Protein 2Z30 (pdb70)

Sequence (385 aa):
STQPAQTIPWGIERVKAPSVWSITDGSVSVIQVAVLDTGVDYDHPDLAANIAWCVSTLRGKVSTKLRDCADQNGHGTHVIGTIAALNNDIGVVGVAPGVQIYSVRVLDARGSGSYSDIAIGIEQAILGPDGVADKDGDGIIAGDPDDDAAEVISMSLGGPADDSYLYDMIIQAYNAGIVIVAASGNEGAPSPSYPAAYPEVIAVGAIDSNDNIASFSNRQPEVSAPGVDILSTYPDDSYETLMGTAMATPHVSGVVALIQAAYYQKYGKILPVGTFDDISKNTVRGILHITADDLGPTGWDADYGYGVVRAALAVQAALGTIRVIVSVDKAKFNPHEVLGIGGHIVYQFKLIPAVVVDVPANAVGKLKKMPGVEKVEFDHQAVLL

Secondary structure (DSSP, 8-state):
--PPBP---HHHHHTT-GGGTTT--S--TT-EEEEEES-B-TT-TTTGGGEEEEEE-GGG--B--HHHHB-SSSHHHHHHHHHH--SSSBS---SSTT-EEEEEE-S-TTSEEEHHHHHHHHHHHHHTTTT-S-TTSSS--TT-TTS---SEEEE-EEBS---HHHHHHHHHHHHTT-EEEEE--SS--SS--BTTTSTTEEEEEEE-TTSPBPTTSPSS-SEEEE-SSEEEEETTTEEEEE-SHHHHHHHHHHHHHHHHHHHHHHHSS------TT--STTSHHHHHHHHSB--SSSSSBTTTBT-B--HHHHHHHHH-/-EEEEEEE-GGG--GGGGGGGT-EEEEE-SSSSEEEEEE-GGGHHHHHTSTTEEEEEE--EEEE-

Nearest PDB structures (foldseek):
  2z30-assembly1_A  TM=1.003E+00  e=4.078E-76  Thermococcus kodakarensis KOD1
  3a3p-assembly1_A  TM=1.003E+00  e=5.289E-72  Thermococcus kodakarensis
  2z2x-assembly1_A  TM=9.991E-01  e=8.228E-72  Thermococcus kodakarensis KOD1
  3wiu-assembly3_C  TM=9.965E-01  e=1.815E-70  Thermococcus kodakarensis KOD1
  2z2y-assembly2_C  TM=9.960E-01  e=3.634E-70  Thermococcus kodakarensis KOD1

Solvent-accessible surface area: 13635 Å² total; per-residue (Å²): 154,133,48,67,88,49,70,63,13,68,0,2,82,37,0,98,0,35,79,2,44,111,62,8,45,0,73,20,95,13,0,14,0,0,1,0,1,0,1,0,12,76,84,0,55,0,0,41,88,12,30,54,30,12,0,4,0,36,160,2,147,59,24,82,128,94,166,47,0,25,16,96,46,0,6,0,0,0,1,0,0,4,0,0,0,32,84,56,124,37,3,3,1,0,0,0,4,12,0,52,0,8,0,0,12,0,0,27,43,177,0,20,5,19,2,0,7,2,0,0,0,0,0,14,0,3,3,1,74,64,22,68,15,34,111,75,61,75,53,94,24,5,7,9,98,60,12,27,2,0,2,0,0,0,0,1,1,4,5,120,17,84,6,39,0,2,63,55,0,0,50,70,0,61,106,6,21,0,0,1,0,0,0,0,0,46,110,42,26,103,52,20,20,55,3,2,39,11,87,26,3,0,6,0,0,0,0,32,68,117,42,82,26,7,100,41,0,1,57,88,0,4,0,0,0,0,0,21,82,3,57,1,0,50,44,109,47,50,39,73,62,49,111,1,0,0,0,0,0,0,1,0,0,0,0,0,0,0,0,0,0,1,24,43,103,116,91,49,110,29,7,80,7,7,72,77,111,30,125,35,121,99,17,0,2,0,0,1,8,81,15,7,36,65,30,48,95,134,29,89,16,45,50,20,0,33,0,0,0,56,0,22,82,0,0,101,19,6,29,92,116,58,52,0,0,0,10,2,53,93,102,136,21,78,31,127,52,0,88,80,38,44,6,97,51,33,31,82,8,131,36,8,57,1,1,0,0,15,0,37,67,120,0,16,45,110,0,108,191,27,93,14,21,126,93,10,12,111,32,62,96,1,72,58,15

Foldseek 3Di:
DDFAFEDAWPQLVVQAQPVLVVLPLLQFQLAEAEEAWQAELCVQVQHPVQAPFFWECPPNDIDRDPVRRYHLAWLSHFLRQQQAGADDTGFYGHSRNNHHYHYYHQAHNVRDGDLSRVLVSLQCLQCDPVNHNDVVPPQAGRLDSVHNHHQEYFEADFDADDDDSSVVSLVVCQSNQHAYEYEQFFQLAQGRGPPQRDFSYFYEFAADSVRHGDSRGHWDGQAYGHFAQRWGDGPPSHIDGHGGSSNGRSNLRSLLSSQQSSLCVVPSGGAGADTSPACALRHLSNLQLVQADQPDDPAADTRGNSHYNHSVSSNVSSVD/DFKKKWAFDQVWDDVVQPPVQPKDWDDQDPPGRMTIIDGDPVCQVVQCPTTGTDDIGGDDDDDDD

B-factor: mean 16.46, std 8.88, range [3.73, 67.5]

Radius of gyration: 19.88 Å; Cα contacts (8 Å, |Δi|>4): 1109; chains: 2; bounding box: 48×59×50 Å

Organism: Thermococcus kodakarensis (strain ATCC BAA-918 / JCM 12380 / KOD1) (NCBI:txid69014)

CATH classification: 3.40.50.200

GO terms:
  GO:0042802 identical protein binding (F, IPI)

Structure (mmCIF, N/CA/C/O backbone):
data_2Z30
#
_entry.id   2Z30
#
_cell.length_a   64.289
_cell.length_b   68.514
_cell.length_c   73.627
_cell.angle_alpha   90.00
_cell.angle_beta   90.00
_cell.angle_gamma   90.00
#
_symmetry.space_group_name_H-M   'P 21 21 21'
#
loop_
_entity.id
_entity.type
_entity.pdbx_description
1 polymer Tk-subtilisin
2 polymer Tk-subtilisin
3 non-polymer 'CALCIUM ION'
4 non-polymer 'ZINC ION'
5 water water
#
loop_
_atom_site.group_PDB
_atom_site.id
_atom_site.type_symbol
_atom_site.label_atom_id
_atom_site.label_alt_id
_atom_site.label_comp_id
_atom_site.label_asym_id
_atom_site.label_entity_id
_atom_site.label_seq_id
_atom_site.pdbx_PDB_ins_code
_atom_site.Cartn_x
_atom_site.Cartn_y
_atom_site.Cartn_z
_atom_site.occupancy
_atom_site.B_iso_or_equiv
_atom_site.auth_seq_id
_atom_site.auth_comp_id
_atom_site.auth_asym_id
_atom_site.auth_atom_id
_atom_site.pdbx_PDB_model_num
ATOM 1 N N . SER A 1 1 ? 39.508 11.812 27.071 1.00 43.89 79 SER A N 1
ATOM 2 C CA . SER A 1 1 ? 38.866 10.883 28.047 1.00 43.76 79 SER A CA 1
ATOM 3 C C . SER A 1 1 ? 38.361 9.586 27.399 1.00 42.38 79 SER A C 1
ATOM 4 O O . SER A 1 1 ? 37.736 9.615 26.336 1.00 43.15 79 SER A O 1
ATOM 7 N N . THR A 1 2 ? 38.808 8.456 27.943 1.00 40.20 80 THR A N 1
ATOM 8 C CA . THR A 1 2 ? 38.191 7.153 27.728 1.00 37.77 80 THR A CA 1
ATOM 9 C C . THR A 1 2 ? 36.639 7.180 27.586 1.00 34.22 80 THR A C 1
ATOM 10 O O . THR A 1 2 ? 35.891 7.723 28.406 1.00 34.14 80 THR A O 1
ATOM 14 N N . GLN A 1 3 ? 36.180 6.566 26.517 1.00 29.68 81 GLN A N 1
ATOM 15 C CA . GLN A 1 3 ? 34.750 6.408 26.284 1.00 26.06 81 GLN A CA 1
ATOM 16 C C . GLN A 1 3 ? 34.133 5.448 27.293 1.00 24.27 81 GLN A C 1
ATOM 17 O O . GLN A 1 3 ? 34.735 4.427 27.630 1.00 25.08 81 GLN A O 1
ATOM 23 N N . PRO A 1 4 ? 32.912 5.724 27.747 1.00 21.89 82 PRO A N 1
ATOM 24 C CA . PRO A 1 4 ? 32.225 4.820 28.668 1.00 20.76 82 PRO A CA 1
ATOM 25 C C . PRO A 1 4 ? 31.745 3.588 27.942 1.00 19.58 82 PRO A C 1
ATOM 26 O O . PRO A 1 4 ? 31.515 3.645 26.707 1.00 18.06 82 PRO A O 1
ATOM 30 N N . ALA A 1 5 ? 31.539 2.510 28.695 1.00 18.66 83 ALA A N 1
ATOM 31 C CA . ALA A 1 5 ? 31.037 1.278 28.113 1.00 17.89 83 ALA A CA 1
ATOM 32 C C . ALA A 1 5 ? 29.598 1.509 27.671 1.00 17.14 83 ALA A C 1
ATOM 33 O O . ALA A 1 5 ? 28.846 2.295 28.306 1.00 15.85 83 ALA A O 1
ATOM 35 N N . GLN A 1 6 ? 29.220 0.846 26.577 1.00 16.01 84 GLN A N 1
ATOM 36 C CA . GLN A 1 6 ? 27.907 1.052 25.989 1.00 15.25 84 GLN A CA 1
ATOM 37 C C . GLN A 1 6 ? 26.777 0.705 26.913 1.00 15.02 84 GLN A C 1
ATOM 38 O O . GLN A 1 6 ? 26.846 -0.310 27.623 1.00 15.34 84 GLN A O 1
ATOM 44 N N . THR A 1 7 ? 25.714 1.527 26.883 1.00 13.52 85 THR A N 1
ATOM 45 C CA . THR A 1 7 ? 24.469 1.191 27.563 1.00 12.69 85 THR A CA 1
ATOM 46 C C . THR A 1 7 ? 23.344 1.444 26.547 1.00 12.39 85 THR A C 1
ATOM 47 O O . THR A 1 7 ? 23.540 2.178 25.561 1.00 12.85 85 THR A O 1
ATOM 51 N N . ILE A 1 8 ? 22.214 0.798 26.745 1.00 13.02 86 ILE A N 1
ATOM 52 C CA . ILE A 1 8 ? 21.059 1.026 25.881 1.00 10.97 86 ILE A CA 1
ATOM 53 C C . ILE A 1 8 ? 20.134 1.953 26.631 1.00 11.68 86 ILE A C 1
ATOM 54 O O . ILE A 1 8 ? 19.532 1.556 27.657 1.00 12.02 86 ILE A O 1
ATOM 59 N N . PRO A 1 9 ? 19.984 3.194 26.188 1.00 10.02 87 PRO A N 1
ATOM 60 C CA . PRO A 1 9 ? 19.073 4.104 26.886 1.00 9.75 87 PRO A CA 1
ATOM 61 C C . PRO A 1 9 ? 17.665 3.577 26.965 1.00 10.03 87 PRO A C 1
ATOM 62 O O . PRO A 1 9 ? 17.188 2.851 26.079 1.00 9.33 87 PRO A O 1
ATOM 66 N N . TRP A 1 10 ? 16.956 3.959 28.027 1.00 10.42 88 TRP A N 1
ATOM 67 C CA . TRP A 1 10 ? 15.595 3.449 28.257 1.00 10.58 88 TRP A CA 1
ATOM 68 C C . TRP A 1 10 ? 14.663 3.640 27.117 1.00 10.76 88 TRP A C 1
ATOM 69 O O . TRP A 1 10 ? 13.799 2.771 26.870 1.00 10.33 88 TRP A O 1
ATOM 80 N N . GLY A 1 11 ? 14.805 4.756 26.383 1.00 8.95 89 GLY A N 1
ATOM 81 C CA . GLY A 1 11 ? 13.910 5.021 25.294 1.00 8.86 89 GLY A CA 1
ATOM 82 C C . GLY A 1 11 ? 14.083 4.074 24.113 1.00 7.81 89 GLY A C 1
ATOM 83 O O . GLY A 1 11 ? 13.110 3.756 23.419 1.00 9.00 89 GLY A O 1
ATOM 84 N N . ILE A 1 12 ? 15.297 3.621 23.879 1.00 8.64 90 ILE A N 1
ATOM 85 C CA . ILE A 1 12 ? 15.547 2.673 22.814 1.00 8.52 90 ILE A CA 1
ATOM 86 C C . ILE A 1 12 ? 14.837 1.355 23.134 1.00 9.79 90 ILE A C 1
ATOM 87 O O . ILE A 1 12 ? 14.281 0.679 22.251 1.00 9.81 90 ILE A O 1
ATOM 92 N N . GLU A 1 13 ? 14.933 0.963 24.405 1.00 9.59 91 GLU A N 1
ATOM 93 C CA . GLU A 1 13 ? 14.226 -0.221 24.842 1.00 10.22 91 GLU A CA 1
ATOM 94 C C . GLU A 1 13 ? 12.702 -0.061 24.715 1.00 9.78 91 GLU A C 1
ATOM 95 O O . GLU A 1 13 ? 11.975 -0.994 24.337 1.00 10.32 91 GLU A O 1
ATOM 101 N N . ARG A 1 14 ? 12.202 1.106 25.103 1.00 8.85 92 ARG A N 1
ATOM 102 C CA . ARG A 1 14 ? 10.754 1.355 25.120 1.00 10.10 92 ARG A CA 1
ATOM 103 C C . ARG A 1 14 ? 10.120 1.219 23.760 1.00 10.89 92 ARG A C 1
ATOM 104 O O . ARG A 1 14 ? 8.993 0.773 23.644 1.00 10.72 92 ARG A O 1
ATOM 112 N N . VAL A 1 15 ? 10.813 1.713 22.707 1.00 9.22 93 VAL A N 1
ATOM 113 C CA . VAL A 1 15 ? 10.299 1.646 21.356 1.00 9.89 93 VAL A CA 1
ATOM 114 C C . VAL A 1 15 ? 10.625 0.337 20.679 1.00 9.75 93 VAL A C 1
ATOM 115 O O . VAL A 1 15 ? 10.450 0.176 19.481 1.00 10.00 93 VAL A O 1
ATOM 119 N N . LYS A 1 16 ? 11.081 -0.635 21.470 1.00 10.20 94 LYS A N 1
ATOM 120 C CA . LYS A 1 16 ? 11.197 -2.017 20.983 1.00 10.78 94 LYS A CA 1
ATOM 121 C C . LYS A 1 16 ? 12.128 -2.108 19.760 1.00 10.19 94 LYS A C 1
ATOM 122 O O . LYS A 1 16 ? 11.811 -2.795 18.784 1.00 10.41 94 LYS A O 1
ATOM 128 N N . ALA A 1 17 ? 13.274 -1.414 19.823 1.00 9.37 95 ALA A N 1
ATOM 129 C CA . ALA A 1 17 ? 14.251 -1.466 18.745 1.00 9.41 95 ALA A CA 1
ATOM 130 C C . ALA A 1 17 ? 15.214 -2.661 18.807 1.00 9.57 95 ALA A C 1
ATOM 131 O O . ALA A 1 17 ? 15.493 -3.255 17.803 1.00 8.66 95 ALA A O 1
ATOM 133 N N . PRO A 1 18 ? 15.780 -2.983 19.964 1.00 9.80 96 PRO A N 1
ATOM 134 C CA . PRO A 1 18 ? 16.835 -4.003 19.992 1.00 10.02 96 PRO A CA 1
ATOM 135 C C . PRO A 1 18 ? 16.467 -5.329 19.327 1.00 10.20 96 PRO A C 1
ATOM 136 O O . PRO A 1 18 ? 17.338 -5.893 18.650 1.00 11.40 96 PRO A O 1
ATOM 140 N N . SER A 1 19 ? 15.215 -5.776 19.420 1.00 10.27 97 SER A N 1
ATOM 141 C CA . SER A 1 19 ? 14.867 -7.088 18.844 1.00 11.08 97 SER A CA 1
ATOM 142 C C . SER A 1 19 ? 14.839 -7.048 17.332 1.00 11.79 97 SER A C 1
ATOM 143 O O . SER A 1 19 ? 14.805 -8.095 16.687 1.00 12.03 97 SER A O 1
ATOM 146 N N . VAL A 1 20 ? 14.868 -5.869 16.758 1.00 10.39 98 VAL A N 1
ATOM 147 C CA . VAL A 1 20 ? 14.840 -5.739 15.319 1.00 11.01 98 VAL A CA 1
ATOM 148 C C . VAL A 1 20 ? 16.206 -5.974 14.665 1.00 11.96 98 VAL A C 1
ATOM 149 O O . VAL A 1 20 ? 16.283 -6.347 13.478 1.00 12.19 98 VAL A O 1
ATOM 153 N N . TRP A 1 21 ? 17.262 -5.735 15.407 1.00 10.58 99 TRP A N 1
ATOM 154 C CA . TRP A 1 21 ? 18.582 -5.634 14.840 1.00 11.44 99 TRP A CA 1
ATOM 155 C C . TRP A 1 21 ? 19.087 -6.905 14.180 1.00 13.54 99 TRP A C 1
ATOM 156 O O . TRP A 1 21 ? 19.952 -6.827 13.295 1.00 15.85 99 TRP A O 1
ATOM 167 N N . SER A 1 22 ? 18.515 -8.040 14.569 1.00 14.51 100 SER A N 1
ATOM 168 C CA . SER A 1 22 ? 18.838 -9.308 13.896 1.00 15.92 100 SER A CA 1
ATOM 169 C C . SER A 1 22 ? 18.289 -9.379 12.489 1.00 16.41 100 SER A C 1
ATOM 170 O O . SER A 1 22 ? 18.764 -10.222 11.677 1.00 17.26 100 SER A O 1
ATOM 173 N N . ILE A 1 23 ? 17.280 -8.565 12.208 1.00 14.96 101 ILE A N 1
ATOM 174 C CA . ILE A 1 23 ? 16.672 -8.449 10.897 1.00 15.30 101 ILE A CA 1
ATOM 175 C C . ILE A 1 23 ? 17.404 -7.358 10.156 1.00 14.82 101 ILE A C 1
ATOM 176 O O . ILE A 1 23 ? 17.915 -7.575 9.054 1.00 15.02 101 ILE A O 1
ATOM 181 N N . THR A 1 24 ? 17.468 -6.169 10.746 1.00 11.91 102 THR A N 1
ATOM 182 C CA . THR A 1 24 ? 18.262 -5.091 10.150 1.00 12.19 102 THR A CA 1
ATOM 183 C C . THR A 1 24 ? 18.589 -4.045 11.205 1.00 12.64 102 THR A C 1
ATOM 184 O O . THR A 1 24 ? 17.792 -3.846 12.122 1.00 12.22 102 THR A O 1
ATOM 188 N N . ASP A 1 25 ? 19.759 -3.448 11.083 1.00 11.79 103 ASP A N 1
ATOM 189 C CA . ASP A 1 25 ? 20.160 -2.318 11.911 1.00 12.02 103 ASP A CA 1
ATOM 190 C C . ASP A 1 25 ? 19.991 -1.014 11.146 1.00 11.27 103 ASP A C 1
ATOM 191 O O . ASP A 1 25 ? 20.377 0.025 11.653 1.00 12.24 103 ASP A O 1
ATOM 196 N N . GLY A 1 26 ? 19.425 -1.096 9.936 1.00 10.90 104 GLY A N 1
ATOM 197 C CA . GLY A 1 26 ? 19.216 0.054 9.083 1.00 11.33 104 GLY A CA 1
ATOM 198 C C . GLY A 1 26 ? 20.282 0.216 8.011 1.00 12.35 104 GLY A C 1
ATOM 199 O O . GLY A 1 26 ? 20.190 1.118 7.204 1.00 11.15 104 GLY A O 1
ATOM 200 N N . SER A 1 27 ? 21.266 -0.663 7.996 1.00 12.13 105 SER A N 1
ATOM 201 C CA . SER A 1 27 ? 22.414 -0.539 7.055 1.00 12.75 105 SER A CA 1
ATOM 202 C C . SER A 1 27 ? 22.182 -1.064 5.644 1.00 13.47 105 SER A C 1
ATOM 203 O O . SER A 1 27 ? 23.007 -1.800 5.046 1.00 16.46 105 SER A O 1
ATOM 206 N N . VAL A 1 28 ? 21.042 -0.726 5.120 1.00 12.65 106 VAL A N 1
ATOM 207 C CA . VAL A 1 28 ? 20.648 -1.070 3.774 1.00 11.44 106 VAL A CA 1
ATOM 208 C C . VAL A 1 28 ? 21.097 0.110 2.941 1.00 11.96 106 VAL A C 1
ATOM 209 O O . VAL A 1 28 ? 20.760 1.247 3.245 1.00 11.40 106 VAL A O 1
ATOM 213 N N . SER A 1 29 ? 21.897 -0.197 1.902 1.00 13.56 107 SER A N 1
ATOM 214 C CA . SER A 1 29 ? 22.575 0.808 1.054 1.00 15.05 107 SER A CA 1
ATOM 215 C C . SER A 1 29 ? 21.723 2.013 0.612 1.00 13.56 107 SER A C 1
ATOM 216 O O . SER A 1 29 ? 22.213 3.142 0.640 1.00 13.18 107 SER A O 1
ATOM 219 N N . VAL A 1 30 ? 20.514 1.785 0.203 1.00 12.07 108 VAL A N 1
ATOM 220 C CA . VAL A 1 30 ? 19.725 2.850 -0.375 1.00 11.65 108 VAL A CA 1
ATOM 221 C C . VAL A 1 30 ? 19.092 3.778 0.688 1.00 10.96 108 VAL A C 1
ATOM 222 O O . VAL A 1 30 ? 18.586 4.852 0.353 1.00 10.58 108 VAL A O 1
ATOM 226 N N . ILE A 1 31 ? 19.166 3.406 1.966 1.00 9.45 109 ILE A N 1
ATOM 227 C CA . ILE A 1 31 ? 18.463 4.155 3.014 1.00 10.00 109 ILE A CA 1
ATOM 228 C C . ILE A 1 31 ? 19.351 5.193 3.708 1.00 9.06 109 ILE A C 1
ATOM 229 O O . ILE A 1 31 ? 20.426 4.889 4.192 1.00 10.43 109 ILE A O 1
ATOM 234 N N . GLN A 1 32 ? 18.871 6.436 3.710 1.00 9.88 110 GLN A N 1
ATOM 235 C CA . GLN A 1 32 ? 19.507 7.511 4.474 1.00 9.55 110 GLN A CA 1
ATOM 236 C C . GLN A 1 32 ? 18.435 8.276 5.227 1.00 8.54 110 GLN A C 1
ATOM 237 O O . GLN A 1 32 ? 17.332 8.432 4.757 1.00 9.33 110 GLN A O 1
ATOM 243 N N . VAL A 1 33 ? 18.794 8.756 6.405 1.00 8.11 111 VAL A N 1
ATOM 244 C CA . VAL A 1 33 ? 17.915 9.597 7.219 1.00 8.05 111 VAL A CA 1
ATOM 245 C C . VAL A 1 33 ? 18.535 10.977 7.306 1.00 7.87 111 VAL A C 1
ATOM 246 O O . VAL A 1 33 ? 19.683 11.097 7.729 1.00 8.03 111 VAL A O 1
ATOM 250 N N . ALA A 1 34 ? 17.812 12.006 6.857 1.00 8.37 112 ALA A N 1
ATOM 251 C CA . ALA A 1 34 ? 18.301 13.371 6.918 1.00 7.69 112 ALA A CA 1
ATOM 252 C C . ALA A 1 34 ? 17.812 14.012 8.204 1.00 7.70 112 ALA A C 1
ATOM 253 O O . ALA A 1 34 ? 16.606 14.065 8.431 1.00 9.21 112 ALA A O 1
ATOM 255 N N . VAL A 1 35 ? 18.751 14.531 9.002 1.00 6.73 113 VAL A N 1
ATOM 256 C CA . VAL A 1 35 ? 18.414 15.178 10.281 1.00 7.12 113 VAL A CA 1
ATOM 257 C C . VAL A 1 35 ? 18.713 16.658 10.152 1.00 7.37 113 VAL A C 1
ATOM 258 O O . VAL A 1 35 ? 19.878 17.064 10.020 1.00 7.80 113 VAL A O 1
ATOM 262 N N . LEU A 1 36 ? 17.658 17.470 10.156 1.00 7.89 114 LEU A N 1
ATOM 263 C CA . LEU A 1 36 ? 17.745 18.912 9.905 1.00 7.64 114 LEU A CA 1
ATOM 264 C C . LEU A 1 36 ? 17.813 19.534 11.273 1.00 8.29 114 LEU A C 1
ATOM 265 O O . LEU A 1 36 ? 16.800 19.559 11.976 1.00 8.60 114 LEU A O 1
ATOM 270 N N . ASP A 1 37 ? 18.975 20.004 11.702 1.00 7.63 115 ASP A N 1
ATOM 271 C CA . ASP A 1 37 ? 19.134 20.392 13.096 1.00 7.38 115 ASP A CA 1
ATOM 272 C C . ASP A 1 37 ? 20.319 21.329 13.236 1.00 8.19 115 ASP A C 1
ATOM 273 O O . ASP A 1 37 ? 20.631 22.078 12.327 1.00 7.94 115 ASP A O 1
ATOM 278 N N . THR A 1 38 ? 20.981 21.276 14.377 1.00 8.32 116 THR A N 1
ATOM 279 C CA . THR A 1 38 ? 22.104 22.189 14.635 1.00 8.84 116 THR A CA 1
ATOM 280 C C . THR A 1 38 ? 23.464 21.721 14.081 1.00 8.75 116 THR A C 1
ATOM 281 O O . THR A 1 38 ? 24.460 22.392 14.304 1.00 10.21 116 THR A O 1
ATOM 285 N N . GLY A 1 39 ? 23.472 20.638 13.322 1.00 9.11 117 GLY A N 1
ATOM 286 C CA . GLY A 1 39 ? 24.691 20.045 12.820 1.00 9.17 117 GLY A CA 1
ATOM 287 C C . GLY A 1 39 ? 25.075 18.813 13.593 1.00 10.45 117 GLY A C 1
ATOM 288 O O . GLY A 1 39 ? 24.301 18.315 14.425 1.00 9.46 117 GLY A O 1
ATOM 289 N N . VAL A 1 40 ? 26.304 18.307 13.381 1.00 9.57 118 VAL A N 1
ATOM 290 C CA . VAL A 1 40 ? 26.747 17.110 14.053 1.00 9.99 118 VAL A CA 1
ATOM 291 C C . VAL A 1 40 ? 28.227 17.167 14.413 1.00 10.78 118 VAL A C 1
ATOM 292 O O . VAL A 1 40 ? 29.015 17.767 13.687 1.00 10.77 118 VAL A O 1
ATOM 296 N N . ASP A 1 41 ? 28.560 16.523 15.522 1.00 10.73 119 ASP A N 1
ATOM 297 C CA . ASP A 1 41 ? 29.957 16.301 15.953 1.00 10.96 119 ASP A CA 1
ATOM 298 C C . ASP A 1 41 ? 30.393 15.120 15.111 1.00 10.31 119 ASP A C 1
ATOM 299 O O . ASP A 1 41 ? 30.251 13.948 15.479 1.00 11.39 119 ASP A O 1
ATOM 304 N N . TYR A 1 42 ? 30.823 15.433 13.886 1.00 12.10 120 TYR A N 1
ATOM 305 C CA . TYR A 1 42 ? 30.928 14.410 12.848 1.00 11.88 120 TYR A CA 1
ATOM 306 C C . TYR A 1 42 ? 32.011 13.353 13.070 1.00 13.13 120 TYR A C 1
ATOM 307 O O . TYR A 1 42 ? 31.971 12.297 12.445 1.00 13.88 120 TYR A O 1
ATOM 316 N N . ASP A 1 43 ? 32.922 13.617 13.995 1.00 13.32 121 ASP A N 1
ATOM 317 C CA . ASP A 1 43 ? 33.969 12.667 14.289 1.00 13.77 121 ASP A CA 1
ATOM 318 C C . ASP A 1 43 ? 33.695 11.918 15.589 1.00 13.42 121 ASP A C 1
ATOM 319 O O . ASP A 1 43 ? 34.556 11.202 16.110 1.00 13.70 121 ASP A O 1
ATOM 324 N N . HIS A 1 44 ? 32.491 12.078 16.143 1.00 13.26 122 HIS A N 1
ATOM 325 C CA . HIS A 1 44 ? 32.179 11.444 17.410 1.00 11.67 122 HIS A CA 1
ATOM 326 C C . HIS A 1 44 ? 32.393 9.981 17.260 1.00 11.54 122 HIS A C 1
ATOM 327 O O . HIS A 1 44 ? 31.896 9.366 16.340 1.00 11.01 122 HIS A O 1
ATOM 334 N N . PRO A 1 45 ? 33.144 9.321 18.132 1.00 13.14 123 PRO A N 1
ATOM 335 C CA . PRO A 1 45 ? 33.395 7.885 17.927 1.00 13.80 123 PRO A CA 1
ATOM 336 C C . PRO A 1 45 ? 32.148 7.019 17.876 1.00 11.91 123 PRO A C 1
ATOM 337 O O . PRO A 1 45 ? 32.173 5.999 17.212 1.00 13.58 123 PRO A O 1
ATOM 341 N N . ASP A 1 46 ? 31.071 7.447 18.526 1.00 11.21 124 ASP A N 1
ATOM 342 C CA . ASP A 1 46 ? 29.860 6.651 18.465 1.00 11.13 124 ASP A CA 1
ATOM 343 C C . ASP A 1 46 ? 28.907 7.079 17.331 1.00 10.80 124 ASP A C 1
ATOM 344 O O . ASP A 1 46 ? 27.840 6.450 17.196 1.00 10.79 124 ASP A O 1
ATOM 349 N N . LEU A 1 47 ? 29.348 7.970 16.445 1.00 11.34 125 LEU A N 1
ATOM 350 C CA . LEU A 1 47 ? 28.547 8.383 15.293 1.00 11.25 125 LEU A CA 1
ATOM 351 C C . LEU A 1 47 ? 29.228 8.352 13.954 1.00 11.67 125 LEU A C 1
ATOM 352 O O . LEU A 1 47 ? 28.574 8.171 12.947 1.00 11.70 125 LEU A O 1
ATOM 357 N N . ALA A 1 48 ? 30.537 8.582 13.945 1.00 12.28 126 ALA A N 1
ATOM 358 C CA . ALA A 1 48 ? 31.224 8.953 12.725 1.00 12.61 126 ALA A CA 1
ATOM 359 C C . ALA A 1 48 ? 30.944 8.030 11.541 1.00 11.54 126 ALA A C 1
ATOM 360 O O . ALA A 1 48 ? 30.732 8.505 10.402 1.00 13.06 126 ALA A O 1
ATOM 362 N N . ALA A 1 49 ? 31.009 6.738 11.775 1.00 13.15 127 ALA A N 1
ATOM 363 C CA . ALA A 1 49 ? 30.835 5.763 10.677 1.00 12.92 127 ALA A CA 1
ATOM 364 C C . ALA A 1 49 ? 29.493 5.880 9.968 1.00 12.76 127 ALA A C 1
ATOM 365 O O . ALA A 1 49 ? 29.374 5.481 8.806 1.00 13.22 127 ALA A O 1
ATOM 367 N N . ASN A 1 50 ? 28.476 6.438 10.651 1.00 10.54 128 ASN A N 1
ATOM 368 C CA . ASN A 1 50 ? 27.187 6.569 10.036 1.00 10.76 128 ASN A CA 1
ATOM 369 C C . ASN A 1 50 ? 26.908 7.943 9.441 1.00 11.43 128 ASN A C 1
ATOM 370 O O . ASN A 1 50 ? 25.802 8.175 8.949 1.00 11.32 128 ASN A O 1
ATOM 375 N N . ILE A 1 51 ? 27.875 8.842 9.465 1.00 11.09 129 ILE A N 1
ATOM 376 C CA . ILE A 1 51 ? 27.658 10.187 8.936 1.00 11.39 129 ILE A CA 1
ATOM 377 C C . ILE A 1 51 ? 28.050 10.140 7.476 1.00 11.48 129 ILE A C 1
ATOM 378 O O . ILE A 1 51 ? 29.223 10.224 7.133 1.00 13.26 129 ILE A O 1
ATOM 383 N N . ALA A 1 52 ? 27.056 10.068 6.620 1.00 11.88 130 ALA A N 1
ATOM 384 C CA . ALA A 1 52 ? 27.241 9.850 5.186 1.00 11.97 130 ALA A CA 1
ATOM 385 C C . ALA A 1 52 ? 27.393 11.158 4.414 1.00 12.15 130 ALA A C 1
ATOM 386 O O . ALA A 1 52 ? 28.033 11.195 3.332 1.00 13.22 130 ALA A O 1
ATOM 388 N N . TRP A 1 53 ? 26.829 12.240 4.956 1.00 10.98 131 TRP A N 1
ATOM 389 C CA . TRP A 1 53 ? 26.874 13.561 4.345 1.00 10.77 131 TRP A CA 1
ATOM 390 C C . TRP A 1 53 ? 26.704 14.567 5.450 1.00 11.81 131 TRP A C 1
ATOM 391 O O . TRP A 1 53 ? 25.911 14.319 6.366 1.00 11.52 131 TRP A O 1
ATOM 402 N N . CYS A 1 54 ? 27.434 15.657 5.377 1.00 11.55 132 CYS A N 1
ATOM 403 C CA . CYS A 1 54 ? 27.459 16.686 6.419 1.00 12.88 132 CYS A CA 1
ATOM 404 C C . CYS A 1 54 ? 27.411 18.010 5.695 1.00 14.40 132 CYS A C 1
ATOM 405 O O . CYS A 1 54 ? 28.391 18.377 5.016 1.00 14.28 132 CYS A O 1
ATOM 408 N N . VAL A 1 55 ? 26.282 18.712 5.772 1.00 10.87 133 VAL A N 1
ATOM 409 C CA . VAL A 1 55 ? 26.092 19.963 5.048 1.00 13.01 133 VAL A CA 1
ATOM 410 C C . VAL A 1 55 ? 25.390 20.983 5.912 1.00 12.53 133 VAL A C 1
ATOM 411 O O . VAL A 1 55 ? 24.832 20.652 6.980 1.00 11.36 133 VAL A O 1
ATOM 415 N N . SER A 1 56 ? 25.474 22.239 5.454 1.00 10.02 134 SER A N 1
ATOM 416 C CA . SER A 1 56 ? 24.846 23.359 6.125 1.00 11.15 134 SER A CA 1
ATOM 417 C C . SER A 1 56 ? 24.113 24.206 5.137 1.00 10.44 134 SER A C 1
ATOM 418 O O . SER A 1 56 ? 24.575 24.349 3.999 1.00 10.00 134 SER A O 1
ATOM 421 N N . THR A 1 57 ? 23.010 24.805 5.586 1.00 8.61 135 THR A N 1
ATOM 422 C CA . THR A 1 57 ? 22.264 25.718 4.756 1.00 9.15 135 THR A CA 1
ATOM 423 C C . THR A 1 57 ? 22.115 27.091 5.417 1.00 9.64 135 THR A C 1
ATOM 424 O O . THR A 1 57 ? 21.310 27.925 4.974 1.00 11.07 135 THR A O 1
ATOM 428 N N . LEU A 1 58 ? 22.867 27.329 6.497 1.00 9.46 136 LEU A N 1
ATOM 429 C CA . LEU A 1 58 ? 22.734 28.587 7.222 1.00 9.84 136 LEU A CA 1
ATOM 430 C C . LEU A 1 58 ? 22.957 29.806 6.355 1.00 10.92 136 LEU A C 1
ATOM 431 O O . LEU A 1 58 ? 23.910 29.875 5.559 1.00 11.18 136 LEU A O 1
ATOM 436 N N . ARG A 1 59 ? 22.092 30.786 6.553 1.00 11.68 137 ARG A N 1
ATOM 437 C CA . ARG A 1 59 ? 22.158 32.067 5.844 1.00 14.02 137 ARG A CA 1
ATOM 438 C C . ARG A 1 59 ? 21.904 31.967 4.383 1.00 14.17 137 ARG A C 1
ATOM 439 O O . ARG A 1 59 ? 22.293 32.857 3.571 1.00 14.46 137 ARG A O 1
ATOM 447 N N . GLY A 1 60 ? 21.334 30.855 3.992 1.00 12.15 138 GLY A N 1
ATOM 448 C CA . GLY A 1 60 ? 20.889 30.721 2.609 1.00 13.34 138 GLY A CA 1
ATOM 449 C C . GLY A 1 60 ? 21.987 30.308 1.671 1.00 14.23 138 GLY A C 1
ATOM 450 O O . GLY A 1 60 ? 21.834 30.413 0.460 1.00 15.33 138 GLY A O 1
ATOM 451 N N . LYS A 1 61 ? 23.053 29.788 2.250 1.00 13.63 139 LYS A N 1
ATOM 452 C CA . LYS A 1 61 ? 24.238 29.376 1.512 1.00 15.84 139 LYS A CA 1
ATOM 453 C C . LYS A 1 61 ? 24.495 27.893 1.783 1.00 14.26 139 LYS A C 1
ATOM 454 O O . LYS A 1 61 ? 24.693 27.491 2.927 1.00 14.93 139 LYS A O 1
ATOM 460 N N . VAL A 1 62 ? 24.450 27.063 0.748 1.00 13.58 140 VAL A N 1
ATOM 461 C CA . VAL A 1 62 ? 24.731 25.645 0.949 1.00 13.13 140 VAL A CA 1
ATOM 462 C C . VAL A 1 62 ? 26.227 25.429 1.046 1.00 13.20 140 VAL A C 1
ATOM 463 O O . VAL A 1 62 ? 26.995 25.801 0.140 1.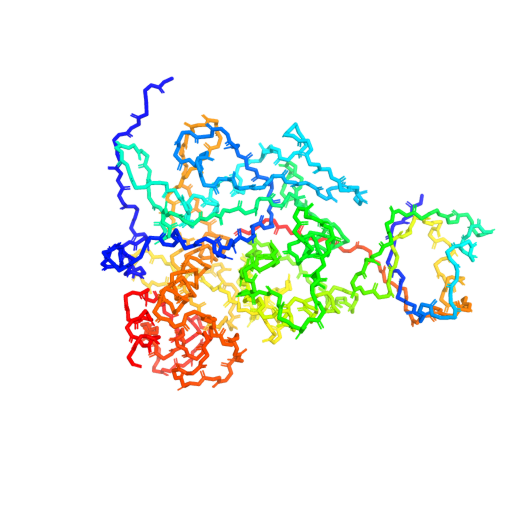00 14.63 140 VAL A O 1
ATOM 467 N N . SER A 1 63 ? 26.642 24.812 2.146 1.00 11.37 141 SER A N 1
ATOM 468 C CA . SER A 1 63 ? 28.038 24.499 2.353 1.00 12.35 141 SER A CA 1
ATOM 469 C C . SER A 1 63 ? 28.200 23.065 2.813 1.00 12.79 141 SER A C 1
ATOM 470 O O . SER A 1 63 ? 27.477 22.582 3.697 1.00 13.61 141 SER A O 1
ATOM 473 N N . THR A 1 64 ? 29.200 22.401 2.239 1.00 13.31 142 THR A N 1
ATOM 474 C CA . THR A 1 64 ? 29.474 21.033 2.610 1.00 14.33 142 THR A CA 1
ATOM 475 C C . THR A 1 64 ? 30.786 20.989 3.399 1.00 14.34 142 THR A C 1
ATOM 476 O O . THR A 1 64 ? 31.280 19.933 3.722 1.00 14.26 142 THR A O 1
ATOM 480 N N . LYS A 1 65 ? 31.319 22.150 3.765 1.00 15.00 143 LYS A N 1
ATOM 481 C CA . LYS A 1 65 ? 32.527 22.160 4.607 1.00 14.74 143 LYS A CA 1
ATOM 482 C C . LYS A 1 65 ? 32.253 21.598 5.988 1.00 16.05 143 LYS A C 1
ATOM 483 O O . LYS A 1 65 ? 31.237 21.947 6.614 1.00 14.57 143 LYS A O 1
ATOM 489 N N . LEU A 1 66 ? 33.134 20.737 6.473 1.00 16.42 144 LEU A N 1
ATOM 490 C CA . LEU A 1 66 ? 33.052 20.211 7.834 1.00 16.31 144 LEU A CA 1
ATOM 491 C C . LEU A 1 66 ? 32.972 21.331 8.860 1.00 17.63 144 LEU A C 1
ATOM 492 O O . LEU A 1 66 ? 32.205 21.257 9.827 1.00 16.57 144 LEU A O 1
ATOM 497 N N . ARG A 1 67 ? 33.787 22.367 8.696 1.00 16.80 145 ARG A N 1
ATOM 498 C CA . ARG A 1 67 ? 33.731 23.494 9.631 1.00 18.47 145 ARG A CA 1
ATOM 499 C C . ARG A 1 67 ? 32.330 24.139 9.746 1.00 17.07 145 ARG A C 1
ATOM 500 O O . ARG A 1 67 ? 31.924 24.665 10.795 1.00 17.83 145 ARG A O 1
ATOM 508 N N . ASP A 1 68 ? 31.614 24.143 8.641 1.00 14.45 146 ASP A N 1
ATOM 509 C CA . ASP A 1 68 ? 30.325 24.800 8.599 1.00 14.00 146 ASP A CA 1
ATOM 510 C C . ASP A 1 68 ? 29.232 23.823 9.049 1.00 12.54 146 ASP A C 1
ATOM 511 O O . ASP A 1 68 ? 28.215 24.239 9.593 1.00 13.38 146 ASP A O 1
ATOM 516 N N . CYS A 1 69 ? 29.419 22.552 8.768 1.00 12.26 147 CYS A N 1
ATOM 517 C CA . CYS A 1 69 ? 28.387 21.559 9.099 1.00 12.73 147 CYS A CA 1
ATOM 518 C C . CYS A 1 69 ? 28.453 21.028 10.530 1.00 13.22 147 CYS A C 1
ATOM 519 O O . CYS A 1 69 ? 27.530 20.355 11.027 1.00 13.42 147 CYS A O 1
ATOM 522 N N . ALA A 1 70 ? 29.552 21.311 11.210 1.00 13.01 148 ALA A N 1
ATOM 523 C CA . ALA A 1 70 ? 29.707 20.855 12.586 1.00 13.27 148 ALA A CA 1
ATOM 524 C C . ALA A 1 70 ? 28.745 21.510 13.552 1.00 12.85 148 ALA A C 1
ATOM 525 O O . ALA A 1 70 ? 28.327 22.633 13.370 1.00 13.20 148 ALA A O 1
ATOM 527 N N . ASP A 1 71 ? 28.438 20.763 14.597 1.00 12.55 149 ASP A N 1
ATOM 528 C CA . ASP A 1 71 ? 27.471 21.177 15.598 1.00 12.30 149 ASP A CA 1
ATOM 529 C C . ASP A 1 71 ? 28.116 22.151 16.600 1.00 13.71 149 ASP A C 1
ATOM 530 O O . ASP A 1 71 ? 29.107 21.802 17.245 1.00 17.43 149 ASP A O 1
ATOM 535 N N . GLN A 1 72 ? 27.549 23.342 16.737 1.00 13.47 150 GLN A N 1
ATOM 536 C CA . GLN A 1 72 ? 28.057 24.328 17.692 1.00 13.66 150 GLN A CA 1
ATOM 537 C C . GLN A 1 72 ? 27.119 24.424 18.885 1.00 13.86 150 GLN A C 1
ATOM 538 O O . GLN A 1 72 ? 27.313 25.314 19.731 1.00 16.13 150 GLN A O 1
ATOM 544 N N . ASN A 1 73 ? 26.093 23.562 18.934 1.00 12.38 151 ASN A N 1
ATOM 545 C CA . ASN A 1 73 ? 25.089 23.625 20.010 1.00 12.03 151 ASN A CA 1
ATOM 546 C C . ASN A 1 73 ? 25.073 22.375 20.857 1.00 12.90 151 ASN A C 1
ATOM 547 O O . ASN A 1 73 ? 25.148 22.451 22.098 1.00 14.55 151 ASN A O 1
ATOM 552 N N . GLY A 1 74 ? 24.979 21.228 20.186 1.00 11.85 152 GLY A N 1
ATOM 553 C CA . GLY A 1 74 ? 24.842 19.924 20.829 1.00 11.75 152 GLY A CA 1
ATOM 554 C C . GLY A 1 74 ? 23.564 19.193 20.494 1.00 10.30 152 GLY A C 1
ATOM 555 O O . GLY A 1 74 ? 23.510 17.962 20.453 1.00 9.93 152 GLY A O 1
ATOM 556 N N . HIS A 1 75 ? 22.505 19.948 20.221 1.00 10.85 153 HIS A N 1
ATOM 557 C CA . HIS A 1 75 ? 21.191 19.345 19.989 1.00 10.17 153 HIS A CA 1
ATOM 558 C C . HIS A 1 75 ? 21.169 18.345 18.825 1.00 8.85 153 HIS A C 1
ATOM 559 O O . HIS A 1 75 ? 20.659 17.255 18.953 1.00 8.77 153 HIS A O 1
ATOM 566 N N . GLY A 1 76 ? 21.720 18.740 17.677 1.00 9.06 154 GLY A N 1
ATOM 567 C CA . GLY A 1 76 ? 21.767 17.858 16.514 1.00 8.62 154 GLY A CA 1
ATOM 568 C C . GLY A 1 76 ? 22.521 16.568 16.808 1.00 9.03 154 GLY A C 1
ATOM 569 O O . GLY A 1 76 ? 22.113 15.490 16.400 1.00 8.54 154 GLY A O 1
ATOM 570 N N . THR A 1 77 ? 23.639 16.705 17.512 1.00 8.21 155 THR A N 1
ATOM 571 C CA . THR A 1 77 ? 24.439 15.527 17.878 1.00 8.85 155 THR A CA 1
ATOM 572 C C . THR A 1 77 ? 23.631 14.538 18.733 1.00 8.57 155 THR A C 1
ATOM 573 O O . THR A 1 77 ? 23.710 13.324 18.571 1.00 8.68 155 THR A O 1
ATOM 577 N N . HIS A 1 78 ? 22.800 15.104 19.613 1.00 8.64 156 HIS A N 1
ATOM 578 C CA . HIS A 1 78 ? 21.975 14.313 20.500 1.00 8.59 156 HIS A CA 1
ATOM 579 C C . HIS A 1 78 ? 20.885 13.558 19.715 1.00 7.95 156 HIS A C 1
ATOM 580 O O . HIS A 1 78 ? 20.728 12.360 19.803 1.00 8.35 156 HIS A O 1
ATOM 587 N N . VAL A 1 79 ? 20.178 14.306 18.877 1.00 7.98 157 VAL A N 1
ATOM 588 C CA . VAL A 1 79 ? 19.101 13.783 18.052 1.00 8.55 157 VAL A CA 1
ATOM 589 C C . VAL A 1 79 ? 19.642 12.666 17.159 1.00 9.30 157 VAL A C 1
ATOM 590 O O . VAL A 1 79 ? 19.054 11.588 17.050 1.00 7.86 157 VAL A O 1
ATOM 594 N N . ILE A 1 80 ? 20.780 12.945 16.531 1.00 9.00 158 ILE A N 1
ATOM 595 C CA . ILE A 1 80 ? 21.347 11.960 15.608 1.00 8.41 158 ILE A CA 1
ATOM 596 C C . ILE A 1 80 ? 21.722 10.682 16.332 1.00 9.25 158 ILE A C 1
ATOM 597 O O . ILE A 1 80 ? 21.493 9.610 15.852 1.00 9.74 158 ILE A O 1
ATOM 602 N N . GLY A 1 81 ? 22.247 10.798 17.547 1.00 10.34 159 GLY A N 1
ATOM 603 C CA . GLY A 1 81 ? 22.614 9.651 18.346 1.00 10.33 159 GLY A CA 1
ATOM 604 C C . GLY A 1 81 ? 21.433 8.775 18.746 1.00 10.04 159 GLY A C 1
ATOM 605 O O . GLY A 1 81 ? 21.533 7.563 18.869 1.00 9.62 159 GLY A O 1
ATOM 606 N N . THR A 1 82 ? 20.282 9.381 18.992 1.00 8.70 160 THR A N 1
ATOM 607 C CA . THR A 1 82 ? 19.104 8.588 19.222 1.00 8.70 160 THR A CA 1
ATOM 608 C C . THR A 1 82 ? 18.719 7.753 18.008 1.00 7.94 160 THR A C 1
ATOM 609 O O . THR A 1 82 ? 18.215 6.661 18.134 1.00 8.70 160 THR A O 1
ATOM 613 N N . ILE A 1 83 ? 18.934 8.299 16.822 1.00 7.51 161 ILE A N 1
ATOM 614 C CA . ILE A 1 83 ? 18.612 7.516 15.637 1.00 7.50 161 ILE A CA 1
ATOM 615 C C . ILE A 1 83 ? 19.676 6.465 15.359 1.00 7.50 161 ILE A C 1
ATOM 616 O O . ILE A 1 83 ? 19.355 5.345 15.014 1.00 8.12 161 ILE A O 1
ATOM 621 N N . ALA A 1 84 ? 20.937 6.889 15.425 1.00 8.04 162 ALA A N 1
ATOM 622 C CA . ALA A 1 84 ? 21.998 6.109 14.762 1.00 8.76 162 ALA A CA 1
ATOM 623 C C . ALA A 1 84 ? 23.306 5.921 15.493 1.00 9.78 162 ALA A C 1
ATOM 624 O O . ALA A 1 84 ? 24.325 5.568 14.877 1.00 9.51 162 ALA A O 1
ATOM 626 N N . ALA A 1 85 ? 23.322 6.094 16.811 1.00 9.70 163 ALA A N 1
ATOM 627 C CA . ALA A 1 85 ? 24.536 5.761 17.556 1.00 9.93 163 ALA A CA 1
ATOM 628 C C . ALA A 1 85 ? 24.843 4.261 17.289 1.00 10.28 163 ALA A C 1
ATOM 629 O O . ALA A 1 85 ? 23.944 3.458 17.271 1.00 10.76 163 ALA A O 1
ATOM 631 N N . LEU A 1 86 ? 26.118 4.012 17.023 1.00 10.07 164 LEU A N 1
ATOM 632 C CA . LEU A 1 86 ? 26.625 2.682 16.684 1.00 11.39 164 LEU A CA 1
ATOM 633 C C . LEU A 1 86 ? 26.494 1.679 17.826 1.00 11.97 164 LEU A C 1
ATOM 634 O O . LEU A 1 86 ? 26.677 2.035 18.993 1.00 13.05 164 LEU A O 1
ATOM 639 N N . ASN A 1 87 ? 26.175 0.438 17.451 1.00 12.32 165 ASN A N 1
ATOM 640 C CA . ASN A 1 87 ? 26.099 -0.719 18.353 1.00 11.95 165 ASN A CA 1
ATOM 641 C C . ASN A 1 87 ? 27.514 -1.275 18.371 1.00 13.51 165 ASN A C 1
ATOM 642 O O . ASN A 1 87 ? 27.975 -1.901 17.426 1.00 14.88 165 ASN A O 1
ATOM 647 N N . ASN A 1 88 ? 28.191 -0.999 19.460 1.00 13.81 166 ASN A N 1
ATOM 648 C CA . ASN A 1 88 ? 29.612 -1.317 19.606 1.00 14.05 166 ASN A CA 1
ATOM 649 C C . ASN A 1 88 ? 29.912 -1.393 21.087 1.00 14.10 166 ASN A C 1
ATOM 650 O O . ASN A 1 88 ? 29.033 -1.716 21.862 1.00 15.40 166 ASN A O 1
ATOM 655 N N . ASP A 1 89 ? 31.135 -1.087 21.497 1.00 16.23 167 ASP A N 1
ATOM 656 C CA . ASP A 1 89 ? 31.487 -1.233 22.889 1.00 17.21 167 ASP A CA 1
ATOM 657 C C . ASP A 1 89 ? 31.438 0.018 23.714 1.00 16.71 167 ASP A C 1
ATOM 658 O O . ASP A 1 89 ? 31.801 -0.002 24.890 1.00 17.98 167 ASP A O 1
ATOM 663 N N . ILE A 1 90 ? 30.978 1.121 23.132 1.00 14.51 168 ILE A N 1
ATOM 664 C CA . ILE A 1 90 ? 31.018 2.383 23.825 1.00 14.08 168 ILE A CA 1
ATOM 665 C C . ILE A 1 90 ? 29.715 3.156 23.707 1.00 14.35 168 ILE A C 1
ATOM 666 O O . ILE A 1 90 ? 28.839 2.837 22.893 1.00 13.20 168 ILE A O 1
ATOM 671 N N . GLY A 1 91 ? 29.568 4.107 24.614 1.00 13.97 169 GLY A N 1
ATOM 672 C CA . GLY A 1 91 ? 28.527 5.134 24.481 1.00 12.47 169 GLY A CA 1
ATOM 673 C C . GLY A 1 91 ? 27.104 4.634 24.593 1.00 12.71 169 GLY A C 1
ATOM 674 O O . GLY A 1 91 ? 26.696 4.100 25.619 1.00 12.13 169 GLY A O 1
ATOM 675 N N . VAL A 1 92 ? 26.299 4.895 23.561 1.00 11.36 170 VAL A N 1
ATOM 676 C CA . VAL A 1 92 ? 24.887 4.532 23.581 1.00 10.97 170 VAL A CA 1
ATOM 677 C C . VAL A 1 92 ? 24.632 3.727 22.324 1.00 10.33 170 VAL A C 1
ATOM 678 O O . VAL A 1 92 ? 25.594 3.211 21.728 1.00 10.24 170 VAL A O 1
ATOM 682 N N . VAL A 1 93 ? 23.401 3.601 21.910 1.00 10.56 171 VAL A N 1
ATOM 683 C CA . VAL A 1 93 ? 23.078 2.870 20.697 1.00 9.36 171 VAL A CA 1
ATOM 684 C C . VAL A 1 93 ? 21.772 3.434 20.173 1.00 10.55 171 VAL A C 1
ATOM 685 O O . VAL A 1 93 ? 20.873 3.740 20.960 1.00 10.39 171 VAL A O 1
ATOM 689 N N . GLY A 1 94 ? 21.708 3.685 18.870 1.00 9.09 172 GLY A N 1
ATOM 690 C CA . GLY A 1 94 ? 20.520 4.249 18.255 1.00 10.45 172 GLY A CA 1
ATOM 691 C C . GLY A 1 94 ? 19.438 3.235 17.917 1.00 9.76 172 GLY A C 1
ATOM 692 O O . GLY A 1 94 ? 19.669 2.019 17.958 1.00 10.24 172 GLY A O 1
ATOM 693 N N . VAL A 1 95 ? 18.245 3.730 17.600 1.00 8.89 173 VAL A N 1
ATOM 694 C CA . VAL A 1 95 ? 17.135 2.887 17.198 1.00 8.61 173 VAL A CA 1
ATOM 695 C C . VAL A 1 95 ? 17.571 2.041 15.991 1.00 8.85 173 VAL A C 1
ATOM 696 O O . VAL A 1 95 ? 17.253 0.842 15.896 1.00 10.52 173 VAL A O 1
ATOM 700 N N . ALA A 1 96 ? 18.267 2.711 15.083 1.00 8.77 174 ALA A N 1
ATOM 701 C CA . ALA A 1 96 ? 18.770 2.140 13.836 1.00 9.55 174 ALA A CA 1
ATOM 702 C C . ALA A 1 96 ? 20.272 2.358 13.743 1.00 9.07 174 ALA A C 1
ATOM 703 O O . ALA A 1 96 ? 20.765 3.227 13.069 1.00 8.85 174 ALA A O 1
ATOM 705 N N . PRO A 1 97 ? 21.023 1.555 14.473 1.00 9.08 175 PRO A N 1
ATOM 706 C CA . PRO A 1 97 ? 22.444 1.823 14.714 1.00 9.02 175 PRO A CA 1
ATOM 707 C C . PRO A 1 97 ? 23.387 1.578 13.540 1.00 9.26 175 PRO A C 1
ATOM 708 O O . PRO A 1 97 ? 24.545 1.897 13.643 1.00 10.93 175 PRO A O 1
ATOM 712 N N . GLY A 1 98 ? 22.832 1.170 12.422 1.00 10.74 176 GLY A N 1
ATOM 713 C CA . GLY A 1 98 ? 23.622 1.083 11.184 1.00 10.99 176 GLY A CA 1
ATOM 714 C C . GLY A 1 98 ? 23.165 1.998 10.061 1.00 12.26 176 GLY A C 1
ATOM 715 O O . GLY A 1 98 ? 23.680 1.903 8.958 1.00 11.73 176 GLY A O 1
ATOM 716 N N . VAL A 1 99 ? 22.178 2.865 10.295 1.00 10.42 177 VAL A N 1
ATOM 717 C CA . VAL A 1 99 ? 21.668 3.738 9.232 1.00 9.59 177 VAL A CA 1
ATOM 718 C C . VAL A 1 99 ? 22.544 4.891 8.894 1.00 9.20 177 VAL A C 1
ATOM 719 O O . VAL A 1 99 ? 23.112 5.552 9.772 1.00 9.76 177 VAL A O 1
ATOM 723 N N . GLN A 1 100 ? 22.656 5.156 7.593 1.00 9.60 178 GLN A N 1
ATOM 724 C CA . GLN A 1 100 ? 23.363 6.315 7.116 1.00 9.10 178 GLN A CA 1
ATOM 725 C C . GLN A 1 100 ? 22.594 7.589 7.461 1.00 9.62 178 GLN A C 1
ATOM 726 O O . GLN A 1 100 ? 21.379 7.672 7.274 1.00 10.03 178 GLN A O 1
ATOM 732 N N . ILE A 1 101 ? 23.314 8.562 7.934 1.00 9.84 179 ILE A N 1
ATOM 733 C CA . ILE A 1 101 ? 22.756 9.857 8.266 1.00 9.65 179 ILE A CA 1
ATOM 734 C C . ILE A 1 101 ? 23.268 10.963 7.334 1.00 10.06 179 ILE A C 1
ATOM 735 O O . ILE A 1 101 ? 24.457 11.082 7.052 1.00 9.71 179 ILE A O 1
ATOM 740 N N . TYR A 1 102 ? 22.343 11.809 6.906 1.00 8.35 180 TYR A N 1
ATOM 741 C CA . TYR A 1 102 ? 22.679 13.102 6.342 1.00 8.78 180 TYR A CA 1
ATOM 742 C C . TYR A 1 102 ? 22.410 14.161 7.417 1.00 8.78 180 TYR A C 1
ATOM 743 O O . TYR A 1 102 ? 21.284 14.389 7.812 1.00 9.23 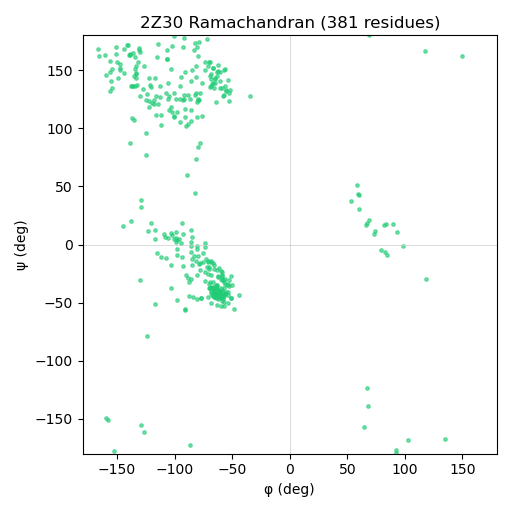180 TYR A O 1
ATOM 752 N N . SER A 1 103 ? 23.457 14.808 7.899 1.00 8.08 181 SER A N 1
ATOM 753 C CA . SER A 1 103 ? 23.302 15.873 8.863 1.00 7.92 181 SER A CA 1
ATOM 754 C C . SER A 1 103 ? 23.186 17.156 8.113 1.00 9.41 181 SER A C 1
ATOM 755 O O . SER A 1 103 ? 24.105 17.561 7.394 1.00 8.32 181 SER A O 1
ATOM 758 N N . VAL A 1 104 ? 22.030 17.799 8.238 1.00 9.35 182 VAL A N 1
ATOM 759 C CA . VAL A 1 104 ? 21.801 19.021 7.498 1.00 9.00 182 VAL A CA 1
ATOM 760 C C . VAL A 1 104 ? 21.630 20.135 8.498 1.00 9.85 182 VAL A C 1
ATOM 761 O O . VAL A 1 104 ? 20.607 20.197 9.192 1.00 8.98 182 VAL A O 1
ATOM 765 N N . ARG A 1 105 ? 22.596 21.054 8.536 1.00 8.04 183 ARG A N 1
ATOM 766 C CA . ARG A 1 105 ? 22.601 22.086 9.570 1.00 7.87 183 ARG A CA 1
ATOM 767 C C . ARG A 1 105 ? 21.725 23.291 9.137 1.00 8.27 183 ARG A C 1
ATOM 768 O O . ARG A 1 105 ? 22.075 24.046 8.236 1.00 8.73 183 ARG A O 1
ATOM 776 N N . VAL A 1 106 ? 20.553 23.394 9.756 1.00 8.20 184 VAL A N 1
ATOM 777 C CA . VAL A 1 106 ? 19.602 24.435 9.490 1.00 8.03 184 VAL A CA 1
ATOM 778 C C . VAL A 1 106 ? 19.362 25.351 10.674 1.00 9.45 184 VAL A C 1
ATOM 779 O O . VAL A 1 106 ? 18.683 26.387 10.541 1.00 9.90 184 VAL A O 1
ATOM 783 N N . LEU A 1 107 ? 19.923 24.985 11.812 1.00 8.83 185 LEU A N 1
ATOM 784 C CA . LEU A 1 107 ? 19.825 25.742 13.053 1.00 10.04 185 LEU A CA 1
ATOM 785 C C . LEU A 1 107 ? 21.234 26.164 13.420 1.00 9.80 185 LEU A C 1
ATOM 786 O O . LEU A 1 107 ? 22.169 25.373 13.237 1.00 8.93 185 LEU A O 1
ATOM 791 N N . ASP A 1 108 ? 21.364 27.375 13.968 1.00 11.50 186 ASP A N 1
ATOM 792 C CA . ASP A 1 108 ? 22.672 27.920 14.325 1.00 12.98 186 ASP A CA 1
ATOM 793 C C . ASP A 1 108 ? 23.127 27.506 15.736 1.00 13.34 186 ASP A C 1
ATOM 794 O O . ASP A 1 108 ? 22.542 26.612 16.354 1.00 14.12 186 ASP A O 1
ATOM 799 N N . ALA A 1 109 ? 24.237 28.069 16.221 1.00 14.10 187 ALA A N 1
ATOM 800 C CA . ALA A 1 109 ? 24.767 27.669 17.515 1.00 14.92 187 ALA A CA 1
ATOM 801 C C . ALA A 1 109 ? 23.741 27.888 18.609 1.00 14.56 187 ALA A C 1
ATOM 802 O O . ALA A 1 109 ? 23.776 27.174 19.594 1.00 14.38 187 ALA A O 1
ATOM 804 N N . ARG A 1 110 ? 22.824 28.834 18.417 1.00 14.95 188 ARG A N 1
ATOM 805 C CA . ARG A 1 110 ? 21.815 29.152 19.425 1.00 14.86 188 ARG A CA 1
ATOM 806 C C . ARG A 1 110 ? 20.613 28.222 19.389 1.00 14.55 188 ARG A C 1
ATOM 807 O O . ARG A 1 110 ? 19.744 28.276 20.264 1.00 13.11 188 ARG A O 1
ATOM 815 N N . GLY A 1 111 ? 20.558 27.407 18.351 1.00 13.04 189 GLY A N 1
ATOM 816 C CA . GLY A 1 111 ? 19.430 26.518 18.147 1.00 13.55 189 GLY A CA 1
ATOM 817 C C . GLY A 1 111 ? 18.256 27.234 17.495 1.00 12.54 189 GLY A C 1
ATOM 818 O O . GLY A 1 111 ? 17.155 26.684 17.470 1.00 14.29 189 GLY A O 1
ATOM 819 N N . SER A 1 112 ? 18.500 28.379 16.907 1.00 12.62 190 SER A N 1
ATOM 820 C CA . SER A 1 112 ? 17.454 29.118 16.171 1.00 14.80 190 SER A CA 1
ATOM 821 C C . SER A 1 112 ? 17.662 28.931 14.676 1.00 12.43 190 SER A C 1
ATOM 822 O O . SER A 1 112 ? 18.760 28.672 14.221 1.00 13.63 190 SER A O 1
ATOM 825 N N . GLY A 1 113 ? 16.583 28.979 13.921 1.00 10.55 191 GLY A N 1
ATOM 826 C CA . GLY A 1 113 ? 16.715 28.793 12.500 1.00 11.73 191 GLY A CA 1
ATOM 827 C C . GLY A 1 113 ? 15.674 29.556 11.731 1.00 11.46 191 GLY A C 1
ATOM 828 O O . GLY A 1 113 ? 14.548 29.747 12.155 1.00 11.67 191 GLY A O 1
ATOM 829 N N . SER A 1 114 ? 16.086 30.069 10.587 1.00 10.26 192 SER A N 1
ATOM 830 C CA . SER A 1 114 ? 15.162 30.662 9.693 1.00 11.25 192 SER A CA 1
ATOM 831 C C . SER A 1 114 ? 14.441 29.622 8.854 1.00 10.73 192 SER A C 1
ATOM 832 O O . SER A 1 114 ? 15.001 28.625 8.441 1.00 10.74 192 SER A O 1
ATOM 835 N N . TYR A 1 115 ? 13.178 29.887 8.593 1.00 9.97 193 TYR A N 1
ATOM 836 C CA . TYR A 1 115 ? 12.391 29.020 7.739 1.00 9.78 193 TYR A CA 1
ATOM 837 C C . TYR A 1 115 ? 13.019 28.864 6.351 1.00 10.07 193 TYR A C 1
ATOM 838 O O . TYR A 1 115 ? 12.990 27.792 5.769 1.00 9.21 193 TYR A O 1
ATOM 847 N N . SER A 1 116 ? 13.605 29.940 5.825 1.00 9.29 194 SER A N 1
ATOM 848 C CA . SER A 1 116 ? 14.271 29.847 4.536 1.00 10.40 194 SER A CA 1
ATOM 849 C C . SER A 1 116 ? 15.388 28.791 4.574 1.00 9.78 194 SER A C 1
ATOM 850 O O . SER A 1 116 ? 15.494 27.941 3.670 1.00 8.48 194 SER A O 1
ATOM 853 N N . ASP A 1 117 ? 16.190 28.805 5.632 1.00 8.39 195 ASP A N 1
ATOM 854 C CA . ASP A 1 117 ? 17.267 27.852 5.747 1.00 8.41 195 ASP A CA 1
ATOM 855 C C . ASP A 1 117 ? 16.740 26.440 5.883 1.00 8.03 195 ASP A C 1
ATOM 856 O O . ASP A 1 117 ? 17.336 25.464 5.420 1.00 8.25 195 ASP A O 1
ATOM 861 N N . ILE A 1 118 ? 15.627 26.298 6.599 1.00 8.88 196 ILE A N 1
ATOM 862 C CA . ILE A 1 118 ? 15.041 24.989 6.788 1.00 7.22 196 ILE A CA 1
ATOM 863 C C . ILE A 1 118 ? 14.511 24.445 5.469 1.00 8.30 196 ILE A C 1
ATOM 864 O O . ILE A 1 118 ? 14.702 23.270 5.130 1.00 8.96 196 ILE A O 1
ATOM 869 N N . ALA A 1 119 ? 13.824 25.289 4.716 1.00 7.85 197 ALA A N 1
ATOM 870 C CA . ALA A 1 119 ? 13.320 24.890 3.397 1.00 7.50 197 ALA A CA 1
ATOM 871 C C . ALA A 1 119 ? 14.500 24.493 2.505 1.00 8.45 197 ALA A C 1
ATOM 872 O O . ALA A 1 119 ? 14.396 23.499 1.788 1.00 8.13 197 ALA A O 1
ATOM 874 N N . ILE A 1 120 ? 15.590 25.273 2.495 1.00 8.36 198 ILE A N 1
ATOM 875 C CA . ILE A 1 120 ? 16.806 24.882 1.728 1.00 8.79 198 ILE A CA 1
ATOM 876 C C . ILE A 1 120 ? 17.319 23.492 2.168 1.00 8.18 198 ILE A C 1
ATOM 877 O O . ILE A 1 120 ? 17.708 22.666 1.344 1.00 9.04 198 ILE A O 1
ATOM 882 N N . GLY A 1 121 ? 17.309 23.274 3.496 1.00 8.29 199 GLY A N 1
ATOM 883 C CA . GLY A 1 121 ? 17.688 21.991 4.044 1.00 7.97 199 GLY A CA 1
ATOM 884 C C . GLY A 1 121 ? 16.825 20.842 3.545 1.00 7.86 199 GLY A C 1
ATOM 885 O O . GLY A 1 121 ? 17.338 19.760 3.265 1.00 7.27 199 GLY A O 1
ATOM 886 N N . ILE A 1 122 ? 15.521 21.023 3.496 1.00 7.63 200 ILE A N 1
ATOM 887 C CA . ILE A 1 122 ? 14.653 19.973 2.981 1.00 8.31 200 ILE A CA 1
A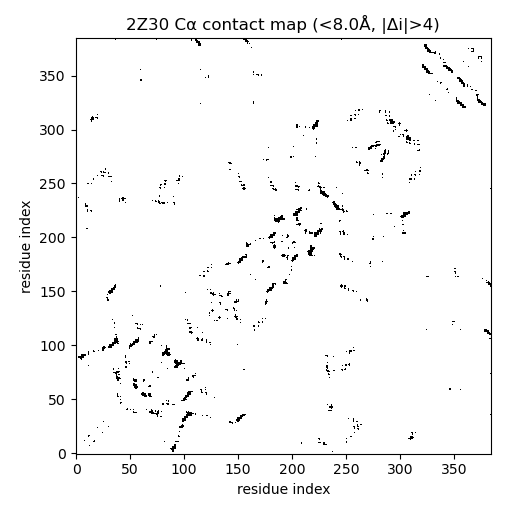TOM 888 C C . ILE A 1 122 ? 15.037 19.727 1.521 1.00 9.00 200 ILE A C 1
ATOM 889 O O . ILE A 1 122 ? 15.104 18.583 1.086 1.00 9.64 200 ILE A O 1
ATOM 894 N N . GLU A 1 123 ? 15.243 20.799 0.757 1.00 9.31 201 GLU A N 1
ATOM 895 C CA . GLU A 1 123 ? 15.629 20.654 -0.655 1.00 10.34 201 GLU A CA 1
ATOM 896 C C . GLU A 1 123 ? 16.896 19.834 -0.776 1.00 10.13 201 GLU A C 1
ATOM 897 O O . GLU A 1 123 ? 17.033 18.910 -1.589 1.00 9.63 201 GLU A O 1
ATOM 903 N N . GLN A 1 124 ? 17.856 20.134 0.088 1.00 10.74 202 GLN A N 1
ATOM 904 C CA . GLN A 1 124 ? 19.110 19.401 0.057 1.00 10.13 202 GLN A CA 1
ATOM 905 C C . GLN A 1 124 ? 18.929 17.919 0.377 1.00 11.00 202 GLN A C 1
ATOM 906 O O . GLN A 1 124 ? 19.603 17.069 -0.145 1.00 9.76 202 GLN A O 1
ATOM 912 N N . ALA A 1 125 ? 18.010 17.589 1.266 1.00 9.40 203 ALA A N 1
ATOM 913 C CA . ALA A 1 125 ? 17.778 16.181 1.599 1.00 9.42 203 ALA A CA 1
ATOM 914 C C . ALA A 1 125 ? 17.156 15.416 0.417 1.00 8.70 203 ALA A C 1
ATOM 915 O O . ALA A 1 125 ? 17.347 14.201 0.281 1.00 10.13 203 ALA A O 1
ATOM 917 N N . ILE A 1 126 ? 16.445 16.129 -0.445 1.00 9.06 204 ILE A N 1
ATOM 918 C CA . ILE A 1 126 ? 15.817 15.524 -1.636 1.00 10.02 204 ILE A CA 1
ATOM 919 C C . ILE A 1 126 ? 16.893 15.400 -2.698 1.00 10.26 204 ILE A C 1
ATOM 920 O O . ILE A 1 126 ? 17.068 14.336 -3.303 1.00 10.97 204 ILE A O 1
ATOM 925 N N . LEU A 1 127 ? 17.654 16.470 -2.899 1.00 10.55 205 LEU A N 1
ATOM 926 C CA . LEU A 1 127 ? 18.671 16.476 -3.937 1.00 10.93 205 LEU A CA 1
ATOM 927 C C . LEU A 1 127 ? 19.798 15.529 -3.648 1.00 11.32 205 LEU A C 1
ATOM 928 O O . LEU A 1 127 ? 20.375 14.931 -4.587 1.00 10.21 205 LEU A O 1
ATOM 933 N N . GLY A 1 128 ? 20.183 15.406 -2.387 1.00 9.95 206 GLY A N 1
ATOM 934 C CA . GLY A 1 128 ? 21.337 14.611 -1.990 1.00 10.93 206 GLY A CA 1
ATOM 935 C C . GLY A 1 128 ? 22.641 15.264 -2.463 1.00 12.07 206 GLY A C 1
ATOM 936 O O . GLY A 1 128 ? 22.646 16.341 -3.078 1.00 12.89 206 GLY A O 1
ATOM 937 N N . PRO A 1 129 ? 23.735 14.619 -2.148 1.00 13.23 207 PRO A N 1
ATOM 938 C CA . PRO A 1 129 ? 25.069 15.102 -2.548 1.00 15.18 207 PRO A CA 1
ATOM 939 C C . PRO A 1 129 ? 25.237 15.397 -4.042 1.00 15.84 207 PRO A C 1
ATOM 940 O O . PRO A 1 129 ? 26.018 16.293 -4.405 1.00 16.67 207 PRO A O 1
ATOM 944 N N . ASP A 1 130 ? 24.525 14.675 -4.908 1.00 15.14 208 ASP A N 1
ATOM 945 C CA . ASP A 1 130 ? 24.722 14.884 -6.334 1.00 13.59 208 ASP A CA 1
ATOM 946 C C . ASP A 1 130 ? 23.983 16.079 -6.887 1.00 13.64 208 ASP A C 1
ATOM 947 O O . ASP A 1 130 ? 24.142 16.427 -8.094 1.00 14.16 208 ASP A O 1
ATOM 952 N N . GLY A 1 131 ? 23.169 16.767 -6.050 1.00 12.85 209 GLY A N 1
ATOM 953 C CA . GLY A 1 131 ? 22.468 17.945 -6.506 1.00 12.24 209 GLY A CA 1
ATOM 954 C C . GLY A 1 131 ? 21.309 17.794 -7.427 1.00 12.67 209 GLY A C 1
ATOM 955 O O . GLY A 1 131 ? 20.776 18.794 -7.936 1.00 13.21 209 GLY A O 1
ATOM 956 N N . VAL A 1 132 ? 20.871 16.533 -7.623 1.00 12.83 210 VAL A N 1
ATOM 957 C CA . VAL A 1 132 ? 19.807 16.234 -8.540 1.00 12.31 210 VAL A CA 1
ATOM 958 C C . VAL A 1 132 ? 18.773 15.367 -7.837 1.00 10.63 210 VAL A C 1
ATOM 959 O O . VAL A 1 132 ? 19.131 14.328 -7.341 1.00 12.45 210 VAL A O 1
ATOM 963 N N . ALA A 1 133 ? 17.518 15.748 -7.881 1.00 11.62 211 ALA A N 1
ATOM 964 C CA . ALA A 1 133 ? 16.492 14.956 -7.225 1.00 11.69 211 ALA A CA 1
ATOM 965 C C . ALA A 1 133 ? 16.323 13.548 -7.798 1.00 11.47 211 ALA A C 1
ATOM 966 O O . ALA A 1 133 ? 16.414 12.541 -7.092 1.00 11.97 211 ALA A O 1
ATOM 968 N N . ASP A 1 134 ? 16.159 13.513 -9.116 1.00 11.29 212 ASP A N 1
ATOM 969 C CA . ASP A 1 134 ? 15.736 12.284 -9.817 1.00 11.46 212 ASP A CA 1
ATOM 970 C C . ASP A 1 134 ? 16.554 12.158 -11.098 1.00 11.99 212 ASP A C 1
ATOM 971 O O . ASP A 1 134 ? 16.130 12.608 -12.188 1.00 12.64 212 ASP A O 1
ATOM 976 N N . LYS A 1 135 ? 17.706 11.532 -10.945 1.00 11.77 213 LYS A N 1
ATOM 977 C CA . LYS A 1 135 ? 18.695 11.458 -12.018 1.00 13.14 213 LYS A CA 1
ATOM 978 C C . LYS A 1 135 ? 18.193 10.768 -13.267 1.00 13.94 213 LYS A C 1
ATOM 979 O O . LYS A 1 135 ? 18.461 11.266 -14.383 1.00 14.34 213 LYS A O 1
ATOM 985 N N . ASP A 1 136 ? 17.434 9.685 -13.092 1.00 13.23 214 ASP A N 1
ATOM 986 C CA . ASP A 1 136 ? 17.029 8.857 -14.230 1.00 13.39 214 ASP A CA 1
ATOM 987 C C . ASP A 1 136 ? 15.632 9.168 -14.713 1.00 13.92 214 ASP A C 1
ATOM 988 O O . ASP A 1 136 ? 15.100 8.502 -15.605 1.00 12.38 214 ASP A O 1
ATOM 993 N N . GLY A 1 137 ? 14.985 10.145 -14.096 1.00 13.26 215 GLY A N 1
ATOM 994 C CA . GLY A 1 137 ? 13.721 10.603 -14.595 1.00 14.07 215 GLY A CA 1
ATOM 995 C C . GLY A 1 137 ? 12.537 9.734 -14.386 1.00 14.39 215 GLY A C 1
ATOM 996 O O . GLY A 1 137 ? 11.482 10.001 -14.988 1.00 16.24 215 GLY A O 1
ATOM 997 N N . ASP A 1 138 ? 12.655 8.699 -13.550 1.00 12.62 216 ASP A N 1
ATOM 998 C CA . ASP A 1 138 ? 11.551 7.768 -13.404 1.00 12.81 216 ASP A CA 1
ATOM 999 C C . ASP A 1 138 ? 10.467 8.122 -12.398 1.00 13.00 216 ASP A C 1
ATOM 1000 O O . ASP A 1 138 ? 9.508 7.372 -12.228 1.00 13.50 216 ASP A O 1
ATOM 1005 N N . GLY A 1 139 ? 10.628 9.254 -11.714 1.00 13.17 217 GLY A N 1
ATOM 1006 C CA . GLY A 1 139 ? 9.743 9.583 -10.635 1.00 13.59 217 GLY A CA 1
ATOM 1007 C C . GLY A 1 139 ? 10.006 8.899 -9.313 1.00 13.73 217 GLY A C 1
ATOM 1008 O O . GLY A 1 139 ? 9.336 9.173 -8.309 1.00 14.91 217 GLY A O 1
ATOM 1009 N N . ILE A 1 140 ? 10.968 7.992 -9.281 1.00 12.75 218 ILE A N 1
ATOM 1010 C CA . ILE A 1 140 ? 11.288 7.310 -8.066 1.00 13.23 218 ILE A CA 1
ATOM 1011 C C . ILE A 1 140 ? 12.492 8.034 -7.513 1.00 11.92 218 ILE A C 1
ATOM 1012 O O . ILE A 1 140 ? 13.507 8.136 -8.189 1.00 12.05 218 ILE A O 1
ATOM 1017 N N . ILE A 1 141 ? 12.395 8.497 -6.265 1.00 12.55 219 ILE A N 1
ATOM 1018 C CA . ILE A 1 141 ? 13.464 9.295 -5.655 1.00 11.47 219 ILE A CA 1
ATOM 1019 C C . ILE A 1 141 ? 13.894 8.583 -4.350 1.00 9.94 219 ILE A C 1
ATOM 1020 O O . ILE A 1 141 ? 14.910 7.915 -4.286 1.00 10.38 219 ILE A O 1
ATOM 1025 N N . ALA A 1 142 ? 13.130 8.735 -3.305 1.00 10.28 220 ALA A N 1
ATOM 1026 C CA . ALA A 1 142 ? 13.349 7.899 -2.153 1.00 10.26 220 ALA A CA 1
ATOM 1027 C C . ALA A 1 142 ? 13.155 6.450 -2.572 1.00 10.58 220 ALA A C 1
ATOM 1028 O O . ALA A 1 142 ? 12.203 6.142 -3.310 1.00 11.30 220 ALA A O 1
ATOM 1030 N N . GLY A 1 143 ? 14.061 5.594 -2.146 1.00 10.22 221 GLY A N 1
ATOM 1031 C CA . GLY A 1 143 ? 13.992 4.174 -2.488 1.00 10.47 221 GLY A CA 1
ATOM 1032 C C . GLY A 1 143 ? 14.573 3.844 -3.855 1.00 10.45 221 GLY A C 1
ATOM 1033 O O . GLY A 1 143 ? 14.676 2.649 -4.181 1.00 10.64 221 GLY A O 1
ATOM 1034 N N . ASP A 1 144 ? 14.964 4.839 -4.651 1.00 10.71 222 ASP A N 1
ATOM 1035 C CA . ASP A 1 144 ? 15.647 4.554 -5.920 1.00 10.72 222 ASP A CA 1
ATOM 1036 C C . ASP A 1 144 ? 17.120 4.393 -5.708 1.00 11.18 222 ASP A C 1
ATOM 1037 O O . ASP A 1 144 ? 17.788 5.344 -5.324 1.00 10.76 222 ASP A O 1
ATOM 1042 N N . PRO A 1 145 ? 17.682 3.208 -5.950 1.00 12.01 223 PRO A N 1
ATOM 1043 C CA . PRO A 1 145 ? 19.114 3.041 -5.698 1.00 11.32 223 PRO A CA 1
ATOM 1044 C C . PRO A 1 145 ? 20.042 3.866 -6.615 1.00 11.31 223 PRO A C 1
ATOM 1045 O O . PRO A 1 145 ? 21.224 3.992 -6.350 1.00 13.41 223 PRO A O 1
ATOM 1049 N N . ASP A 1 146 ? 19.506 4.372 -7.716 1.00 11.62 224 ASP A N 1
ATOM 1050 C CA . ASP A 1 146 ? 20.244 5.263 -8.631 1.00 11.96 224 ASP A CA 1
ATOM 1051 C C . ASP A 1 146 ? 20.319 6.678 -8.079 1.00 11.65 224 ASP A C 1
ATOM 1052 O O . ASP A 1 146 ? 21.124 7.477 -8.504 1.00 12.58 224 ASP A O 1
ATOM 1057 N N . ASP A 1 147 ? 19.403 7.027 -7.182 1.00 10.24 225 ASP A N 1
ATOM 1058 C CA . ASP A 1 147 ? 19.460 8.341 -6.588 1.00 10.69 225 ASP A CA 1
ATOM 1059 C C . ASP A 1 147 ? 20.047 8.267 -5.202 1.00 10.42 225 ASP A C 1
ATOM 1060 O O . ASP A 1 147 ? 20.151 7.215 -4.636 1.00 11.29 225 ASP A O 1
ATOM 1065 N N . ASP A 1 148 ? 20.326 9.429 -4.646 1.00 11.15 226 ASP A N 1
ATOM 1066 C CA . ASP A 1 148 ? 20.920 9.508 -3.304 1.00 9.74 226 ASP A CA 1
ATOM 1067 C C . ASP A 1 148 ? 20.007 10.309 -2.356 1.00 10.34 226 ASP A C 1
ATOM 1068 O O . ASP A 1 148 ? 20.468 10.842 -1.355 1.00 11.64 226 ASP A O 1
ATOM 1073 N N . ALA A 1 149 ? 18.756 10.480 -2.678 1.00 10.16 227 ALA A N 1
ATOM 1074 C CA . ALA A 1 149 ? 17.835 11.136 -1.770 1.00 10.31 227 ALA A CA 1
ATOM 1075 C C . ALA A 1 149 ? 17.703 10.395 -0.443 1.00 9.93 227 ALA A C 1
ATOM 1076 O O . ALA A 1 149 ? 17.723 9.167 -0.380 1.00 10.15 227 ALA A O 1
ATOM 1078 N N . ALA A 1 150 ? 17.466 11.151 0.613 1.00 9.51 228 ALA A N 1
ATOM 1079 C CA . ALA A 1 150 ? 17.120 10.572 1.893 1.00 8.96 228 ALA A CA 1
ATOM 1080 C C . ALA A 1 150 ? 15.710 9.970 1.810 1.00 9.04 228 ALA A C 1
ATOM 1081 O O . ALA A 1 150 ? 14.903 10.378 0.974 1.00 9.16 228 ALA A O 1
ATOM 1083 N N . GLU A 1 151 ? 15.431 9.016 2.694 1.00 8.36 229 GLU A N 1
ATOM 1084 C CA . GLU A 1 151 ? 14.145 8.343 2.798 1.00 7.60 229 GLU A CA 1
ATOM 1085 C C . GLU A 1 151 ? 13.342 8.852 3.968 1.00 9.02 229 GLU A C 1
ATOM 1086 O O . GLU A 1 151 ? 12.133 8.612 4.052 1.00 8.75 229 GLU A O 1
ATOM 1092 N N . VAL A 1 152 ? 14.025 9.516 4.891 1.00 8.52 230 VAL A N 1
ATOM 1093 C CA . VAL A 1 152 ? 13.385 10.090 6.095 1.00 7.83 230 VAL A CA 1
ATOM 1094 C C . VAL A 1 152 ? 13.964 11.484 6.272 1.00 7.66 230 VAL A C 1
ATOM 1095 O O . VAL A 1 152 ? 15.169 11.643 6.098 1.00 8.36 230 VAL A O 1
ATOM 1099 N N . ILE A 1 153 ? 13.118 12.467 6.580 1.00 8.31 231 ILE A N 1
ATOM 1100 C CA . ILE A 1 153 ? 13.535 13.817 6.979 1.00 7.82 231 ILE A CA 1
ATOM 1101 C C . ILE A 1 153 ? 13.005 13.994 8.384 1.00 8.75 231 ILE A C 1
ATOM 1102 O O . ILE A 1 153 ? 11.793 13.871 8.601 1.00 9.34 231 ILE A O 1
ATOM 1107 N N . SER A 1 154 ? 13.903 14.320 9.297 1.00 8.89 232 SER A N 1
ATOM 1108 C CA . SER A 1 154 ? 13.609 14.409 10.718 1.00 8.19 232 SER A CA 1
ATOM 1109 C C . SER A 1 154 ? 13.902 15.852 11.155 1.00 7.95 232 SER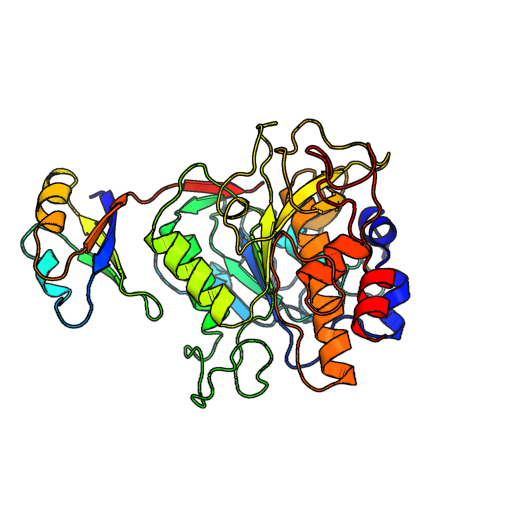 A C 1
ATOM 1110 O O . SER A 1 154 ? 15.048 16.347 11.004 1.00 8.52 232 SER A O 1
ATOM 1113 N N . MET A 1 155 ? 12.868 16.490 11.694 1.00 7.58 2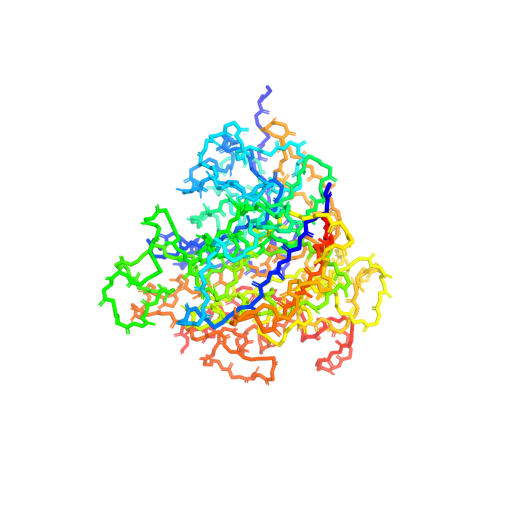33 MET A N 1
ATOM 1114 C CA . MET A 1 155 ? 12.915 17.905 12.087 1.00 7.60 233 MET A CA 1
ATOM 1115 C C . MET A 1 155 ? 12.520 18.061 13.570 1.00 7.40 233 MET A C 1
ATOM 1116 O O . MET A 1 155 ? 11.340 18.179 13.924 1.00 8.83 233 MET A O 1
ATOM 1121 N N . SER A 1 156 ? 13.535 18.114 14.432 1.00 6.74 234 SER A N 1
ATOM 1122 C CA . SER A 1 156 ? 13.309 18.289 15.874 1.00 8.21 234 SER A CA 1
ATOM 1123 C C . SER A 1 156 ? 13.283 19.775 16.171 1.00 8.98 234 SER A C 1
ATOM 1124 O O . SER A 1 156 ? 14.064 20.263 16.986 1.00 8.95 234 SER A O 1
ATOM 1127 N N . LEU A 1 157 ? 12.363 20.486 15.552 1.00 8.32 235 LEU A N 1
ATOM 1128 C CA . LEU A 1 157 ? 12.310 21.940 15.610 1.00 8.67 235 LEU A CA 1
ATOM 1129 C C . LEU A 1 157 ? 10.920 22.369 15.216 1.00 8.60 235 LEU A C 1
ATOM 1130 O O . LEU A 1 157 ? 10.160 21.582 14.616 1.00 8.56 235 LEU A O 1
ATOM 1135 N N . GLY A 1 158 ? 10.548 23.611 15.535 1.00 8.92 236 GLY A N 1
ATOM 1136 C CA . GLY A 1 158 ? 9.224 24.072 15.152 1.00 9.38 236 GLY A CA 1
ATOM 1137 C C . GLY A 1 158 ? 9.084 25.553 15.279 1.00 9.05 236 GLY A C 1
ATOM 1138 O O . GLY A 1 158 ? 9.850 26.224 15.974 1.00 10.96 236 GLY A O 1
ATOM 1139 N N . GLY A 1 159 ? 8.062 26.077 14.615 1.00 9.42 237 GLY A N 1
ATOM 1140 C CA . GLY A 1 159 ? 7.736 27.480 14.672 1.00 9.93 237 GLY A CA 1
ATOM 1141 C C . GLY A 1 159 ? 6.232 27.627 14.465 1.00 10.71 237 GLY A C 1
ATOM 1142 O O . GLY A 1 159 ? 5.516 26.651 14.136 1.00 10.75 237 GLY A O 1
ATOM 1143 N N . PRO A 1 160 ? 5.735 28.837 14.697 1.00 11.38 238 PRO A N 1
ATOM 1144 C CA . PRO A 1 160 ? 4.289 29.087 14.645 1.00 11.86 238 PRO A CA 1
ATOM 1145 C C . PRO A 1 160 ? 3.713 29.368 13.305 1.00 11.97 238 PRO A C 1
ATOM 1146 O O . PRO A 1 160 ? 2.490 29.261 13.131 1.00 12.02 238 PRO A O 1
ATOM 1150 N N . ALA A 1 161 ? 4.567 29.714 12.371 1.00 11.58 239 ALA A N 1
ATOM 1151 C CA . ALA A 1 161 ? 4.147 30.157 11.061 1.00 11.83 239 ALA A CA 1
ATOM 1152 C C . ALA A 1 161 ? 3.913 29.026 10.076 1.00 12.97 239 ALA A C 1
ATOM 1153 O O . ALA A 1 161 ? 4.641 28.041 10.062 1.00 13.13 239 ALA A O 1
ATOM 1155 N N . ASP A 1 162 ? 2.864 29.192 9.269 1.00 11.91 240 ASP A N 1
ATOM 1156 C CA . ASP A 1 162 ? 2.547 28.312 8.160 1.00 13.03 240 ASP A CA 1
ATOM 1157 C C . ASP A 1 162 ? 2.777 29.103 6.864 1.00 13.59 240 ASP A C 1
ATOM 1158 O O . ASP A 1 162 ? 1.961 29.977 6.483 1.00 14.69 240 ASP A O 1
ATOM 1163 N N . ASP A 1 163 ? 3.891 28.845 6.198 1.00 13.51 241 ASP A N 1
ATOM 1164 C CA . ASP A 1 163 ? 4.219 29.536 4.935 1.00 13.37 241 ASP A CA 1
ATOM 1165 C C . ASP A 1 163 ? 4.050 28.668 3.735 1.00 14.20 241 ASP A C 1
ATOM 1166 O O . ASP A 1 163 ? 4.420 27.474 3.730 1.00 14.17 241 ASP A O 1
ATOM 1171 N N . SER A 1 164 ? 3.493 29.232 2.666 1.00 13.82 242 SER A N 1
ATOM 1172 C CA . SER A 1 164 ? 3.285 28.377 1.518 1.00 15.48 242 SER A CA 1
ATOM 1173 C C . SER A 1 164 ? 4.517 27.860 0.801 1.00 13.69 242 SER A C 1
ATOM 1174 O O . SER A 1 164 ? 4.489 26.724 0.327 1.00 13.53 242 SER A O 1
ATOM 1177 N N . TYR A 1 165 ? 5.621 28.629 0.760 1.00 12.41 243 TYR A N 1
ATOM 1178 C CA . TYR A 1 165 ? 6.799 28.130 0.109 1.00 12.07 243 TYR A CA 1
ATOM 1179 C C . TYR A 1 165 ? 7.317 26.969 0.942 1.00 10.68 243 TYR A C 1
ATOM 1180 O O . TYR A 1 165 ? 7.803 26.008 0.391 1.00 11.46 243 TYR A O 1
ATOM 1189 N N . LEU A 1 166 ? 7.241 27.052 2.267 1.00 11.48 244 LEU A N 1
ATOM 1190 C CA . LEU A 1 166 ? 7.710 25.937 3.114 1.00 11.56 244 LEU A CA 1
ATOM 1191 C C . LEU A 1 166 ? 6.864 24.711 2.874 1.00 11.42 244 LEU A C 1
ATOM 1192 O O . LEU A 1 166 ? 7.406 23.606 2.675 1.00 11.26 244 LEU A O 1
ATOM 1197 N N . TYR A 1 167 ? 5.548 24.902 2.856 1.00 11.90 245 TYR A N 1
ATOM 1198 C CA . TYR A 1 167 ? 4.648 23.798 2.580 1.00 12.91 245 TYR A CA 1
ATOM 1199 C C . TYR A 1 167 ? 4.904 23.205 1.198 1.00 12.90 245 TYR A C 1
ATOM 1200 O O . TYR A 1 167 ? 4.861 21.987 1.028 1.00 12.77 245 TYR A O 1
ATOM 1209 N N . ASP A 1 168 ? 5.116 24.054 0.200 1.00 12.92 246 ASP A N 1
ATOM 1210 C CA . ASP A 1 168 ? 5.473 23.545 -1.129 1.00 13.27 246 ASP A CA 1
ATOM 1211 C C . ASP A 1 168 ? 6.670 22.610 -1.056 1.00 12.43 246 ASP A C 1
ATOM 1212 O O . ASP A 1 168 ? 6.736 21.594 -1.748 1.00 12.86 246 ASP A O 1
ATOM 1217 N N . MET A 1 169 ? 7.652 22.973 -0.250 1.00 10.82 247 MET A N 1
ATOM 1218 C CA . MET A 1 169 ? 8.850 22.104 -0.141 1.00 10.19 247 MET A CA 1
ATOM 1219 C C . MET A 1 169 ? 8.528 20.772 0.544 1.00 9.83 247 MET A C 1
ATOM 1220 O O . MET A 1 169 ? 8.991 19.701 0.165 1.00 11.00 247 MET A O 1
ATOM 1225 N N . ILE A 1 170 ? 7.698 20.851 1.581 1.00 9.98 248 ILE A N 1
ATOM 1226 C CA . ILE A 1 170 ? 7.207 19.669 2.300 1.00 10.44 248 ILE A CA 1
ATOM 1227 C C . ILE A 1 170 ? 6.479 18.749 1.313 1.00 10.02 248 ILE A C 1
ATOM 1228 O O . ILE A 1 170 ? 6.682 17.532 1.340 1.00 9.76 248 ILE A O 1
ATOM 1233 N N . ILE A 1 171 ? 5.694 19.344 0.413 1.00 10.67 249 ILE A N 1
ATOM 1234 C CA . ILE A 1 171 ? 4.965 18.593 -0.607 1.00 10.48 249 ILE A CA 1
ATOM 1235 C C . ILE A 1 171 ? 5.927 17.929 -1.583 1.00 11.33 249 ILE A C 1
ATOM 1236 O O . ILE A 1 171 ? 5.683 16.828 -2.046 1.00 12.91 249 ILE A O 1
ATOM 1241 N N . GLN A 1 172 ? 7.024 18.603 -1.922 1.00 10.75 250 GLN A N 1
ATOM 1242 C CA . GLN A 1 172 ? 7.999 18.023 -2.822 1.00 12.07 250 GLN A CA 1
ATOM 1243 C C . GLN A 1 172 ? 8.610 16.819 -2.109 1.00 10.35 250 GLN A C 1
ATOM 1244 O O . GLN A 1 172 ? 8.852 15.787 -2.715 1.00 10.99 250 GLN A O 1
ATOM 1250 N N . ALA A 1 173 ? 8.906 16.962 -0.813 1.00 10.82 251 ALA A N 1
ATOM 1251 C CA . ALA A 1 173 ? 9.495 15.842 -0.127 1.00 10.20 251 ALA A CA 1
ATOM 1252 C C . ALA A 1 173 ? 8.567 14.631 -0.089 1.00 9.80 251 ALA A C 1
ATOM 1253 O O . ALA A 1 173 ? 8.959 13.476 -0.274 1.00 9.76 251 ALA A O 1
ATOM 1255 N N . TYR A 1 174 ? 7.318 14.894 0.221 1.00 10.07 252 TYR A N 1
ATOM 1256 C CA . TYR A 1 174 ? 6.323 13.839 0.301 1.00 9.87 252 TYR A CA 1
ATOM 1257 C C . TYR A 1 174 ? 6.214 13.077 -1.021 1.00 11.23 252 TYR A C 1
ATOM 1258 O O . TYR A 1 174 ? 6.205 11.865 -1.055 1.00 11.30 252 TYR A O 1
ATOM 1267 N N . ASN A 1 175 ? 6.175 13.835 -2.103 1.00 12.08 253 ASN A N 1
ATOM 1268 C CA . ASN A 1 175 ? 6.034 13.245 -3.427 1.00 11.75 253 ASN A CA 1
ATOM 1269 C C . ASN A 1 175 ? 7.264 12.536 -3.898 1.00 13.13 253 ASN A C 1
ATOM 1270 O O . ASN A 1 175 ? 7.175 11.710 -4.808 1.00 14.31 253 ASN A O 1
ATOM 1275 N N . ALA A 1 176 ? 8.409 12.845 -3.291 1.00 10.97 254 ALA A N 1
ATOM 1276 C CA . ALA A 1 176 ? 9.601 12.099 -3.532 1.00 11.21 254 ALA A CA 1
ATOM 1277 C C . ALA A 1 176 ? 9.571 10.730 -2.810 1.00 10.69 254 ALA A C 1
ATOM 1278 O O . ALA A 1 176 ? 10.479 9.965 -2.986 1.00 10.15 254 ALA A O 1
ATOM 1280 N N . GLY A 1 177 ? 8.567 10.484 -1.961 1.00 9.13 255 GLY A N 1
ATOM 1281 C CA . GLY A 1 177 ? 8.437 9.258 -1.196 1.00 8.79 255 GLY A CA 1
ATOM 1282 C C . GLY A 1 177 ? 9.127 9.296 0.170 1.00 9.01 255 GLY A C 1
ATOM 1283 O O . GLY A 1 177 ? 9.292 8.262 0.811 1.00 9.00 255 GLY A O 1
ATOM 1284 N N . ILE A 1 178 ? 9.421 10.501 0.638 1.00 9.88 256 ILE A N 1
ATOM 1285 C CA . ILE A 1 178 ? 10.179 10.684 1.871 1.00 10.09 256 ILE A CA 1
ATOM 1286 C C . ILE A 1 178 ? 9.222 10.808 3.029 1.00 8.87 256 ILE A C 1
ATOM 1287 O O . ILE A 1 178 ? 8.244 11.594 2.986 1.00 9.74 256 ILE A O 1
ATOM 1292 N N . VAL A 1 179 ? 9.469 10.013 4.054 1.00 8.45 257 VAL A N 1
ATOM 1293 C CA . VAL A 1 179 ? 8.695 10.115 5.279 1.00 8.58 257 VAL A CA 1
ATOM 1294 C C . VAL A 1 179 ? 9.242 11.293 6.091 1.00 9.22 257 VAL A C 1
ATOM 1295 O O . VAL A 1 179 ? 10.457 11.373 6.369 1.00 9.93 257 VAL A O 1
ATOM 1299 N N . ILE A 1 180 ? 8.361 12.233 6.424 1.00 9.23 258 ILE A N 1
ATOM 1300 C CA . ILE A 1 180 ? 8.753 13.438 7.141 1.00 9.03 258 ILE A CA 1
ATOM 1301 C C . ILE A 1 180 ? 8.249 13.336 8.583 1.00 9.63 258 ILE A C 1
ATOM 1302 O O . ILE A 1 180 ? 7.077 13.036 8.828 1.00 9.22 258 ILE A O 1
ATOM 1307 N N . VAL A 1 181 ? 9.157 13.588 9.528 1.00 9.01 259 VAL A N 1
ATOM 1308 C CA . VAL A 1 181 ? 8.890 13.423 10.961 1.00 9.01 259 VAL A CA 1
ATOM 1309 C C . VAL A 1 181 ? 9.265 14.706 11.661 1.00 8.39 259 VAL A C 1
ATOM 1310 O O . VAL A 1 181 ? 10.347 15.230 11.422 1.00 10.09 259 VAL A O 1
ATOM 1314 N N . ALA A 1 182 ? 8.416 15.221 12.557 1.00 8.56 260 ALA A N 1
ATOM 1315 C CA . ALA A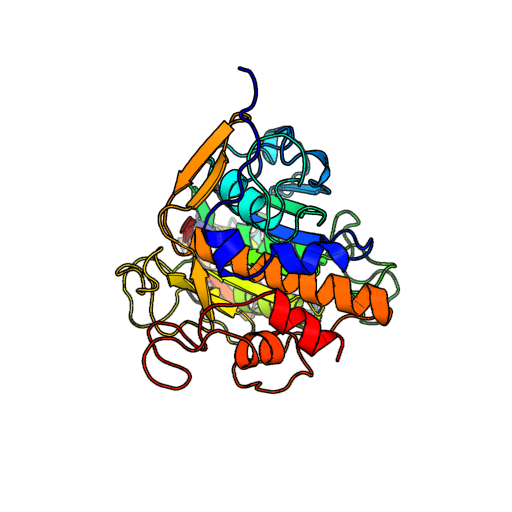 1 182 ? 8.740 16.490 13.229 1.00 7.80 260 ALA A CA 1
ATOM 1316 C C . ALA A 1 182 ? 8.203 16.539 14.647 1.00 7.89 260 ALA A C 1
ATOM 1317 O O . ALA A 1 182 ? 7.141 15.968 14.962 1.00 9.35 260 ALA A O 1
ATOM 1319 N N . ALA A 1 183 ? 8.909 17.269 15.488 1.00 8.47 261 ALA A N 1
ATOM 1320 C CA . ALA A 1 183 ? 8.532 17.406 16.911 1.00 7.82 261 ALA A CA 1
ATOM 1321 C C . ALA A 1 183 ? 7.207 18.169 17.068 1.00 8.92 261 ALA A C 1
ATOM 1322 O O . ALA A 1 183 ? 7.010 19.173 16.429 1.00 7.82 261 ALA A O 1
ATOM 1324 N N . SER A 1 184 ? 6.308 17.768 17.951 1.00 7.82 262 SER A N 1
ATOM 1325 C CA . SER A 1 184 ? 5.042 18.500 18.049 1.00 8.77 262 SER A CA 1
ATOM 1326 C C . SER A 1 184 ? 5.221 19.864 18.666 1.00 9.57 262 SER A C 1
ATOM 1327 O O . SER A 1 184 ? 4.417 20.754 18.419 1.00 9.91 262 SER A O 1
ATOM 1330 N N . GLY A 1 185 ? 6.255 20.052 19.472 1.00 8.08 263 GLY A N 1
ATOM 1331 C CA . GLY A 1 185 ? 6.490 21.314 20.150 1.00 9.95 263 GLY A CA 1
ATOM 1332 C C . GLY A 1 185 ? 6.441 21.185 21.670 1.00 8.83 263 GLY A C 1
ATOM 1333 O O . GLY A 1 185 ? 5.910 20.193 22.140 1.00 10.99 263 GLY A O 1
ATOM 1334 N N . ASN A 1 186 ? 6.902 22.186 22.407 1.00 9.38 264 ASN A N 1
ATOM 1335 C CA . ASN A 1 186 ? 7.133 22.041 23.866 1.00 10.41 264 ASN A CA 1
ATOM 1336 C C . ASN A 1 186 ? 6.470 23.178 24.688 1.00 11.06 264 ASN A C 1
ATOM 1337 O O . ASN A 1 186 ? 6.936 23.533 25.722 1.00 11.33 264 ASN A O 1
ATOM 1342 N N . GLU A 1 187 ? 5.342 23.664 24.195 1.00 11.80 265 GLU A N 1
ATOM 1343 C CA . GLU A 1 187 ? 4.636 24.790 24.804 1.00 12.26 265 GLU A CA 1
ATOM 1344 C C . GLU A 1 187 ? 3.355 24.352 25.489 1.00 12.62 265 GLU A C 1
ATOM 1345 O O . GLU A 1 187 ? 2.534 25.198 25.941 1.00 12.72 265 GLU A O 1
ATOM 1351 N N . GLY A 1 188 ? 3.113 23.050 25.577 1.00 12.81 266 GLY A N 1
ATOM 1352 C CA . GLY A 1 188 ? 1.903 22.562 26.132 1.00 13.72 266 GLY A CA 1
ATOM 1353 C C . GLY A 1 188 ? 0.683 23.048 25.353 1.00 14.14 266 GLY A C 1
ATOM 1354 O O . GLY A 1 188 ? -0.407 23.213 25.904 1.00 15.81 266 GLY A O 1
ATOM 1355 N N . ALA A 1 189 ? 0.840 23.263 24.062 1.00 12.55 267 ALA A N 1
ATOM 1356 C CA . ALA A 1 189 ? -0.214 23.788 23.223 1.00 13.04 267 ALA A CA 1
ATOM 1357 C C . ALA A 1 189 ? -1.222 22.760 22.795 1.00 13.28 267 ALA A C 1
ATOM 1358 O O . ALA A 1 189 ? -1.005 21.553 22.898 1.00 11.08 267 ALA A O 1
ATOM 1360 N N . PRO A 1 190 ? -2.389 23.234 22.340 1.00 13.04 268 PRO A N 1
ATOM 1361 C CA . PRO A 1 190 ? -3.433 22.307 21.918 1.00 13.06 268 PRO A CA 1
ATOM 1362 C C . PRO A 1 190 ? -3.196 21.534 20.635 1.00 11.96 268 PRO A C 1
ATOM 1363 O O . PRO A 1 190 ? -3.928 20.568 20.379 1.00 13.37 268 PRO A O 1
ATOM 1367 N N . SER A 1 191 ? -2.225 21.964 19.832 1.00 13.04 269 SER A N 1
ATOM 1368 C CA . SER A 1 191 ? -1.937 21.340 18.577 1.00 13.19 269 SER A CA 1
ATOM 1369 C C . SER A 1 191 ? -0.446 21.540 18.286 1.00 11.90 269 SER A C 1
ATOM 1370 O O . SER A 1 191 ? 0.230 22.248 18.981 1.00 11.53 269 SER A O 1
ATOM 1373 N N . PRO A 1 192 ? 0.073 20.752 17.350 1.00 11.77 270 PRO A N 1
ATOM 1374 C CA . PRO A 1 192 ? 1.486 20.794 16.993 1.00 11.55 270 PRO A CA 1
ATOM 1375 C C . PRO A 1 192 ? 1.897 22.108 16.324 1.00 10.84 270 PRO A C 1
ATOM 1376 O O . PRO A 1 192 ? 1.098 22.811 15.676 1.00 11.01 270 PRO A O 1
ATOM 1380 N N . SER A 1 193 ? 3.165 22.434 16.520 1.00 9.84 271 SER A N 1
ATOM 1381 C CA . SER A 1 193 ? 3.800 23.502 15.759 1.00 11.60 271 SER A CA 1
ATOM 1382 C C . SER A 1 193 ? 4.049 23.092 14.314 1.00 10.34 271 SER A C 1
ATOM 1383 O O . SER A 1 193 ? 3.749 21.985 13.911 1.00 10.90 271 SER A O 1
ATOM 1386 N N . TYR A 1 194 ? 4.566 24.008 13.501 1.00 10.48 272 TYR A N 1
ATOM 1387 C CA . TYR A 1 194 ? 4.942 23.706 12.117 1.00 9.21 272 TYR A CA 1
ATOM 1388 C C . TYR A 1 194 ? 6.426 23.356 12.080 1.00 10.11 272 TYR A C 1
ATOM 1389 O O . TYR A 1 194 ? 7.195 24.006 12.790 1.00 9.74 272 TYR A O 1
ATOM 1398 N N . PRO A 1 195 ? 6.858 22.415 11.226 1.00 9.05 273 PRO A N 1
ATOM 1399 C CA . PRO A 1 195 ? 6.062 21.739 10.215 1.00 9.68 273 PRO A CA 1
ATOM 1400 C C . PRO A 1 195 ? 5.273 20.493 10.669 1.00 9.24 273 PRO A C 1
ATOM 1401 O O . PRO A 1 195 ? 4.635 19.888 9.829 1.00 10.41 273 PRO A O 1
ATOM 1405 N N . ALA A 1 196 ? 5.334 20.144 11.953 1.00 9.28 274 ALA A N 1
ATOM 1406 C CA . ALA A 1 196 ? 4.629 18.948 12.436 1.00 10.10 274 ALA A CA 1
ATOM 1407 C C . ALA A 1 196 ? 3.147 18.923 12.089 1.00 10.16 274 ALA A C 1
ATOM 1408 O O . ALA A 1 196 ? 2.607 17.881 11.784 1.00 10.56 274 ALA A O 1
ATOM 1410 N N . ALA A 1 197 ? 2.541 20.097 12.073 1.00 10.15 275 ALA A N 1
ATOM 1411 C CA . ALA A 1 197 ? 1.124 20.256 11.832 1.00 10.93 275 ALA A CA 1
ATOM 1412 C C . ALA A 1 197 ? 0.696 19.989 10.419 1.00 11.28 275 ALA A C 1
ATOM 1413 O O . ALA A 1 197 ? -0.491 19.834 10.214 1.00 13.09 275 ALA A O 1
ATOM 1415 N N . TYR A 1 198 ? 1.595 19.916 9.451 1.00 10.54 276 TYR A N 1
ATOM 1416 C CA . TYR A 1 198 ? 1.175 19.626 8.087 1.00 10.75 276 TYR A CA 1
ATOM 1417 C C . TYR A 1 198 ? 0.688 18.196 7.951 1.00 11.43 276 TYR A C 1
ATOM 1418 O O . TYR A 1 198 ? 1.190 17.282 8.563 1.00 10.80 276 TYR A O 1
ATOM 1427 N N . PRO A 1 199 ? -0.308 17.976 7.108 1.00 11.93 277 PRO A N 1
ATOM 1428 C CA . PRO A 1 199 ? -0.834 16.623 6.922 1.00 11.54 277 PRO A CA 1
ATOM 1429 C C . PRO A 1 199 ? 0.224 15.586 6.474 1.00 11.63 277 PRO A C 1
ATOM 1430 O O . PRO A 1 199 ? 0.083 14.413 6.801 1.00 10.94 277 PRO A O 1
ATOM 1434 N N . GLU A 1 200 ? 1.229 16.009 5.705 1.00 10.94 278 GLU A N 1
ATOM 1435 C CA . GLU A 1 200 ? 2.254 15.137 5.172 1.00 10.93 278 GLU A CA 1
ATOM 1436 C C . GLU A 1 200 ? 3.353 14.793 6.157 1.00 9.39 278 GLU A C 1
ATOM 1437 O O . GLU A 1 200 ? 4.277 14.067 5.809 1.00 11.11 278 GLU A O 1
ATOM 1443 N N . VAL A 1 201 ? 3.270 15.334 7.364 1.00 9.09 279 VAL A N 1
ATOM 1444 C CA . VAL A 1 201 ? 4.336 15.223 8.366 1.00 8.93 279 VAL A CA 1
ATOM 1445 C C . VAL A 1 201 ? 3.800 14.536 9.604 1.00 10.14 279 VAL A C 1
ATOM 1446 O O . VAL A 1 201 ? 2.638 14.776 10.027 1.00 11.59 279 VAL A O 1
ATOM 1450 N N . ILE A 1 202 ? 4.598 13.600 10.112 1.00 8.64 280 ILE A N 1
ATOM 1451 C CA . ILE A 1 202 ? 4.252 12.917 11.357 1.00 9.39 280 ILE A CA 1
ATOM 1452 C C . ILE A 1 202 ? 4.618 13.763 12.576 1.00 9.69 280 ILE A C 1
ATOM 1453 O O . ILE A 1 202 ? 5.812 13.967 12.891 1.00 10.02 280 ILE A O 1
ATOM 1458 N N . ALA A 1 203 ? 3.613 14.285 13.272 1.00 7.83 281 ALA A N 1
ATOM 1459 C CA . ALA A 1 203 ? 3.865 15.016 14.503 1.00 8.41 281 ALA A CA 1
ATOM 1460 C C . ALA A 1 203 ? 4.148 14.115 15.682 1.00 8.39 281 ALA A C 1
ATOM 1461 O O . ALA A 1 203 ? 3.362 13.206 15.944 1.00 10.06 281 ALA A O 1
ATOM 1463 N N . VAL A 1 204 ? 5.220 14.374 16.419 1.00 7.79 282 VAL A N 1
ATOM 1464 C CA . VAL A 1 204 ? 5.640 13.482 17.504 1.00 9.49 282 VAL A CA 1
ATOM 1465 C C . VAL A 1 204 ? 5.621 14.157 18.876 1.00 8.80 282 VAL A C 1
ATOM 1466 O O . VAL A 1 204 ? 6.298 15.158 19.151 1.00 9.09 282 VAL A O 1
ATOM 1470 N N . GLY A 1 205 ? 4.828 13.560 19.761 1.00 8.95 283 GLY A N 1
ATOM 1471 C CA . GLY A 1 205 ? 4.794 13.983 21.135 1.00 8.23 283 GLY A CA 1
ATOM 1472 C C . GLY A 1 205 ? 5.747 13.200 22.021 1.00 9.41 283 GLY A C 1
ATOM 1473 O O . GLY A 1 205 ? 6.241 12.162 21.607 1.00 9.75 283 GLY A O 1
ATOM 1474 N N . ALA A 1 206 ? 5.932 13.659 23.251 1.00 8.93 284 ALA A N 1
ATOM 1475 C CA . ALA A 1 206 ? 6.940 13.106 24.166 1.00 8.31 284 ALA A CA 1
ATOM 1476 C C . ALA A 1 206 ? 6.352 12.462 25.409 1.00 10.99 284 ALA A C 1
ATOM 1477 O O . ALA A 1 206 ? 5.522 13.095 26.084 1.00 10.45 284 ALA A O 1
ATOM 1479 N N . ILE A 1 207 ? 6.752 11.224 25.679 1.00 11.15 285 ILE A N 1
ATOM 1480 C CA . ILE A 1 207 ? 6.425 10.554 26.928 1.00 11.53 285 ILE A CA 1
ATOM 1481 C C . ILE A 1 207 ? 7.632 10.468 27.841 1.00 11.07 285 ILE A C 1
ATOM 1482 O O . ILE A 1 207 ? 8.770 10.606 27.411 1.00 9.80 285 ILE A O 1
ATOM 1487 N N . ASP A 1 208 ? 7.366 10.263 29.143 1.00 11.72 286 ASP A N 1
ATOM 1488 C CA . ASP A 1 208 ? 8.401 10.070 30.120 1.00 12.28 286 ASP A CA 1
ATOM 1489 C C . ASP A 1 208 ? 8.558 8.573 30.447 1.00 11.98 286 ASP A C 1
ATOM 1490 O O . ASP A 1 208 ? 7.862 7.762 29.908 1.00 13.61 286 ASP A O 1
ATOM 1495 N N . SER A 1 209 ? 9.489 8.268 31.330 1.00 12.20 287 SER A N 1
ATOM 1496 C CA . SER A 1 209 ? 9.836 6.864 31.624 1.00 12.77 287 SER A CA 1
ATOM 1497 C C . SER A 1 209 ? 8.792 6.113 32.457 1.00 13.42 287 SER A C 1
ATOM 1498 O O . SER A 1 209 ? 8.951 4.923 32.708 1.00 13.73 287 SER A O 1
ATOM 1501 N N . ASN A 1 210 ? 7.739 6.809 32.845 1.00 14.32 288 ASN A N 1
ATOM 1502 C CA . ASN A 1 210 ? 6.562 6.234 33.479 1.00 14.57 288 ASN A CA 1
ATOM 1503 C C . ASN A 1 210 ? 5.409 6.091 32.506 1.00 14.31 288 ASN A C 1
ATOM 1504 O O . ASN A 1 210 ? 4.282 5.719 32.865 1.00 13.65 288 ASN A O 1
ATOM 1509 N N . ASP A 1 211 ? 5.669 6.335 31.213 1.00 12.90 289 ASP A N 1
ATOM 1510 C CA . ASP A 1 211 ? 4.633 6.270 30.202 1.00 13.21 289 ASP A CA 1
ATOM 1511 C C . ASP A 1 211 ? 3.562 7.363 30.326 1.00 12.45 289 ASP A C 1
ATOM 1512 O O . ASP A 1 211 ? 2.521 7.292 29.724 1.00 13.73 289 ASP A O 1
ATOM 1517 N N . ASN A 1 212 ? 3.873 8.410 31.033 1.00 14.19 290 ASN A N 1
ATOM 1518 C CA . ASN A 1 212 ? 3.001 9.566 31.059 1.00 14.38 290 ASN A CA 1
ATOM 1519 C C . ASN A 1 212 ? 3.427 10.544 29.945 1.00 14.52 290 ASN A C 1
ATOM 1520 O O . ASN A 1 212 ? 4.623 10.653 29.630 1.00 15.56 290 ASN A O 1
ATOM 1525 N N . ILE A 1 213 ? 2.468 11.267 29.385 1.00 13.84 291 ILE A N 1
ATOM 1526 C CA . ILE A 1 213 ? 2.787 12.335 28.451 1.00 13.00 291 ILE A CA 1
ATOM 1527 C C . ILE A 1 213 ? 3.483 13.469 29.188 1.00 13.84 291 ILE A C 1
ATOM 1528 O O . ILE A 1 213 ? 3.146 13.793 30.333 1.00 14.86 291 ILE A O 1
ATOM 1533 N N . ALA A 1 214 ? 4.557 14.021 28.607 1.00 12.35 292 ALA A N 1
ATOM 1534 C CA . ALA A 1 214 ? 5.243 15.123 29.240 1.00 12.29 292 ALA A CA 1
ATOM 1535 C C . ALA A 1 214 ? 4.325 16.340 29.227 1.00 12.19 292 ALA A C 1
ATOM 1536 O O . ALA A 1 214 ? 3.647 16.620 28.219 1.00 12.19 292 ALA A O 1
ATOM 1538 N N . SER A 1 215 ? 4.296 17.049 30.326 1.00 13.27 293 SER A N 1
ATOM 1539 C CA . SER A 1 215 ? 3.418 18.233 30.379 1.00 15.11 293 SER A CA 1
ATOM 1540 C C . SER A 1 215 ? 3.677 19.258 29.288 1.00 13.71 293 SER A C 1
ATOM 1541 O O . SER A 1 215 ? 2.744 19.941 28.861 1.00 13.58 293 SER A O 1
ATOM 1544 N N . PHE A 1 216 ? 4.918 19.354 28.819 1.00 12.26 294 PHE A N 1
ATOM 1545 C CA . PHE A 1 216 ? 5.246 20.337 27.796 1.00 10.50 294 PHE A CA 1
ATOM 1546 C C . PHE A 1 216 ? 4.837 19.929 26.377 1.00 10.81 294 PHE A C 1
ATOM 1547 O O . PHE A 1 216 ? 4.857 20.769 25.456 1.00 9.74 294 PHE A O 1
ATOM 1555 N N . SER A 1 217 ? 4.562 18.652 26.179 1.00 10.29 295 SER A N 1
ATOM 1556 C CA . SER A 1 217 ? 4.332 18.123 24.850 1.00 10.22 295 SER A CA 1
ATOM 1557 C C . SER A 1 217 ? 3.075 18.737 24.181 1.00 10.99 295 SER A C 1
ATOM 1558 O O . SER A 1 217 ? 1.951 18.682 24.715 1.00 12.87 295 SER A O 1
ATOM 1561 N N . ASN A 1 218 ? 3.253 19.348 23.016 1.00 10.61 296 ASN A N 1
ATOM 1562 C CA . ASN A 1 218 ? 2.083 19.923 22.322 1.00 11.03 296 ASN A CA 1
ATOM 1563 C C . ASN A 1 218 ? 1.152 18.778 21.940 1.00 11.02 296 ASN A C 1
ATOM 1564 O O . ASN A 1 218 ? 1.570 17.682 21.526 1.00 11.59 296 ASN A O 1
ATOM 1569 N N . ARG A 1 219 ? -0.137 19.008 22.114 1.00 12.64 297 ARG A N 1
ATOM 1570 C CA . ARG A 1 219 ? -1.128 17.996 21.935 1.00 13.01 297 ARG A CA 1
ATOM 1571 C C . ARG A 1 219 ? -1.542 17.768 20.507 1.00 13.25 297 ARG A C 1
ATOM 1572 O O . ARG A 1 219 ? -1.124 18.449 19.576 1.00 12.69 297 ARG A O 1
ATOM 1580 N N . GLN A 1 220 ? -2.362 16.741 20.330 1.00 12.33 298 GLN A N 1
ATOM 1581 C CA . GLN A 1 220 ? -2.803 16.312 19.042 1.00 12.31 298 GLN A CA 1
ATOM 1582 C C . GLN A 1 220 ? -1.667 15.884 18.119 1.00 11.51 298 GLN A C 1
ATOM 1583 O O . GLN A 1 220 ? -1.741 16.077 16.909 1.00 12.98 298 GLN A O 1
ATOM 1589 N N . PRO A 1 221 ? -0.692 15.146 18.652 1.00 12.68 299 PRO A N 1
ATOM 1590 C CA . PRO A 1 221 ? 0.329 14.582 17.769 1.00 11.97 299 PRO A CA 1
ATOM 1591 C C . PRO A 1 221 ? -0.227 13.342 17.060 1.00 12.39 299 PRO A C 1
ATOM 1592 O O . PRO A 1 221 ? -1.339 12.893 17.353 1.00 12.88 299 PRO A O 1
ATOM 1596 N N . GLU A 1 222 ? 0.557 12.791 16.143 1.00 10.84 300 GLU A N 1
ATOM 1597 C CA . GLU A 1 222 ? 0.231 11.581 15.428 1.00 10.39 300 GLU A CA 1
ATOM 1598 C C . GLU A 1 222 ? 0.694 10.331 16.202 1.00 11.22 300 GLU A C 1
ATOM 1599 O O . GLU A 1 222 ? -0.051 9.342 16.290 1.00 12.23 300 GLU A O 1
ATOM 1605 N N . VAL A 1 223 ? 1.909 10.348 16.740 1.00 10.12 301 VAL A N 1
ATOM 1606 C CA . VAL A 1 223 ? 2.413 9.303 17.611 1.00 10.37 301 VAL A CA 1
ATOM 1607 C C . VAL A 1 223 ? 3.215 9.968 18.723 1.00 9.87 301 VAL A C 1
ATOM 1608 O O . VAL A 1 223 ? 3.495 11.150 18.693 1.00 11.78 301 VAL A O 1
ATOM 1612 N N . SER A 1 224 ? 3.613 9.170 19.703 1.00 10.01 302 SER A N 1
ATOM 1613 C CA . SER A 1 224 ? 4.463 9.651 20.754 1.00 9.61 302 SER A CA 1
ATOM 1614 C C . SER A 1 224 ? 5.655 8.722 20.977 1.00 9.70 302 SER A C 1
ATOM 1615 O O . SER A 1 224 ? 5.690 7.602 20.489 1.00 9.77 302 SER A O 1
ATOM 1618 N N . ALA A 1 225 ? 6.631 9.182 21.732 1.00 9.90 303 ALA A N 1
ATOM 1619 C CA . ALA A 1 225 ? 7.866 8.423 21.950 1.00 9.53 303 ALA A CA 1
ATOM 1620 C C . ALA A 1 225 ? 8.644 9.023 23.094 1.00 8.56 303 ALA A C 1
ATOM 1621 O O . ALA A 1 225 ? 8.358 10.158 23.535 1.00 8.75 303 ALA A O 1
ATOM 1623 N N . PRO A 1 226 ? 9.670 8.306 23.575 1.00 7.81 304 PRO A N 1
ATOM 1624 C CA . PRO A 1 226 ? 10.487 8.777 24.681 1.00 7.79 304 PRO A CA 1
ATOM 1625 C C . PRO A 1 226 ? 11.057 10.170 24.478 1.00 8.68 304 PRO A C 1
ATOM 1626 O O . PRO A 1 226 ? 11.758 10.397 23.505 1.00 8.17 304 PRO A O 1
ATOM 1630 N N . GLY A 1 227 ? 10.771 11.079 25.423 1.00 8.74 305 GLY A N 1
ATOM 1631 C CA . GLY A 1 227 ? 11.211 12.441 25.294 1.00 9.24 305 GLY A CA 1
ATOM 1632 C C . GLY A 1 227 ? 11.601 13.152 26.562 1.00 9.39 305 GLY A C 1
ATOM 1633 O O . GLY A 1 227 ? 11.691 14.363 26.580 1.00 8.40 305 GLY A O 1
ATOM 1634 N N . VAL A 1 228 ? 11.827 12.399 27.645 1.00 9.65 306 VAL A N 1
ATOM 1635 C CA . VAL A 1 228 ? 12.263 12.955 28.901 1.00 11.03 306 VAL A CA 1
ATOM 1636 C C . VAL A 1 228 ? 13.361 12.029 29.450 1.00 9.98 306 VAL A C 1
ATOM 1637 O O . VAL A 1 228 ? 13.245 10.803 29.344 1.00 10.92 306 VAL A O 1
ATOM 1641 N N . ASP A 1 229 ? 14.422 12.607 29.955 1.00 10.33 307 ASP A N 1
ATOM 1642 C CA . ASP A 1 229 ? 15.576 11.888 30.486 1.00 10.63 307 ASP A CA 1
ATOM 1643 C C . ASP A 1 229 ? 16.209 10.978 29.432 1.00 10.46 307 ASP A C 1
ATOM 1644 O O . ASP A 1 229 ? 16.446 9.783 29.652 1.00 10.77 307 ASP A O 1
ATOM 1649 N N . ILE A 1 230 ? 16.483 11.563 28.276 1.00 9.26 308 ILE A N 1
ATOM 1650 C CA . ILE A 1 230 ? 17.006 10.833 27.124 1.00 8.90 308 ILE A CA 1
ATOM 1651 C C . ILE A 1 230 ? 18.495 11.054 27.016 1.00 8.41 308 ILE A C 1
ATOM 1652 O O . ILE A 1 230 ? 18.936 12.156 26.691 1.00 8.58 308 ILE A O 1
ATOM 1657 N N . LEU A 1 231 ? 19.259 10.002 27.298 1.00 9.06 309 LEU A N 1
ATOM 1658 C CA . LEU A 1 231 ? 20.729 10.004 27.178 1.00 8.35 309 LEU A CA 1
ATOM 1659 C C . LEU A 1 231 ? 21.084 9.767 25.699 1.00 9.20 309 LEU A C 1
ATOM 1660 O O . LEU A 1 231 ? 20.591 8.813 25.094 1.00 10.06 309 LEU A O 1
ATOM 1665 N N . SER A 1 232 ? 21.952 10.613 25.158 1.00 9.40 310 SER A N 1
ATOM 1666 C CA . SER A 1 232 ? 22.469 10.401 23.803 1.00 9.44 310 SER A CA 1
ATOM 1667 C C . SER A 1 232 ? 23.844 11.005 23.642 1.00 10.73 310 SER A C 1
ATOM 1668 O O . SER A 1 232 ? 24.397 11.552 24.582 1.00 10.58 310 SER A O 1
ATOM 1671 N N . THR A 1 233 ? 24.414 10.923 22.435 1.00 10.21 311 THR A N 1
ATOM 1672 C CA . THR A 1 233 ? 25.648 11.604 22.122 1.00 10.51 311 THR A CA 1
ATOM 1673 C C . THR A 1 233 ? 25.559 13.111 22.226 1.00 10.47 311 THR A C 1
ATOM 1674 O O . THR A 1 233 ? 24.480 13.693 22.041 1.00 10.16 311 THR A O 1
ATOM 1678 N N . TYR A 1 234 ? 26.667 13.760 22.580 1.00 11.28 312 TYR A N 1
ATOM 1679 C CA . TYR A 1 234 ? 26.746 15.198 22.706 1.00 11.44 312 TYR A CA 1
ATOM 1680 C C . TYR A 1 234 ? 28.175 15.657 22.484 1.00 12.08 312 TYR A C 1
ATOM 1681 O O . TYR A 1 234 ? 29.077 14.902 22.801 1.00 13.62 312 TYR A O 1
ATOM 1690 N N . PRO A 1 235 ? 28.410 16.863 21.987 1.00 13.20 3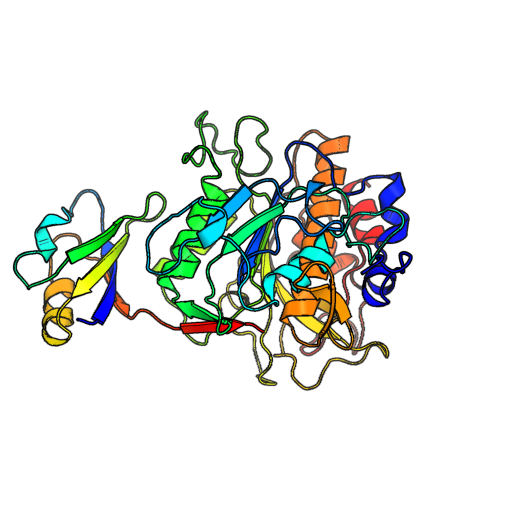13 PRO A N 1
ATOM 1691 C CA . PRO A 1 235 ? 29.806 17.298 21.799 1.00 13.81 313 PRO A CA 1
ATOM 1692 C C . PRO A 1 235 ? 30.459 17.555 23.151 1.00 15.06 313 PRO A C 1
ATOM 1693 O O . PRO A 1 235 ? 29.782 17.891 24.117 1.00 16.43 313 PRO A O 1
ATOM 1697 N N . ASP A 1 236 ? 31.783 17.423 23.252 1.00 15.98 314 ASP A N 1
ATOM 1698 C CA . ASP A 1 236 ? 32.616 16.908 22.181 1.00 15.54 314 ASP A CA 1
ATOM 1699 C C . ASP A 1 236 ? 32.993 15.478 22.491 1.00 14.78 314 ASP A C 1
ATOM 1700 O O . ASP A 1 236 ? 33.613 15.165 23.528 1.00 14.36 314 ASP A O 1
ATOM 1705 N N . ASP A 1 237 ? 32.553 14.594 21.602 1.00 12.95 315 ASP A N 1
ATOM 1706 C CA . ASP A 1 237 ? 32.756 13.173 21.725 1.00 13.63 315 ASP A CA 1
ATOM 1707 C C . ASP A 1 237 ? 32.264 12.669 23.078 1.00 12.72 315 ASP A C 1
ATOM 1708 O O . ASP A 1 237 ? 32.879 11.821 23.673 1.00 14.41 315 ASP A O 1
ATOM 1713 N N . SER A 1 238 ? 31.149 13.219 23.568 1.00 12.06 316 SER A N 1
ATOM 1714 C CA . SER A 1 238 ? 30.627 12.910 24.878 1.00 12.79 316 SER A CA 1
ATOM 1715 C C . SER A 1 238 ? 29.138 12.537 24.841 1.00 12.06 316 SER A C 1
ATOM 1716 O O . SER A 1 238 ? 28.677 12.026 23.829 1.00 10.42 316 SER A O 1
ATOM 1719 N N . TYR A 1 239 ? 28.442 12.722 25.957 1.00 11.26 317 TYR A N 1
ATOM 1720 C CA . TYR A 1 239 ? 27.070 12.239 26.119 1.00 12.25 317 TYR A CA 1
ATOM 1721 C C . TYR A 1 239 ? 26.329 13.208 27.012 1.00 13.25 317 TYR A C 1
ATOM 1722 O O . TYR A 1 239 ? 26.954 13.860 27.845 1.00 13.53 317 TYR A O 1
ATOM 1731 N N . GLU A 1 240 ? 25.009 13.319 26.855 1.00 11.89 318 GLU A N 1
ATOM 1732 C CA . GLU A 1 240 ? 24.202 14.212 27.675 1.00 12.24 318 GLU A CA 1
ATOM 1733 C C . GLU A 1 240 ? 22.776 13.702 27.689 1.00 11.15 318 GLU A C 1
ATOM 1734 O O . GLU A 1 240 ? 22.356 12.985 26.787 1.00 8.73 318 GLU A O 1
ATOM 1740 N N . THR A 1 241 ? 22.044 14.115 28.729 1.00 10.71 319 THR A N 1
ATOM 1741 C CA . THR A 1 241 ? 20.670 13.753 28.919 1.00 10.72 319 THR A CA 1
ATOM 1742 C C . THR A 1 241 ? 19.799 14.989 28.763 1.00 10.67 319 THR A C 1
ATOM 1743 O O . THR A 1 241 ? 20.034 16.024 29.415 1.00 12.31 319 THR A O 1
ATOM 1747 N N . LEU A 1 242 ? 18.803 14.893 27.904 1.00 11.14 320 LEU A N 1
ATOM 1748 C CA . LEU A 1 242 ? 17.923 16.020 27.562 1.00 10.32 320 LEU A CA 1
ATOM 1749 C C . LEU A 1 242 ? 16.464 15.572 27.539 1.00 9.86 320 LEU A C 1
ATOM 1750 O O . LEU A 1 242 ? 16.176 14.396 27.427 1.00 9.88 320 LEU A O 1
ATOM 1755 N N . MET A 1 243 ? 15.571 16.555 27.557 1.00 9.22 321 MET A N 1
ATOM 1756 C CA . MET A 1 243 ? 14.154 16.376 27.353 1.00 9.71 321 MET A CA 1
ATOM 1757 C C . MET A 1 243 ? 13.664 17.305 26.246 1.00 9.21 321 MET A C 1
ATOM 1758 O O . MET A 1 243 ? 14.211 18.404 26.029 1.00 10.18 321 MET A O 1
ATOM 1763 N N . GLY A 1 244 ? 12.588 16.885 25.605 1.00 8.85 322 GLY A N 1
ATOM 1764 C CA . GLY A 1 244 ? 11.894 17.634 24.598 1.00 9.38 322 GLY A CA 1
ATOM 1765 C C . GLY A 1 244 ? 11.230 16.795 23.551 1.00 9.05 322 GLY A C 1
ATOM 1766 O O . GLY A 1 244 ? 11.584 15.602 23.395 1.00 8.67 322 GLY A O 1
ATOM 1767 N N . THR A 1 245 ? 10.268 17.377 22.806 1.00 9.46 323 THR A N 1
ATOM 1768 C CA . THR A 1 245 ? 9.719 16.649 21.711 1.00 8.39 323 THR A CA 1
ATOM 1769 C C . THR A 1 245 ? 10.803 16.439 20.638 1.00 9.01 323 THR A C 1
ATOM 1770 O O . THR A 1 245 ? 10.662 15.534 19.836 1.00 8.55 323 THR A O 1
ATOM 1774 N N . ALA A 1 246 ? 11.880 17.219 20.697 1.00 9.18 324 ALA A N 1
ATOM 1775 C CA . ALA A 1 246 ? 13.055 16.967 19.817 1.00 7.63 324 ALA A CA 1
ATOM 1776 C C . ALA A 1 246 ? 13.714 15.613 20.067 1.00 9.09 324 ALA A C 1
ATOM 1777 O O . ALA A 1 246 ? 14.348 15.067 19.194 1.00 8.23 324 ALA A O 1
ATOM 1779 N N . MET A 1 247 ? 13.609 15.089 21.275 1.00 8.70 325 MET A N 1
ATOM 1780 C CA . MET A 1 247 ? 14.193 13.784 21.621 1.00 8.50 325 MET A CA 1
ATOM 1781 C C . MET A 1 247 ? 13.248 12.642 21.264 1.00 9.06 325 MET A C 1
ATOM 1782 O O . MET A 1 247 ? 13.652 11.546 20.959 1.00 7.78 325 MET A O 1
ATOM 1787 N N . ALA A 1 248 ? 11.953 12.891 21.299 1.00 9.11 326 ALA A N 1
ATOM 1788 C CA . ALA A 1 248 ? 10.999 11.908 20.886 1.00 8.38 326 ALA A CA 1
ATOM 1789 C C . ALA A 1 248 ? 11.085 11.628 19.384 1.00 8.18 326 ALA A C 1
ATOM 1790 O O . ALA A 1 248 ? 11.030 10.514 18.975 1.00 9.11 326 ALA A O 1
ATOM 1792 N N . THR A 1 249 ? 11.214 12.694 18.616 1.00 7.90 327 THR A N 1
ATOM 1793 C CA . THR A 1 249 ? 11.227 12.689 17.161 1.00 8.68 327 THR A CA 1
ATOM 1794 C C . THR A 1 249 ? 12.187 11.628 16.571 1.00 8.22 327 THR A C 1
ATOM 1795 O O . THR A 1 249 ? 11.746 10.812 15.749 1.00 8.56 327 THR A O 1
ATOM 1799 N N . PRO A 1 250 ? 13.460 11.647 16.950 1.00 8.20 328 PRO A N 1
ATOM 1800 C CA . PRO A 1 250 ? 14.416 10.675 16.421 1.00 7.79 328 PRO A CA 1
ATOM 1801 C C . PRO A 1 250 ? 14.041 9.245 16.705 1.00 7.73 328 PRO A C 1
ATOM 1802 O O . PRO A 1 250 ? 14.455 8.382 15.923 1.00 7.83 328 PRO A O 1
ATOM 1806 N N . HIS A 1 251 ? 13.364 8.960 17.810 1.00 8.37 329 HIS A N 1
ATOM 1807 C CA . HIS A 1 251 ? 12.950 7.583 18.066 1.00 7.62 329 HIS A CA 1
ATOM 1808 C C . HIS A 1 251 ? 12.029 7.185 16.905 1.00 8.31 329 HIS A C 1
ATOM 1809 O O . HIS A 1 251 ? 12.147 6.087 16.365 1.00 8.87 329 HIS A O 1
ATOM 1816 N N . VAL A 1 252 ? 11.091 8.034 16.525 1.00 7.77 330 VAL A N 1
ATOM 1817 C CA . VAL A 1 252 ? 10.178 7.729 15.420 1.00 7.49 330 VAL A CA 1
ATOM 1818 C C . VAL A 1 252 ? 10.893 7.623 14.093 1.00 6.69 330 VAL A C 1
ATOM 1819 O O . VAL A 1 252 ? 10.655 6.720 13.346 1.00 8.23 330 VAL A O 1
ATOM 1823 N N . SER A 1 253 ? 11.782 8.563 13.824 1.00 7.37 331 SER A N 1
ATOM 1824 C CA . SER A 1 253 ? 12.531 8.512 12.603 1.00 7.31 331 SER A CA 1
ATOM 1825 C C . SER A 1 253 ? 13.345 7.221 12.488 1.00 8.31 331 SER A C 1
ATOM 1826 O O . SER A 1 253 ? 13.496 6.666 11.403 1.00 9.49 331 SER A O 1
ATOM 1829 N N . GLY A 1 254 ? 13.918 6.791 13.614 1.00 7.10 332 GLY A N 1
ATOM 1830 C CA . GLY A 1 254 ? 14.611 5.536 13.683 1.00 8.92 332 GLY A CA 1
ATOM 1831 C C . GLY A 1 254 ? 13.725 4.349 13.366 1.00 8.93 332 GLY A C 1
ATOM 1832 O O . GLY A 1 254 ? 14.114 3.451 12.623 1.00 9.11 332 GLY A O 1
ATOM 1833 N N . VAL A 1 255 ? 12.515 4.350 13.903 1.00 8.52 333 VAL A N 1
ATOM 1834 C CA . VAL A 1 255 ? 11.572 3.283 13.582 1.00 8.52 333 VAL A CA 1
ATOM 1835 C C . VAL A 1 255 ? 11.258 3.272 12.108 1.00 10.02 333 VAL A C 1
ATOM 1836 O O . VAL A 1 255 ? 11.200 2.229 11.500 1.00 9.80 333 VAL A O 1
ATOM 1840 N N . VAL A 1 256 ? 11.052 4.448 11.513 1.00 8.57 334 VAL A N 1
ATOM 1841 C CA . VAL A 1 256 ? 10.784 4.500 10.083 1.00 8.95 334 VAL A CA 1
ATOM 1842 C C . VAL A 1 256 ? 11.949 3.959 9.276 1.00 9.52 334 VAL A C 1
ATOM 1843 O O . VAL A 1 256 ? 11.734 3.262 8.290 1.00 9.58 334 VAL A O 1
ATOM 1847 N N . ALA A 1 257 ? 13.157 4.266 9.703 1.00 9.23 335 ALA A N 1
ATOM 1848 C CA . ALA A 1 257 ? 14.358 3.838 9.008 1.00 9.72 335 ALA A CA 1
ATOM 1849 C C . ALA A 1 257 ? 14.406 2.307 9.037 1.00 9.57 335 ALA A C 1
ATOM 1850 O O . ALA A 1 257 ? 14.697 1.667 8.023 1.00 10.17 335 ALA A O 1
ATOM 1852 N N . LEU A 1 258 ? 14.070 1.728 10.191 1.00 9.52 336 LEU A N 1
ATOM 1853 C CA . LEU A 1 258 ? 14.027 0.275 10.293 1.00 9.20 336 LEU A CA 1
ATOM 1854 C C . LEU A 1 258 ? 12.970 -0.335 9.377 1.00 9.89 336 LEU A C 1
ATOM 1855 O O . LEU A 1 258 ? 13.237 -1.343 8.732 1.00 10.18 336 LEU A O 1
ATOM 1860 N N . ILE A 1 259 ? 11.777 0.250 9.349 1.00 10.09 337 ILE A N 1
ATOM 1861 C CA . ILE A 1 259 ? 10.726 -0.231 8.481 1.00 10.49 337 ILE A CA 1
ATOM 1862 C C . ILE A 1 259 ? 11.192 -0.226 7.034 1.00 10.65 337 ILE A C 1
ATOM 1863 O O . ILE A 1 259 ? 11.062 -1.233 6.320 1.00 10.99 337 ILE A O 1
ATOM 1868 N N . GLN A 1 260 ? 11.696 0.927 6.574 1.00 9.97 338 GLN A N 1
ATOM 1869 C CA . GLN A 1 260 ? 12.026 1.049 5.153 1.00 10.42 338 GLN A CA 1
ATOM 1870 C C . GLN A 1 260 ? 13.230 0.166 4.808 1.00 11.07 338 GLN A C 1
ATOM 1871 O O . GLN A 1 260 ? 13.299 -0.440 3.709 1.00 12.05 338 GLN A O 1
ATOM 1877 N N . ALA A 1 261 ? 14.208 0.079 5.709 1.00 11.00 339 ALA A N 1
ATOM 1878 C CA . ALA A 1 261 ? 15.367 -0.756 5.461 1.00 10.67 339 ALA A CA 1
ATOM 1879 C C . ALA A 1 261 ? 14.931 -2.228 5.347 1.00 11.45 339 ALA A C 1
ATOM 1880 O O . ALA A 1 261 ? 15.362 -2.959 4.466 1.00 11.87 339 ALA A O 1
ATOM 1882 N N . ALA A 1 262 ? 14.081 -2.669 6.262 1.00 12.72 340 ALA A N 1
ATOM 1883 C CA . ALA A 1 262 ? 13.659 -4.054 6.279 1.00 11.76 340 ALA A CA 1
ATOM 1884 C C . ALA A 1 262 ? 12.847 -4.352 5.043 1.00 12.38 340 ALA A C 1
ATOM 1885 O O . ALA A 1 262 ? 12.978 -5.423 4.435 1.00 14.18 340 ALA A O 1
ATOM 1887 N N . TYR A 1 263 ? 12.007 -3.424 4.650 1.00 11.74 341 TYR A N 1
ATOM 1888 C CA . TYR A 1 263 ? 11.121 -3.636 3.510 1.00 12.45 341 TYR A CA 1
ATOM 1889 C C . TYR A 1 263 ? 11.930 -3.699 2.225 1.00 12.63 341 TYR A C 1
ATOM 1890 O O . TYR A 1 263 ? 11.707 -4.568 1.382 1.00 12.15 341 TYR A O 1
ATOM 1899 N N . TYR A 1 264 ? 12.909 -2.812 2.100 1.00 12.41 342 TYR A N 1
ATOM 1900 C CA . TYR A 1 264 ? 13.773 -2.819 0.928 1.00 12.66 342 TYR A CA 1
ATOM 1901 C C . TYR A 1 264 ? 14.626 -4.097 0.880 1.00 12.73 342 TYR A C 1
ATOM 1902 O O . TYR A 1 264 ? 14.839 -4.684 -0.184 1.00 12.84 342 TYR A O 1
ATOM 1911 N N . GLN A 1 265 ? 15.215 -4.473 2.013 1.00 12.72 343 GLN A N 1
ATOM 1912 C CA . GLN A 1 265 ? 15.986 -5.709 2.103 1.00 13.43 343 GLN A CA 1
ATOM 1913 C C . GLN A 1 265 ? 15.195 -6.904 1.560 1.00 15.24 343 GLN A C 1
ATOM 1914 O O . GLN A 1 265 ? 15.766 -7.741 0.852 1.00 15.41 343 GLN A O 1
ATOM 1920 N N . LYS A 1 266 ? 13.945 -7.010 1.947 1.00 14.22 344 LYS A N 1
ATOM 1921 C CA . LYS A 1 266 ? 13.093 -8.118 1.518 1.00 15.22 344 LYS A CA 1
ATOM 1922 C C . LYS A 1 266 ? 12.569 -7.991 0.095 1.00 15.75 344 LYS A C 1
ATOM 1923 O O . LYS A 1 266 ? 12.575 -8.988 -0.675 1.00 17.27 344 LYS A O 1
ATOM 1929 N N . TYR A 1 267 ? 12.084 -6.798 -0.245 1.00 13.88 345 TYR A N 1
ATOM 1930 C CA . TYR A 1 267 ? 11.351 -6.589 -1.486 1.00 15.02 345 TYR A CA 1
ATOM 1931 C C . TYR A 1 267 ? 12.006 -5.723 -2.582 1.00 14.60 345 TYR A C 1
ATOM 1932 O O . TYR A 1 267 ? 11.456 -5.634 -3.700 1.00 16.18 345 TYR A O 1
ATOM 1941 N N . GLY A 1 268 ? 13.089 -5.039 -2.282 1.00 14.60 346 GLY A N 1
ATOM 1942 C CA . GLY A 1 268 ? 13.716 -4.163 -3.254 1.00 14.44 346 GLY A CA 1
ATOM 1943 C C . GLY A 1 268 ? 12.906 -2.924 -3.602 1.00 13.82 346 GLY A C 1
ATOM 1944 O O . GLY A 1 268 ? 13.068 -2.364 -4.673 1.00 13.42 346 GLY A O 1
ATOM 1945 N N . LYS A 1 269 ? 11.986 -2.545 -2.722 1.00 13.05 347 LYS A N 1
ATOM 1946 C CA . LYS A 1 269 ? 11.220 -1.320 -2.827 1.00 13.72 347 LYS A CA 1
ATOM 1947 C C . LYS A 1 269 ? 11.014 -0.779 -1.418 1.00 13.19 347 LYS A C 1
ATOM 1948 O O . LYS A 1 269 ? 11.273 -1.506 -0.449 1.00 13.23 347 LYS A O 1
ATOM 1954 N N . ILE A 1 270 ? 10.550 0.455 -1.322 1.00 11.14 348 ILE A N 1
ATOM 1955 C CA . ILE A 1 270 ? 10.089 0.975 -0.030 1.00 9.68 348 ILE A CA 1
ATOM 1956 C C . ILE A 1 270 ? 8.607 1.093 0.050 1.00 11.37 348 ILE A C 1
ATOM 1957 O O . ILE A 1 270 ? 7.919 0.965 -0.939 1.00 12.86 348 ILE A O 1
ATOM 1962 N N . LEU A 1 271 ? 8.098 1.310 1.254 1.00 10.67 349 LEU A N 1
ATOM 1963 C CA . LEU A 1 271 ? 6.685 1.487 1.445 1.00 11.71 349 LEU A CA 1
ATOM 1964 C C . LEU A 1 271 ? 6.288 2.918 1.217 1.00 11.76 349 LEU A C 1
ATOM 1965 O O . LEU A 1 271 ? 7.018 3.842 1.512 1.00 11.30 349 LEU A O 1
ATOM 1970 N N . PRO A 1 272 ? 5.067 3.120 0.761 1.00 12.17 350 PRO A N 1
ATOM 1971 C CA . PRO A 1 272 ? 4.559 4.483 0.643 1.00 12.35 350 PRO A CA 1
ATOM 1972 C C . PRO A 1 272 ? 4.515 5.124 2.012 1.00 12.27 350 PRO A C 1
ATOM 1973 O O . PRO A 1 272 ? 4.426 4.459 3.052 1.00 12.29 350 PRO A O 1
ATOM 1977 N N . VAL A 1 273 ? 4.596 6.447 2.000 1.00 12.41 351 VAL A N 1
ATOM 1978 C CA . VAL A 1 273 ? 4.514 7.216 3.235 1.00 10.62 351 VAL A CA 1
ATOM 1979 C C . VAL A 1 273 ? 3.233 7.036 4.017 1.00 11.71 351 VAL A C 1
ATOM 1980 O O . VAL A 1 273 ? 3.262 6.754 5.201 1.00 12.75 351 VAL A O 1
ATOM 1984 N N . GLY A 1 274 ? 2.103 7.220 3.360 1.00 13.20 352 GLY A N 1
ATOM 1985 C CA . GLY A 1 274 ? 0.817 7.141 4.024 1.00 13.91 352 GLY A CA 1
ATOM 1986 C C . GLY A 1 274 ? 0.331 8.464 4.531 1.00 14.18 352 GLY A C 1
ATOM 1987 O O . GLY A 1 274 ? 0.957 9.515 4.321 1.00 12.05 352 GLY A O 1
ATOM 1988 N N . THR A 1 275 ? -0.818 8.398 5.210 1.00 14.25 353 THR A N 1
ATOM 1989 C CA . THR A 1 275 ? -1.550 9.544 5.682 1.00 15.01 353 THR A CA 1
ATOM 1990 C C . THR A 1 275 ? -1.873 9.358 7.126 1.00 14.59 353 THR A C 1
ATOM 1991 O O . THR A 1 275 ? -1.708 8.257 7.671 1.00 13.72 353 THR A O 1
ATOM 1995 N N . PHE A 1 276 ? -2.272 10.461 7.749 1.00 14.55 354 PHE A N 1
ATOM 1996 C CA . PHE A 1 276 ? -2.663 10.462 9.136 1.00 15.52 354 PHE A CA 1
ATOM 1997 C C . PHE A 1 276 ? -3.770 9.447 9.444 1.00 15.61 354 PHE A C 1
ATOM 1998 O O . PHE A 1 276 ? -3.724 8.778 10.496 1.00 15.07 354 PHE A O 1
ATOM 2006 N N . ASP A 1 277 ? -4.759 9.321 8.554 1.00 16.38 355 ASP A N 1
ATOM 2007 C CA . ASP A 1 277 ? -5.892 8.414 8.823 1.00 18.25 355 ASP A CA 1
ATOM 2008 C C . ASP A 1 277 ? -5.598 6.953 8.599 1.00 19.34 355 ASP A C 1
ATOM 2009 O O . ASP A 1 277 ? -6.427 6.100 9.007 1.00 20.12 355 ASP A O 1
ATOM 2014 N N . ASP A 1 278 ? -4.505 6.634 7.898 1.00 19.10 356 ASP A N 1
ATOM 2015 C CA . ASP A 1 278 ? -4.226 5.241 7.517 1.00 20.29 356 ASP A CA 1
ATOM 2016 C C . ASP A 1 278 ? -4.133 4.279 8.685 1.00 20.36 356 ASP A C 1
ATOM 2017 O O . ASP A 1 278 ? -3.404 4.488 9.653 1.00 18.76 356 ASP A O 1
ATOM 2022 N N . ILE A 1 279 ? -4.894 3.193 8.600 1.00 20.84 357 ILE A N 1
ATOM 2023 C CA . ILE A 1 279 ? -4.825 2.175 9.639 1.00 22.09 357 ILE A CA 1
ATOM 2024 C C . ILE A 1 279 ? -4.629 0.842 8.952 1.00 22.65 357 ILE A C 1
ATOM 2025 O O . ILE A 1 279 ? -5.160 -0.175 9.351 1.00 23.64 357 ILE A O 1
ATOM 2030 N N . SER A 1 280 ? -3.842 0.836 7.893 1.00 24.78 358 SER A N 1
ATOM 2031 C CA . SER A 1 280 ? -3.532 -0.421 7.253 1.00 24.62 358 SER A CA 1
ATOM 2032 C C . SER A 1 280 ? -2.074 -0.717 7.404 1.00 24.48 358 SER A C 1
ATOM 2033 O O . SER A 1 280 ? -1.289 0.142 7.837 1.00 24.60 358 SER A O 1
ATOM 2036 N N . LYS A 1 281 ? -1.673 -1.906 6.994 1.00 23.93 359 LYS A N 1
ATOM 2037 C CA . LYS A 1 281 ? -0.266 -2.232 6.988 1.00 23.73 359 LYS A CA 1
ATOM 2038 C C . LYS A 1 281 ? 0.394 -1.951 5.647 1.00 21.47 359 LYS A C 1
ATOM 2039 O O . LYS A 1 281 ? 1.503 -2.416 5.383 1.00 20.34 359 LYS A O 1
ATOM 2045 N N . ASN A 1 282 ? -0.247 -1.131 4.826 1.00 19.33 360 ASN A N 1
ATOM 2046 C CA . ASN A 1 282 ? 0.241 -0.902 3.484 1.00 18.35 360 ASN A CA 1
ATOM 2047 C C . ASN A 1 282 ? 1.072 0.371 3.303 1.00 16.42 360 ASN A C 1
ATOM 2048 O O . ASN A 1 282 ? 1.481 0.684 2.191 1.00 15.57 360 ASN A O 1
ATOM 2053 N N . THR A 1 283 ? 1.193 1.155 4.367 1.00 13.81 361 THR A N 1
ATOM 2054 C CA . THR A 1 283 ? 2.028 2.363 4.297 1.00 12.95 361 THR A CA 1
ATOM 2055 C C . THR A 1 283 ? 2.802 2.484 5.570 1.00 11.44 361 THR A C 1
ATOM 2056 O O . THR A 1 283 ? 2.457 1.887 6.581 1.00 11.01 361 THR A O 1
ATOM 2060 N N . VAL A 1 284 ? 3.850 3.297 5.538 1.00 10.28 362 VAL A N 1
ATOM 2061 C CA . VAL A 1 284 ? 4.628 3.525 6.732 1.00 10.89 362 VAL A CA 1
ATOM 2062 C C . VAL A 1 284 ? 3.773 4.053 7.863 1.00 10.38 362 VAL A C 1
ATOM 2063 O O . VAL A 1 284 ? 3.801 3.537 8.988 1.00 12.26 362 VAL A O 1
ATOM 2067 N N . ARG A 1 285 ? 2.982 5.082 7.581 1.00 11.38 363 ARG A N 1
ATOM 2068 C CA . ARG A 1 285 ? 2.239 5.691 8.644 1.00 10.46 363 ARG A CA 1
ATOM 2069 C C . ARG A 1 285 ? 1.114 4.762 9.136 1.00 11.41 363 ARG A C 1
ATOM 2070 O O . ARG A 1 285 ? 0.835 4.707 10.316 1.00 10.32 363 ARG A O 1
ATOM 2078 N N . GLY A 1 286 ? 0.542 4.010 8.217 1.00 11.78 364 GLY A N 1
ATOM 2079 C CA . GLY A 1 286 ? -0.459 3.036 8.640 1.00 11.60 364 GLY A CA 1
ATOM 2080 C C . GLY A 1 286 ? 0.144 2.040 9.627 1.00 12.14 364 GLY A C 1
ATOM 2081 O O . GLY A 1 286 ? -0.434 1.786 10.675 1.00 12.35 364 GLY A O 1
ATOM 2082 N N . ILE A 1 287 ? 1.345 1.553 9.345 1.00 12.35 365 ILE A N 1
ATOM 2083 C CA . ILE A 1 287 ? 2.023 0.593 10.190 1.00 12.19 365 ILE A CA 1
ATOM 2084 C C . ILE A 1 287 ? 2.365 1.233 11.530 1.00 12.01 365 ILE A C 1
ATOM 2085 O O . ILE A 1 287 ? 2.194 0.638 12.571 1.00 11.47 365 ILE A O 1
ATOM 2090 N N . LEU A 1 288 ? 2.819 2.483 11.515 1.00 10.50 366 LEU A N 1
ATOM 2091 C CA . LEU A 1 288 ? 3.132 3.112 12.766 1.00 11.12 366 LEU A CA 1
ATOM 2092 C C . LEU A 1 288 ? 1.917 3.191 13.648 1.00 11.60 366 LEU A C 1
ATOM 2093 O O . LEU A 1 288 ? 2.004 3.001 14.839 1.00 10.76 366 LEU A O 1
ATOM 2098 N N . HIS A 1 289 ? 0.784 3.506 13.054 1.00 11.86 367 HIS A N 1
ATOM 2099 C CA . HIS A 1 289 ? -0.422 3.717 13.835 1.00 12.85 367 HIS A CA 1
ATOM 2100 C C . HIS A 1 289 ? -0.946 2.412 14.400 1.00 13.23 367 HIS A C 1
ATOM 2101 O O . HIS A 1 289 ? -1.327 2.378 15.566 1.00 14.01 367 HIS A O 1
ATOM 2108 N N . ILE A 1 290 ? -0.986 1.382 13.577 1.00 13.87 368 ILE A N 1
ATOM 2109 C CA . ILE A 1 290 ? -1.599 0.129 14.018 1.00 13.56 368 ILE A CA 1
ATOM 2110 C C . ILE A 1 290 ? -0.755 -0.642 15.019 1.00 14.36 368 ILE A C 1
ATOM 2111 O O . ILE A 1 290 ? -1.333 -1.419 15.793 1.00 14.15 368 ILE A O 1
ATOM 2116 N N . THR A 1 291 ? 0.568 -0.428 15.036 1.00 11.61 369 THR A N 1
ATOM 2117 C CA . THR A 1 291 ? 1.475 -1.127 15.960 1.00 11.63 369 THR A CA 1
ATOM 2118 C C . THR A 1 291 ? 1.851 -0.346 17.196 1.00 11.22 369 THR A C 1
ATOM 2119 O O . THR A 1 291 ? 2.522 -0.799 18.116 1.00 12.48 369 THR A O 1
ATOM 2123 N N . ALA A 1 292 ? 1.474 0.938 17.206 1.00 12.73 370 ALA A N 1
ATOM 2124 C CA . ALA A 1 292 ? 1.779 1.708 18.367 1.00 11.88 370 ALA A CA 1
ATOM 2125 C C . ALA A 1 292 ? 1.080 1.205 19.616 1.00 12.42 370 ALA A C 1
ATOM 2126 O O . ALA A 1 292 ? -0.020 0.672 19.555 1.00 13.30 370 ALA A O 1
ATOM 2128 N N . ASP A 1 293 ? 1.731 1.381 20.745 1.00 10.95 371 ASP A N 1
ATOM 2129 C CA . ASP A 1 293 ? 1.185 1.018 22.061 1.00 11.92 371 ASP A CA 1
ATOM 2130 C C . ASP A 1 293 ? 0.175 2.118 22.398 1.00 13.35 371 ASP A C 1
ATOM 2131 O O . ASP A 1 293 ? 0.526 3.290 22.611 1.00 11.78 371 ASP A O 1
ATOM 2136 N N . ASP A 1 294 ? -1.087 1.708 22.386 1.00 13.17 372 ASP A N 1
ATOM 2137 C CA . ASP A 1 294 ? -2.205 2.615 22.603 1.00 14.17 372 ASP A CA 1
ATOM 2138 C C . ASP A 1 294 ? -2.361 2.924 24.086 1.00 14.60 372 ASP A C 1
ATOM 2139 O O . ASP A 1 294 ? -3.137 2.280 24.807 1.00 15.28 372 ASP A O 1
ATOM 2144 N N . LEU A 1 295 ? -1.640 3.933 24.526 1.00 14.04 373 LEU A N 1
ATOM 2145 C CA . LEU A 1 295 ? -1.734 4.452 25.888 1.00 14.10 373 LEU A CA 1
ATOM 2146 C C . LEU A 1 295 ? -2.958 5.402 26.030 1.00 14.66 373 LEU A C 1
ATOM 2147 O O . LEU A 1 295 ? -3.563 5.791 25.064 1.00 15.48 373 LEU A O 1
ATOM 2152 N N . GLY A 1 296 ? -3.255 5.759 27.268 1.00 15.94 374 GLY A N 1
ATOM 2153 C CA . GLY A 1 296 ? -4.359 6.649 27.565 1.00 16.62 374 GLY A CA 1
ATOM 2154 C C . GLY A 1 296 ? -5.637 5.957 27.155 1.00 17.84 374 GLY A C 1
ATOM 2155 O O . GLY A 1 296 ? -5.703 4.719 27.134 1.00 16.69 374 GLY A O 1
ATOM 2156 N N . PRO A 1 297 ? -6.664 6.756 26.904 1.00 17.99 375 PRO A N 1
ATOM 2157 C CA . PRO A 1 297 ? -7.934 6.236 26.433 1.00 18.60 375 PRO A CA 1
ATOM 2158 C C . PRO A 1 297 ? -7.755 5.457 25.188 1.00 17.57 375 PRO A C 1
ATOM 2159 O O . PRO A 1 297 ? -6.857 5.750 24.390 1.00 16.57 375 PRO A O 1
ATOM 2163 N N . THR A 1 298 ? -8.619 4.486 24.973 1.00 16.52 376 THR A N 1
ATOM 2164 C CA . THR A 1 298 ? -8.607 3.703 23.774 1.00 17.22 376 THR A CA 1
ATOM 2165 C C . THR A 1 298 ? -8.647 4.566 22.555 1.00 16.40 376 THR A C 1
ATOM 2166 O O . THR A 1 298 ? -9.445 5.512 22.442 1.00 16.56 376 THR A O 1
ATOM 2170 N N . GLY A 1 299 ? -7.729 4.265 21.648 1.00 15.31 377 GLY A N 1
ATOM 2171 C CA . GLY A 1 299 ? -7.709 4.865 20.342 1.00 15.68 377 GLY A CA 1
ATOM 2172 C C . GLY A 1 299 ? -6.840 6.114 20.293 1.00 15.15 377 GLY A C 1
ATOM 2173 O O . GLY A 1 299 ? -6.272 6.530 21.293 1.00 14.71 377 GLY A O 1
ATOM 2174 N N . TRP A 1 300 ? -6.800 6.722 19.122 1.00 13.63 378 TRP A N 1
ATOM 2175 C CA . TRP A 1 300 ? -6.115 8.008 19.010 1.00 14.25 378 TRP A CA 1
ATOM 2176 C C . TRP A 1 300 ? -6.631 8.950 20.069 1.00 14.17 378 TRP A C 1
ATOM 2177 O O . TRP A 1 300 ? -7.846 9.075 20.276 1.00 14.82 378 TRP A O 1
ATOM 2188 N N . ASP A 1 301 ? -5.731 9.622 20.767 1.00 13.95 379 ASP A N 1
ATOM 2189 C CA . ASP A 1 301 ? -6.114 10.633 21.723 1.00 13.21 379 ASP A CA 1
ATOM 2190 C C . ASP A 1 301 ? -5.184 11.834 21.650 1.00 15.06 379 ASP A C 1
ATOM 2191 O O . ASP A 1 301 ? -4.097 11.728 21.056 1.00 14.37 379 ASP A O 1
ATOM 2196 N N . ALA A 1 302 ? -5.621 12.962 22.221 1.00 14.62 380 ALA A N 1
ATOM 2197 C CA . ALA A 1 302 ? -4.868 14.230 22.088 1.00 15.16 380 ALA A CA 1
ATOM 2198 C C . ALA A 1 302 ? -3.525 14.255 22.830 1.00 13.97 380 ALA A C 1
ATOM 2199 O O . ALA A 1 302 ? -2.690 15.132 22.586 1.00 14.60 380 ALA A O 1
ATOM 2201 N N . ASP A 1 303 ? -3.287 13.329 23.745 1.00 13.41 381 ASP A N 1
ATOM 2202 C CA . ASP A 1 303 ? -2.027 13.312 24.435 1.00 12.83 381 ASP A CA 1
ATOM 2203 C C . ASP A 1 303 ? -1.015 12.419 23.687 1.00 12.99 381 ASP A C 1
ATOM 2204 O O . ASP A 1 303 ? 0.056 12.878 23.294 1.00 12.38 381 ASP A O 1
ATOM 2209 N N . TYR A 1 304 ? -1.367 11.165 23.462 1.00 11.86 382 TYR A N 1
ATOM 2210 C CA . TYR A 1 304 ? -0.409 10.197 22.882 1.00 12.41 382 TYR A CA 1
ATOM 2211 C C . TYR A 1 304 ? -0.466 10.057 21.390 1.00 11.90 382 TYR A C 1
ATOM 2212 O O . TYR A 1 304 ? 0.363 9.360 20.776 1.00 11.20 382 TYR A O 1
ATOM 2221 N N . GLY A 1 305 ? -1.484 10.635 20.787 1.00 10.88 383 GLY A N 1
ATOM 2222 C CA . GLY A 1 305 ? -1.758 10.358 19.399 1.00 11.76 383 GLY A CA 1
ATOM 2223 C C . GLY A 1 305 ? -2.205 8.911 19.289 1.00 12.06 383 GLY A C 1
ATOM 2224 O O . GLY A 1 305 ? -2.922 8.421 20.160 1.00 12.24 383 GLY A O 1
ATOM 2225 N N . TYR A 1 306 ? -1.746 8.194 18.280 1.00 10.84 384 TYR A N 1
ATOM 2226 C CA . TYR A 1 306 ? -2.118 6.775 18.144 1.00 11.27 384 TYR A CA 1
ATOM 2227 C C . TYR A 1 306 ? -1.453 5.935 19.222 1.00 11.40 384 TYR A C 1
ATOM 2228 O O . TYR A 1 306 ? -1.917 4.824 19.518 1.00 13.62 384 TYR A O 1
ATOM 2237 N N . GLY A 1 307 ? -0.398 6.449 19.818 1.00 11.53 385 GLY A N 1
ATOM 2238 C CA . GLY A 1 307 ? 0.339 5.779 20.858 1.00 11.27 385 GLY A CA 1
ATOM 2239 C C . GLY A 1 307 ? 1.848 5.834 20.688 1.00 10.61 385 GLY A C 1
ATOM 2240 O O . GLY A 1 307 ? 2.350 6.577 19.848 1.00 10.51 385 GLY A O 1
ATOM 2241 N N . VAL A 1 308 ? 2.536 5.014 21.475 1.00 9.95 386 VAL A N 1
ATOM 2242 C CA . VAL A 1 308 ? 3.998 4.953 21.488 1.00 11.27 386 VAL A CA 1
ATOM 2243 C C . VAL A 1 308 ? 4.515 3.986 20.403 1.00 10.88 386 VAL A C 1
ATOM 2244 O O . VAL A 1 308 ? 4.137 2.826 20.348 1.00 10.58 386 VAL A O 1
ATOM 2248 N N . VAL A 1 309 ? 5.389 4.459 19.532 1.00 11.48 387 VAL A N 1
ATOM 2249 C CA . VAL A 1 309 ? 5.876 3.639 18.456 1.00 10.98 387 VAL A CA 1
ATOM 2250 C C . VAL A 1 309 ? 6.667 2.425 18.966 1.00 10.56 387 VAL A C 1
ATOM 2251 O O . VAL A 1 309 ? 7.391 2.483 19.952 1.00 10.08 387 VAL A O 1
ATOM 2255 N N . ARG A 1 310 ? 6.527 1.312 18.237 1.00 12.02 388 ARG A N 1
ATOM 2256 C CA . ARG A 1 310 ? 7.186 0.072 18.587 1.00 11.55 388 ARG A CA 1
ATOM 2257 C C . ARG A 1 310 ? 7.798 -0.530 17.323 1.00 11.12 388 ARG A C 1
ATOM 2258 O O . ARG A 1 310 ? 7.091 -1.086 16.475 1.00 11.99 388 ARG A O 1
ATOM 2266 N N . ALA A 1 311 ? 9.122 -0.463 17.230 1.00 10.57 389 ALA A N 1
ATOM 2267 C CA . ALA A 1 311 ? 9.842 -0.876 16.038 1.00 10.52 389 ALA A CA 1
ATOM 2268 C C . ALA A 1 311 ? 9.637 -2.381 15.747 1.00 10.29 389 ALA A C 1
ATOM 2269 O O . ALA A 1 311 ? 9.373 -2.737 14.589 1.00 10.46 389 ALA A O 1
ATOM 2271 N N . ALA A 1 312 ? 9.769 -3.215 16.763 1.00 10.77 390 ALA A N 1
ATOM 2272 C CA . ALA A 1 312 ? 9.620 -4.642 16.519 1.00 11.87 390 ALA A CA 1
ATOM 2273 C C . ALA A 1 312 ? 8.310 -4.987 15.816 1.00 11.11 390 ALA A C 1
ATOM 2274 O O . ALA A 1 312 ? 8.334 -5.729 14.830 1.00 12.91 390 ALA A O 1
ATOM 2276 N N . LEU A 1 313 ? 7.201 -4.489 16.334 1.00 12.26 391 LEU A N 1
ATOM 2277 C CA . LEU A 1 313 ? 5.913 -4.824 15.766 1.00 12.53 391 LEU A CA 1
ATOM 2278 C C . LEU A 1 313 ? 5.760 -4.155 14.400 1.00 11.06 391 LEU A C 1
ATOM 2279 O O . LEU A 1 313 ? 5.170 -4.723 13.473 1.00 12.38 391 LEU A O 1
ATOM 2284 N N . ALA A 1 314 ? 6.271 -2.929 14.246 1.00 10.98 392 ALA A N 1
ATOM 2285 C CA . ALA A 1 314 ? 6.169 -2.273 12.969 1.00 11.10 392 ALA A CA 1
ATOM 2286 C C . ALA A 1 314 ? 6.859 -3.047 11.874 1.00 10.93 392 ALA A C 1
ATOM 2287 O O . ALA A 1 314 ? 6.366 -3.144 10.755 1.00 12.05 392 ALA A O 1
ATOM 2289 N N . VAL A 1 315 ? 8.057 -3.521 12.156 1.00 11.11 393 VAL A N 1
ATOM 2290 C CA . VAL A 1 315 ? 8.820 -4.248 11.167 1.00 10.99 393 VAL A CA 1
ATOM 2291 C C . VAL A 1 315 ? 8.115 -5.560 10.822 1.00 11.95 393 VAL A C 1
ATOM 2292 O O . VAL A 1 315 ? 8.061 -5.968 9.650 1.00 12.25 393 VAL A O 1
ATOM 2296 N N . GLN A 1 316 ? 7.545 -6.230 11.835 1.00 11.41 394 GLN A N 1
ATOM 2297 C CA . GLN A 1 316 ? 6.780 -7.434 11.511 1.00 12.65 394 GLN A CA 1
ATOM 2298 C C . GLN A 1 316 ? 5.582 -7.152 10.592 1.00 12.86 394 GLN A C 1
ATOM 2299 O O . GLN A 1 316 ? 5.266 -7.968 9.673 1.00 14.61 394 GLN A O 1
ATOM 2305 N N . ALA A 1 317 ? 4.879 -6.051 10.842 1.00 13.20 395 ALA A N 1
ATOM 2306 C CA . ALA A 1 317 ? 3.799 -5.627 10.010 1.00 13.60 395 ALA A CA 1
ATOM 2307 C C . ALA A 1 317 ? 4.279 -5.376 8.606 1.00 14.43 395 ALA A C 1
ATOM 2308 O O . ALA A 1 317 ? 3.605 -5.775 7.658 1.00 15.42 395 ALA A O 1
ATOM 2310 N N . ALA A 1 318 ? 5.440 -4.721 8.460 1.00 13.59 396 ALA A N 1
ATOM 2311 C CA . ALA A 1 318 ? 5.947 -4.409 7.147 1.00 13.78 396 ALA A CA 1
ATOM 2312 C C . ALA A 1 318 ? 6.279 -5.669 6.328 1.00 14.53 396 ALA A C 1
ATOM 2313 O O . ALA A 1 318 ? 6.002 -5.727 5.112 1.00 15.84 396 ALA A O 1
ATOM 2315 N N . LEU A 1 319 ? 6.801 -6.688 7.005 1.00 14.30 397 LEU A N 1
ATOM 2316 C CA . LEU A 1 319 ? 7.332 -7.890 6.357 1.00 15.77 397 LEU A CA 1
ATOM 2317 C C . LEU A 1 319 ? 6.288 -9.000 6.241 1.00 18.23 397 LEU A C 1
ATOM 2318 O O . LEU A 1 319 ? 6.454 -9.921 5.441 1.00 20.02 397 LEU A O 1
ATOM 2323 N N . GLY A 1 320 ? 5.240 -8.880 7.041 1.00 20.79 398 GLY A N 1
ATOM 2324 C CA . GLY A 1 320 ? 4.157 -9.843 7.061 1.00 24.35 398 GLY A CA 1
ATOM 2325 C C . GLY A 1 320 ? 3.571 -9.914 5.685 1.00 26.33 398 GLY A C 1
ATOM 2326 O O . GLY A 1 320 ? 3.142 -8.932 5.048 1.00 26.81 398 GLY A O 1
ATOM 2328 N N . THR B 2 1 ? 18.400 45.704 5.076 1.00 29.22 5 THR B N 1
ATOM 2329 C CA . THR B 2 1 ? 17.372 44.880 4.399 1.00 27.79 5 THR B CA 1
ATOM 2330 C C . THR B 2 1 ? 16.750 43.843 5.310 1.00 25.32 5 THR B C 1
ATOM 2331 O O . THR B 2 1 ? 17.267 43.593 6.391 1.00 25.56 5 THR B O 1
ATOM 2335 N N . ILE B 2 2 ? 15.556 43.408 4.925 1.00 23.06 6 ILE B N 1
ATOM 2336 C CA . ILE B 2 2 ? 14.932 42.183 5.455 1.00 20.89 6 ILE B CA 1
ATOM 2337 C C . ILE B 2 2 ? 14.966 41.070 4.428 1.00 19.26 6 ILE B C 1
ATOM 2338 O O . ILE B 2 2 ? 15.071 41.296 3.200 1.00 18.02 6 ILE B O 1
ATOM 2343 N N . ARG B 2 3 ? 14.831 39.845 4.928 1.00 16.04 7 ARG B N 1
ATOM 2344 C CA . ARG B 2 3 ? 14.870 38.668 4.046 1.00 16.18 7 ARG B CA 1
ATOM 2345 C C . ARG B 2 3 ? 13.462 38.116 3.869 1.00 15.33 7 ARG B C 1
ATOM 2346 O O . ARG B 2 3 ? 12.759 37.961 4.856 1.00 15.85 7 ARG B O 1
ATOM 2354 N N . VAL B 2 4 ? 13.032 37.929 2.622 1.00 15.18 8 VAL B N 1
ATOM 2355 C CA . VAL B 2 4 ? 11.749 37.349 2.298 1.00 14.12 8 VAL B CA 1
ATOM 2356 C C . VAL B 2 4 ? 11.901 36.255 1.279 1.00 14.13 8 VAL B C 1
ATOM 2357 O O . VAL B 2 4 ? 12.965 36.086 0.666 1.00 13.63 8 VAL B O 1
ATOM 2361 N N . ILE B 2 5 ? 10.804 35.523 1.090 1.00 14.58 9 ILE B N 1
ATOM 2362 C CA . ILE B 2 5 ? 10.815 34.448 0.132 1.00 13.91 9 ILE B CA 1
ATOM 2363 C C . ILE B 2 5 ? 9.656 34.685 -0.864 1.00 15.89 9 ILE B C 1
ATOM 2364 O O . ILE B 2 5 ? 8.481 34.817 -0.489 1.00 15.03 9 ILE B O 1
ATOM 2369 N N . VAL B 2 6 ? 10.012 34.730 -2.135 1.00 16.01 10 VAL B N 1
ATOM 2370 C CA . VAL B 2 6 ? 9.066 35.019 -3.207 1.00 16.44 10 VAL B CA 1
ATOM 2371 C C . VAL B 2 6 ? 8.720 33.791 -3.999 1.00 16.49 10 VAL B C 1
ATOM 2372 O O . VAL B 2 6 ? 9.603 33.137 -4.532 1.00 15.71 10 VAL B O 1
ATOM 2376 N N . SER B 2 7 ? 7.419 33.484 -4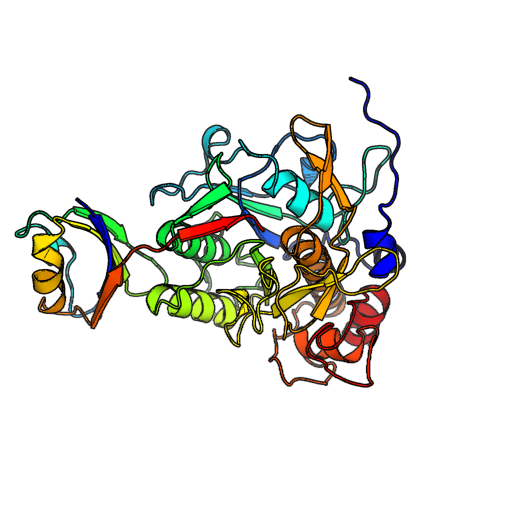.119 1.00 16.18 11 SER B N 1
ATOM 2377 C CA . SER B 2 7 ? 6.949 32.376 -4.926 1.00 17.75 11 SER B CA 1
ATOM 2378 C C . SER B 2 7 ? 6.566 32.918 -6.317 1.00 18.16 11 SER B C 1
ATOM 2379 O O . SER B 2 7 ? 5.932 33.964 -6.383 1.00 18.05 11 SER B O 1
ATOM 2382 N N . VAL B 2 8 ? 6.942 32.216 -7.380 1.00 19.62 12 VAL B N 1
ATOM 2383 C CA . VAL B 2 8 ? 6.731 32.737 -8.734 1.00 19.96 12 VAL B CA 1
ATOM 2384 C C . VAL B 2 8 ? 6.322 31.664 -9.723 1.00 19.80 12 VAL B C 1
ATOM 2385 O O . VAL B 2 8 ? 6.335 30.489 -9.416 1.00 21.81 12 VAL B O 1
ATOM 2389 N N . ASP B 2 9 ? 5.945 32.067 -10.938 1.00 22.12 13 ASP B N 1
ATOM 2390 C CA . ASP B 2 9 ? 5.728 31.133 -12.039 1.00 22.55 13 ASP B CA 1
ATOM 2391 C C . ASP B 2 9 ? 7.053 31.258 -12.756 1.00 22.52 13 ASP B C 1
ATOM 2392 O O . ASP B 2 9 ? 7.404 32.294 -13.254 1.00 20.06 13 ASP B O 1
ATOM 2397 N N . LYS B 2 10 ? 7.827 30.193 -12.760 1.00 23.90 14 LYS B N 1
ATOM 2398 C CA . LYS B 2 10 ? 9.176 30.308 -13.261 1.00 24.86 14 LYS B CA 1
ATOM 2399 C C . LYS B 2 10 ? 9.224 30.759 -14.700 1.00 25.83 14 LYS B C 1
ATOM 2400 O O . LYS B 2 10 ? 10.175 31.424 -15.111 1.00 26.63 14 LYS B O 1
ATOM 2406 N N . ALA B 2 11 ? 8.193 30.408 -15.468 1.00 25.66 15 ALA B N 1
ATOM 2407 C CA . ALA B 2 11 ? 8.156 30.713 -16.904 1.00 26.14 15 ALA B CA 1
ATOM 2408 C C . ALA B 2 11 ? 7.849 32.192 -17.152 1.00 26.10 15 ALA B C 1
ATOM 2409 O O . ALA B 2 11 ? 8.085 32.707 -18.279 1.00 26.01 15 ALA B O 1
ATOM 2411 N N . LYS B 2 12 ? 7.361 32.875 -16.106 1.00 23.50 16 LYS B N 1
ATOM 2412 C CA . LYS B 2 12 ? 6.955 34.276 -16.232 1.00 22.90 16 LYS B CA 1
ATOM 2413 C C . LYS B 2 12 ? 7.750 35.207 -15.384 1.00 22.11 16 LYS B C 1
ATOM 2414 O O . LYS B 2 12 ? 7.325 36.340 -15.249 1.00 21.96 16 LYS B O 1
ATOM 2420 N N . PHE B 2 13 ? 8.881 34.714 -14.819 1.00 22.07 17 PHE B N 1
ATOM 2421 C CA . PHE B 2 13 ? 9.758 35.447 -13.881 1.00 22.36 17 PHE B CA 1
ATOM 2422 C C . PHE B 2 13 ? 11.247 35.310 -14.204 1.00 21.49 17 PHE B C 1
ATOM 2423 O O . PHE B 2 13 ? 11.742 34.212 -14.539 1.00 24.03 17 PHE B O 1
ATOM 2431 N N . ASN B 2 14 ? 11.940 36.421 -14.128 1.00 21.14 18 ASN B N 1
ATOM 2432 C CA . ASN B 2 14 ? 13.412 36.470 -14.209 1.00 21.59 18 ASN B CA 1
ATOM 2433 C C . ASN B 2 14 ? 13.893 37.176 -12.955 1.00 21.47 18 ASN B C 1
ATOM 2434 O O . ASN B 2 14 ? 13.347 38.224 -12.634 1.00 22.16 18 ASN B O 1
ATOM 2439 N N . PRO B 2 15 ? 14.872 36.607 -12.206 1.00 20.91 19 PRO B N 1
ATOM 2440 C CA . PRO B 2 15 ? 15.378 37.183 -10.950 1.00 20.10 19 PRO B CA 1
ATOM 2441 C C . PRO B 2 15 ? 15.976 38.552 -10.997 1.00 21.08 19 PRO B C 1
ATOM 2442 O O . PRO B 2 15 ? 16.035 39.209 -9.976 1.00 20.20 19 PRO B O 1
ATOM 2446 N N . HIS B 2 16 ? 16.433 38.982 -12.168 1.00 20.69 20 HIS B N 1
ATOM 2447 C CA . HIS B 2 16 ? 16.845 40.337 -12.328 1.00 21.09 20 HIS B CA 1
ATOM 2448 C C . HIS B 2 16 ? 15.616 41.281 -12.065 1.00 20.70 20 HIS B C 1
ATOM 2449 O O . HIS B 2 16 ? 15.777 42.418 -11.784 1.00 21.60 20 HIS B O 1
ATOM 2456 N N . GLU B 2 17 ? 14.368 40.815 -12.153 1.00 21.43 21 GLU B N 1
ATOM 2457 C CA . GLU B 2 17 ? 13.214 41.716 -11.914 1.00 20.93 21 GLU B CA 1
ATOM 2458 C C . GLU B 2 17 ? 13.346 42.486 -10.619 1.00 22.15 21 GLU B C 1
ATOM 2459 O O . GLU B 2 17 ? 12.923 43.658 -10.550 1.00 23.68 21 GLU B O 1
ATOM 2465 N N . VAL B 2 18 ? 13.931 41.845 -9.593 1.00 23.75 22 VAL B N 1
ATOM 2466 C CA . VAL B 2 18 ? 13.997 42.397 -8.214 1.00 23.88 22 VAL B CA 1
ATOM 2467 C C . VAL B 2 18 ? 15.155 43.338 -7.923 1.00 23.57 22 VAL B C 1
ATOM 2468 O O . VAL B 2 18 ? 15.192 44.031 -6.893 1.00 25.90 22 VAL B O 1
ATOM 2472 N N . LEU B 2 19 ? 16.070 43.490 -8.864 1.00 23.90 23 LEU B N 1
ATOM 2473 C CA . LEU B 2 19 ? 17.267 44.322 -8.575 1.00 21.11 23 LEU B CA 1
ATOM 2474 C C . LEU B 2 19 ? 17.021 45.889 -8.526 1.00 19.68 23 LEU B C 1
ATOM 2475 O O . LEU B 2 19 ? 17.676 46.615 -7.779 1.00 18.43 23 LEU B O 1
ATOM 2480 N N . GLY B 2 20 ? 16.081 46.349 -9.316 1.00 18.37 24 GLY B N 1
ATOM 2481 C CA . GLY B 2 20 ? 15.782 47.772 -9.433 1.00 16.68 24 GLY B CA 1
ATOM 2482 C C . GLY B 2 20 ? 15.237 48.419 -8.198 1.00 16.70 24 GLY B C 1
ATOM 2483 O O . GLY B 2 20 ? 15.330 49.620 -8.039 1.00 13.61 24 GLY B O 1
ATOM 2484 N N . ILE B 2 21 ? 14.683 47.600 -7.314 1.00 17.87 25 ILE B N 1
ATOM 2485 C CA . ILE B 2 21 ? 14.122 48.073 -6.058 1.00 18.61 25 ILE B CA 1
ATOM 2486 C C . ILE B 2 21 ? 15.052 47.904 -4.888 1.00 18.69 25 ILE B C 1
ATOM 2487 O O . ILE B 2 21 ? 14.664 48.130 -3.754 1.00 20.40 25 ILE B O 1
ATOM 2492 N N . GLY B 2 22 ? 16.302 47.567 -5.153 1.00 19.56 26 GLY B N 1
ATOM 2493 C CA . GLY B 2 22 ? 17.308 47.420 -4.124 1.00 21.23 26 GLY B CA 1
ATOM 2494 C C . GLY B 2 22 ? 17.346 45.941 -3.687 1.00 21.32 26 GLY B C 1
ATOM 2495 O O . GLY B 2 22 ? 17.942 45.627 -2.690 1.00 25.93 26 GLY B O 1
ATOM 2496 N N . GLY B 2 23 ? 16.695 45.026 -4.396 1.00 22.36 27 GLY B N 1
ATOM 2497 C CA . GLY B 2 23 ? 16.738 43.626 -3.948 1.00 21.79 27 GLY B CA 1
ATOM 2498 C C . GLY B 2 23 ? 18.011 42.888 -4.371 1.00 21.73 27 GLY B C 1
ATOM 2499 O O . GLY B 2 23 ? 18.623 43.289 -5.367 1.00 22.64 27 GLY B O 1
ATOM 2500 N N . HIS B 2 24 ? 18.432 41.857 -3.618 1.00 20.17 28 HIS B N 1
ATOM 2501 C CA . HIS B 2 24 ? 19.467 40.965 -4.101 1.00 19.84 28 HIS B CA 1
ATOM 2502 C C . HIS B 2 24 ? 19.071 39.533 -3.822 1.00 17.85 28 HIS B C 1
ATOM 2503 O O . HIS B 2 24 ? 18.412 39.259 -2.854 1.00 18.34 28 HIS B O 1
ATOM 2510 N N . ILE B 2 25 ? 19.448 38.674 -4.729 1.00 14.95 29 ILE B N 1
ATOM 2511 C CA . ILE B 2 25 ? 19.059 37.267 -4.694 1.00 14.10 29 ILE B CA 1
ATOM 2512 C C . ILE B 2 25 ? 19.980 36.491 -3.754 1.00 13.94 29 ILE B C 1
ATOM 2513 O O . ILE B 2 25 ? 21.223 36.571 -3.848 1.00 14.70 29 ILE B O 1
ATOM 2518 N N . VAL B 2 26 ? 19.372 35.756 -2.835 1.00 12.98 30 VAL B N 1
ATOM 2519 C CA . VAL B 2 26 ? 20.124 34.947 -1.879 1.00 12.46 30 VAL B CA 1
ATOM 2520 C C . VAL B 2 26 ? 20.206 33.499 -2.313 1.00 12.13 30 VAL B C 1
ATOM 2521 O O . VAL B 2 26 ? 21.294 32.897 -2.331 1.00 12.27 30 VAL B O 1
ATOM 2525 N N . TYR B 2 27 ? 19.079 32.933 -2.706 1.00 11.15 31 TYR B N 1
ATOM 2526 C CA . TYR B 2 27 ? 19.024 31.517 -3.088 1.00 10.76 31 TYR B CA 1
ATOM 2527 C C . TYR B 2 27 ? 17.858 31.259 -4.000 1.00 10.67 31 TYR B C 1
ATOM 2528 O O . TYR B 2 27 ? 16.752 31.687 -3.710 1.00 12.81 31 TYR B O 1
ATOM 2537 N N . GLN B 2 28 ? 18.124 30.559 -5.097 1.00 11.97 32 GLN B N 1
ATOM 2538 C CA . GLN B 2 28 ? 17.052 30.163 -6.016 1.00 12.72 32 GLN B CA 1
ATOM 2539 C C . GLN B 2 28 ? 16.768 28.707 -5.827 1.00 12.41 32 GLN B C 1
ATOM 2540 O O . GLN B 2 28 ? 17.627 27.870 -6.060 1.00 11.45 32 GLN B O 1
ATOM 2546 N N . PHE B 2 29 ? 15.571 28.388 -5.365 1.00 11.83 33 PHE B N 1
ATOM 2547 C CA . PHE B 2 29 ? 15.243 26.990 -5.127 1.00 12.43 33 PHE B CA 1
ATOM 2548 C C . PHE B 2 29 ? 15.221 26.170 -6.416 1.00 13.26 33 PHE B C 1
ATOM 2549 O O . PHE B 2 29 ? 14.744 26.631 -7.460 1.00 14.48 33 PHE B O 1
ATOM 2557 N N . LYS B 2 30 ? 15.672 24.938 -6.329 1.00 14.24 34 LYS B N 1
ATOM 2558 C CA . LYS B 2 30 ? 15.702 24.047 -7.475 1.00 15.74 34 LYS B CA 1
ATOM 2559 C C . LYS B 2 30 ? 14.403 23.279 -7.609 1.00 16.39 34 LYS B C 1
ATOM 2560 O O . LYS B 2 30 ? 14.017 22.904 -8.724 1.00 16.84 34 LYS B O 1
ATOM 2566 N N . LEU B 2 31 ? 13.720 23.033 -6.485 1.00 15.08 35 LEU B N 1
ATOM 2567 C CA . LEU B 2 31 ? 12.584 22.127 -6.457 1.00 15.12 35 LEU B CA 1
ATOM 2568 C C . LEU B 2 31 ? 11.212 22.760 -6.304 1.00 15.05 35 LEU B C 1
ATOM 2569 O O . LEU B 2 31 ? 10.175 22.046 -6.438 1.00 16.85 35 LEU B O 1
ATOM 2574 N N . ILE B 2 32 ? 11.174 24.060 -5.973 1.00 14.82 36 ILE B N 1
ATOM 2575 C CA . ILE B 2 32 ? 9.957 24.851 -5.894 1.00 14.78 36 ILE B CA 1
ATOM 2576 C C . ILE B 2 32 ? 10.223 26.186 -6.604 1.00 15.68 36 ILE B C 1
ATOM 2577 O O . ILE B 2 32 ? 11.386 26.641 -6.695 1.00 15.87 36 ILE B O 1
ATOM 2582 N N . PRO B 2 33 ? 9.190 26.791 -7.160 1.00 16.21 37 PRO B N 1
ATOM 2583 C CA . PRO B 2 33 ? 9.345 28.055 -7.866 1.00 16.85 37 PRO B CA 1
ATOM 2584 C C . PRO B 2 33 ? 9.367 29.229 -6.924 1.00 16.09 37 PRO B C 1
ATOM 2585 O O . PRO B 2 33 ? 8.420 30.009 -6.815 1.00 16.64 37 PRO B O 1
ATOM 2589 N N . ALA B 2 34 ? 10.501 29.371 -6.220 1.00 14.74 38 ALA B N 1
ATOM 2590 C CA . ALA B 2 34 ? 10.673 30.407 -5.242 1.00 13.82 38 ALA B CA 1
ATOM 2591 C C . ALA B 2 34 ? 12.125 30.838 -5.135 1.00 13.02 38 ALA B C 1
ATOM 2592 O O . ALA B 2 34 ? 13.023 30.102 -5.488 1.00 12.38 38 ALA B O 1
ATOM 2594 N N . VAL B 2 35 ? 12.284 32.044 -4.649 1.00 14.17 39 VAL B N 1
ATOM 2595 C CA . VAL B 2 35 ? 13.601 32.661 -4.435 1.00 13.95 39 VAL B CA 1
ATOM 2596 C C . VAL B 2 35 ? 13.651 33.404 -3.116 1.00 13.07 39 VAL B C 1
ATOM 2597 O O . VAL B 2 35 ? 12.741 34.124 -2.781 1.00 13.03 39 VAL B O 1
ATOM 2601 N N . VAL B 2 36 ? 14.746 33.245 -2.356 1.00 12.46 40 VAL B N 1
ATOM 2602 C CA . VAL B 2 36 ? 14.966 33.975 -1.159 1.00 12.08 40 VAL B CA 1
ATOM 2603 C C . VAL B 2 36 ? 15.672 35.249 -1.588 1.00 13.67 40 VAL B C 1
ATOM 2604 O O . VAL B 2 36 ? 16.662 35.201 -2.360 1.00 12.21 40 VAL B O 1
ATOM 2608 N N . VAL B 2 37 ? 15.133 36.371 -1.150 1.00 12.38 41 VAL B N 1
ATOM 2609 C CA . VAL B 2 37 ? 15.670 37.684 -1.552 1.00 15.65 41 VAL B CA 1
ATOM 2610 C C . VAL B 2 37 ? 15.829 38.598 -0.345 1.00 16.42 41 VAL B C 1
ATOM 2611 O O . VAL B 2 37 ? 14.987 38.576 0.559 1.00 17.33 41 VAL B O 1
ATOM 2615 N N . ASP B 2 38 ? 16.883 39.412 -0.338 1.00 16.35 42 ASP B N 1
ATOM 2616 C CA . ASP B 2 38 ? 17.081 40.441 0.684 1.00 16.60 42 ASP B CA 1
ATOM 2617 C C . ASP B 2 38 ? 16.626 41.734 0.019 1.00 18.27 42 ASP B C 1
ATOM 2618 O O . ASP B 2 38 ? 17.033 42.013 -1.117 1.00 17.31 42 ASP B O 1
ATOM 2623 N N . VAL B 2 39 ? 15.767 42.487 0.709 1.00 18.53 43 VAL B N 1
ATOM 2624 C CA . VAL B 2 39 ? 15.218 43.732 0.178 1.00 21.05 43 VAL B CA 1
ATOM 2625 C C . VAL B 2 39 ? 14.946 44.776 1.246 1.00 21.84 43 VAL B C 1
ATOM 2626 O O . VAL B 2 39 ? 14.868 44.473 2.430 1.00 22.80 43 VAL B O 1
ATOM 2630 N N . PRO B 2 40 ? 14.939 46.035 0.842 1.00 22.64 44 PRO B N 1
ATOM 2631 C CA . PRO B 2 40 ? 14.417 47.067 1.731 1.00 23.90 44 PRO B CA 1
ATOM 2632 C C . PRO B 2 40 ? 13.021 46.753 2.177 1.00 24.42 44 PRO B C 1
ATOM 2633 O O . PRO B 2 40 ? 12.131 46.430 1.380 1.00 24.16 44 PRO B O 1
ATOM 2637 N N . ALA B 2 41 ? 12.815 46.886 3.475 1.00 27.18 45 ALA B N 1
ATOM 2638 C CA . ALA B 2 41 ? 11.498 46.673 4.082 1.00 29.45 45 ALA B CA 1
ATOM 2639 C C . ALA B 2 41 ? 10.379 47.447 3.395 1.00 30.77 45 ALA B C 1
ATOM 2640 O O . ALA B 2 41 ? 9.229 47.011 3.431 1.00 32.59 45 ALA B O 1
ATOM 2642 N N . ASN B 2 42 ? 10.728 48.576 2.777 1.00 32.52 46 ASN B N 1
ATOM 2643 C CA . ASN B 2 42 ? 9.761 49.471 2.142 1.00 33.03 46 ASN B CA 1
ATOM 2644 C C . ASN B 2 42 ? 9.373 48.990 0.743 1.00 33.21 46 ASN B C 1
ATOM 2645 O O . ASN B 2 42 ? 8.350 49.429 0.161 1.00 32.76 46 ASN B O 1
ATOM 2650 N N . ALA B 2 43 ? 10.177 48.054 0.230 1.00 31.91 47 ALA B N 1
ATOM 2651 C CA . ALA B 2 43 ? 9.967 47.523 -1.110 1.00 30.99 47 ALA B CA 1
ATOM 2652 C C . ALA B 2 43 ? 9.184 46.236 -1.209 1.00 29.47 47 ALA B C 1
ATOM 2653 O O . ALA B 2 43 ? 8.969 45.743 -2.325 1.00 28.73 47 ALA B O 1
ATOM 2655 N N . VAL B 2 44 ? 8.657 45.737 -0.084 1.00 29.92 48 VAL B N 1
ATOM 2656 C CA . VAL B 2 44 ? 8.027 44.425 -0.056 1.00 29.90 48 VAL B CA 1
ATOM 2657 C C . VAL B 2 44 ? 6.779 44.475 -0.927 1.00 29.48 48 VAL B C 1
ATOM 2658 O O . VAL B 2 44 ? 6.507 43.578 -1.738 1.00 29.91 48 VAL B O 1
ATOM 2662 N N . GLY B 2 45 ? 6.019 45.545 -0.789 1.00 30.04 49 GLY B N 1
ATOM 2663 C CA . GLY B 2 45 ? 4.796 45.719 -1.575 1.00 29.93 49 GLY B CA 1
ATOM 2664 C C . GLY B 2 45 ? 5.062 45.795 -3.069 1.00 29.33 49 GLY B C 1
ATOM 2665 O O . GLY B 2 45 ? 4.240 45.404 -3.903 1.00 29.70 49 GLY B O 1
ATOM 2666 N N . LYS B 2 46 ? 6.253 46.248 -3.412 1.00 28.25 50 LYS B N 1
ATOM 2667 C CA . LYS B 2 46 ? 6.673 46.351 -4.803 1.00 27.20 50 LYS B CA 1
ATOM 2668 C C . LYS B 2 46 ? 6.877 44.995 -5.436 1.00 26.62 50 LYS B C 1
ATOM 2669 O O . LYS B 2 46 ? 6.545 44.789 -6.633 1.00 26.07 50 LYS B O 1
ATOM 2675 N N . LEU B 2 47 ? 7.412 44.058 -4.637 1.00 26.18 51 LEU B N 1
ATOM 2676 C CA . LEU B 2 47 ? 7.703 42.741 -5.145 1.00 25.27 51 LEU B CA 1
ATOM 2677 C C . LEU B 2 47 ? 6.429 42.060 -5.528 1.00 26.63 51 LEU B C 1
ATOM 2678 O O . LEU B 2 47 ? 6.373 41.319 -6.528 1.00 26.75 51 LEU B O 1
ATOM 2683 N N . LYS B 2 48 ? 5.400 42.291 -4.712 1.00 28.25 52 LYS B N 1
ATOM 2684 C CA . LYS B 2 48 ? 4.127 41.600 -4.871 1.00 29.66 52 LYS B CA 1
ATOM 2685 C C . LYS B 2 48 ? 3.527 41.837 -6.237 1.00 29.27 52 LYS B C 1
ATOM 2686 O O . LYS B 2 48 ? 2.853 40.967 -6.792 1.00 28.73 52 LYS B O 1
ATOM 2692 N N . LYS B 2 49 ? 3.804 42.998 -6.807 1.00 29.55 53 LYS B N 1
ATOM 2693 C CA . LYS B 2 49 ? 3.198 43.317 -8.093 1.00 29.46 53 LYS B CA 1
ATOM 2694 C C . LYS B 2 49 ? 4.080 42.965 -9.296 1.00 27.93 53 LYS B C 1
ATOM 2695 O O . LYS B 2 49 ? 3.654 43.196 -10.429 1.00 28.31 53 LYS B O 1
ATOM 2701 N N . MET B 2 50 ? 5.269 42.388 -9.086 1.00 25.44 54 MET B N 1
ATOM 2702 C CA . MET B 2 50 ? 6.154 42.096 -10.210 1.00 24.70 54 MET B CA 1
ATOM 2703 C C . MET B 2 50 ? 5.715 40.910 -11.100 1.00 24.82 54 MET B C 1
ATOM 2704 O O . MET B 2 50 ? 4.988 40.016 -10.670 1.00 23.87 54 MET B O 1
ATOM 2709 N N . PRO B 2 51 ? 6.058 40.957 -12.382 1.00 24.00 55 PRO B N 1
ATOM 2710 C CA . PRO B 2 51 ? 5.616 39.888 -13.298 1.00 23.49 55 PRO B CA 1
ATOM 2711 C C . PRO B 2 51 ? 6.065 38.516 -12.772 1.00 24.49 55 PRO B C 1
ATOM 2712 O O . PRO B 2 51 ? 7.211 38.366 -12.311 1.00 23.77 55 PRO B O 1
ATOM 2716 N N . GLY B 2 52 ? 5.141 37.560 -12.745 1.00 24.48 56 GLY B N 1
ATOM 2717 C CA . GLY B 2 52 ? 5.458 36.194 -12.340 1.00 24.65 56 GLY B CA 1
ATOM 2718 C C . GLY B 2 52 ? 5.454 35.895 -10.848 1.00 24.40 56 GLY B C 1
ATOM 2719 O O . GLY B 2 52 ? 5.642 34.733 -10.421 1.00 23.25 56 GLY B O 1
ATOM 2720 N N . VAL B 2 53 ? 5.347 36.965 -10.066 1.00 24.49 57 VAL B N 1
ATOM 2721 C CA . VAL B 2 53 ? 5.291 36.852 -8.629 1.00 24.10 57 VAL B CA 1
ATOM 2722 C C . VAL B 2 53 ? 3.899 36.475 -8.188 1.00 24.45 57 VAL B C 1
ATOM 2723 O O . VAL B 2 53 ? 2.919 37.147 -8.517 1.00 24.19 57 VAL B O 1
ATOM 2727 N N . GLU B 2 54 ? 3.832 35.383 -7.434 1.00 23.89 58 GLU B N 1
ATOM 2728 C CA . GLU B 2 54 ? 2.585 34.850 -6.935 1.00 23.47 58 GLU B CA 1
ATOM 2729 C C . GLU B 2 54 ? 2.397 35.189 -5.468 1.00 23.02 58 GLU B C 1
ATOM 2730 O O . GLU B 2 54 ? 1.284 35.447 -5.034 1.00 24.24 58 GLU B O 1
ATOM 2736 N N . LYS B 2 55 ? 3.469 35.168 -4.681 1.00 21.37 59 LYS B N 1
ATOM 2737 C CA . LYS B 2 55 ? 3.375 35.506 -3.249 1.00 20.76 59 LYS B CA 1
ATOM 2738 C C . LYS B 2 55 ? 4.717 35.974 -2.754 1.00 20.71 59 LYS B C 1
ATOM 2739 O O . LYS B 2 55 ? 5.742 35.542 -3.304 1.00 20.08 59 LYS B O 1
ATOM 2745 N N . VAL B 2 56 ? 4.700 36.873 -1.784 1.00 18.97 60 VAL B N 1
ATOM 2746 C CA . VAL B 2 56 ? 5.874 37.265 -1.007 1.00 20.05 60 VAL B CA 1
ATOM 2747 C C . VAL B 2 56 ? 5.614 37.011 0.467 1.00 18.75 60 VAL B C 1
ATOM 2748 O O . VAL B 2 56 ? 4.657 37.526 1.033 1.00 19.86 60 VAL B O 1
ATOM 2752 N N . GLU B 2 57 ? 6.481 36.216 1.078 1.00 17.44 61 GLU B N 1
ATOM 2753 C CA . GLU B 2 57 ? 6.384 35.845 2.487 1.00 15.17 61 GLU B CA 1
ATOM 2754 C C . GLU B 2 57 ? 7.609 36.214 3.329 1.00 14.72 61 GLU B C 1
ATOM 2755 O O . GLU B 2 57 ? 8.778 36.159 2.872 1.00 15.16 61 GLU B O 1
ATOM 2761 N N . PHE B 2 58 ? 7.363 36.620 4.571 1.00 14.05 62 PHE B N 1
ATOM 2762 C CA . PHE B 2 58 ? 8.401 36.966 5.511 1.00 14.32 62 PHE B CA 1
ATOM 2763 C C . PHE B 2 58 ? 9.182 35.703 5.946 1.00 14.34 62 PHE B C 1
ATOM 2764 O O . PHE B 2 58 ? 8.693 34.599 5.765 1.00 13.75 62 PHE B O 1
ATOM 2772 N N . ASP B 2 59 ? 10.414 35.893 6.402 1.00 14.28 63 ASP B N 1
ATOM 2773 C CA . ASP B 2 59 ? 11.274 34.759 6.843 1.00 12.23 63 ASP B CA 1
ATOM 2774 C C . ASP B 2 59 ? 11.029 34.565 8.318 1.00 12.82 63 ASP B C 1
ATOM 2775 O O . ASP B 2 59 ? 11.377 35.406 9.124 1.00 13.89 63 ASP B O 1
ATOM 2780 N N . HIS B 2 60 ? 10.367 33.474 8.671 1.00 11.35 64 HIS B N 1
ATOM 2781 C CA . HIS B 2 60 ? 10.034 33.244 10.034 1.00 11.83 64 HIS B CA 1
ATOM 2782 C C . HIS B 2 60 ? 11.100 32.429 10.764 1.00 12.38 64 HIS B C 1
ATOM 2783 O O . HIS B 2 60 ? 12.088 32.018 10.177 1.00 11.66 64 HIS B O 1
ATOM 2790 N N . GLN B 2 61 ? 10.902 32.211 12.047 1.00 12.25 65 GLN B N 1
ATOM 2791 C CA . GLN B 2 61 ? 11.876 31.561 12.880 1.00 12.93 65 GLN B CA 1
ATOM 2792 C C . GLN B 2 61 ? 11.344 30.281 13.543 1.00 12.42 65 GLN B C 1
ATOM 2793 O O . GLN B 2 61 ? 10.187 30.243 14.015 1.00 12.71 65 GLN B O 1
ATOM 2799 N N . ALA B 2 62 ? 12.194 29.243 13.542 1.00 11.32 66 ALA B N 1
ATOM 2800 C CA . ALA B 2 62 ? 11.927 28.037 14.281 1.00 11.88 66 ALA B CA 1
ATOM 2801 C C . ALA B 2 62 ? 12.986 27.920 15.366 1.00 12.71 66 ALA B C 1
ATOM 2802 O O . ALA B 2 62 ? 14.040 28.590 15.309 1.00 12.91 66 ALA B O 1
ATOM 2804 N N . VAL B 2 63 ? 12.710 27.103 16.376 1.00 12.49 67 VAL B N 1
ATOM 2805 C CA . VAL B 2 63 ? 13.687 26.869 17.433 1.00 12.62 67 VAL B CA 1
ATOM 2806 C C . VAL B 2 63 ? 13.802 25.369 17.726 1.00 11.92 67 VAL B C 1
ATOM 2807 O O . VAL B 2 63 ? 12.863 24.613 17.480 1.00 10.35 67 VAL B O 1
ATOM 2811 N N . LEU B 2 64 ? 14.961 24.942 18.230 1.00 11.90 68 LEU B N 1
ATOM 2812 C CA . LEU B 2 64 ? 15.208 23.611 18.684 1.00 11.60 68 LEU B CA 1
ATOM 2813 C C . LEU B 2 64 ? 14.125 23.240 19.709 1.00 11.84 68 LEU B C 1
ATOM 2814 O O . LEU B 2 64 ? 13.685 24.085 20.476 1.00 12.68 68 LEU B O 1
ATOM 2819 N N . LEU B 2 65 ? 13.684 21.985 19.655 1.00 10.54 69 LEU B N 1
ATOM 2820 C CA . LEU B 2 65 ? 12.708 21.503 20.638 1.00 9.99 69 LEU B CA 1
ATOM 2821 C C . LEU B 2 65 ? 13.338 20.432 21.539 1.00 11.06 69 LEU B C 1
ATOM 2822 O O . LEU B 2 65 ? 12.560 19.625 22.057 1.00 9.45 69 LEU B O 1
#

InterPro domains:
  IPR000209 Peptidase S8/S53 domain [PF00082] (133-409)
  IPR015500 Peptidase S8, subtilisin-related [PR00723] (130-149)
  IPR015500 Peptidase S8, subtilisin-related [PR00723] (173-186)
  IPR015500 Peptidase S8, subtilisin-related [PR00723] (345-361)
  IPR023827 Peptidase S8, subtilisin, Asp-active site [PS00136] (135-146)
  IPR023828 Peptidase S8, subtilisin, Ser-active site [PS00138] (346-356)
  IPR034202 Subtilisin Carlsberg-like catalytic domain [cd07477] (133-393)
  IPR036852 Peptidase S8/S53 domain superfamily [G3DSA:3.40.50.200] (103-422)
  IPR036852 Peptidase S8/S53 domain superfamily [SSF52743] (107-420)
  IPR037045 Peptidase S8 propeptide/proteinase inhibitor I9 superfamily [G3DSA:3.30.70.80] (25-93)
  IPR051048 Peptidase S8/S53 subtilisin kexin sedolisin [PTHR43399] (53-378)